Protein AF-A0A4R4UD65-F1 (afdb_monomer_lite)

Radius of gyration: 30.16 Å; chains: 1; bounding box: 73×81×86 Å

pLDDT: mean 71.1, std 21.75, range [24.88, 98.44]

Secondary structure (DSSP, 8-state):
--EETTEE---PPPP--HHHHHHHHHHHHHHHH-TTSHHHHHHHHHHHHH-HHHHHHHHHHHHHHHHHHHHHH-PPP----TTHHHHT-HHHHHHHHHHHHHHTT-----PPPPPPPPPP--------------------------------------------------S--PPPPEEEEE---SSS--HHHHHHHHHHHHHHHHHHTT-HHHHHHHHHTSS-EEEEE--GGGG--TT--STT-----HHHHHHHHHHHHHHHHHHHHH-S--TT-HHHHHHHHHHHHHS-SS---SHHHHHHHHHHHHHHHTTSSTTHHHHHHHHHHHHHHHHHHHHHHHH---B-TT--BHHHHHHHHHHHHH-SS-EEEEEETHHHHHHHHHHTT--S-BS-EEEES-GGG-TTTTTTTSSSSS-B--TTBS-EEEEE-TT-TT-S----TTTSBP-TT---EEEEE----SS---SHHHHHTSHHHHHHHHHHHHHHHT--

Structure (mmCIF, N/CA/C/O backbone):
data_AF-A0A4R4UD65-F1
#
_entry.id   AF-A0A4R4UD65-F1
#
loop_
_atom_site.group_PDB
_atom_site.id
_atom_site.type_symbol
_atom_site.label_atom_id
_atom_site.label_alt_id
_atom_site.label_comp_id
_atom_site.label_asym_id
_atom_site.label_entity_id
_atom_site.label_seq_id
_atom_site.pdbx_PDB_ins_code
_atom_site.Cartn_x
_atom_site.Cartn_y
_atom_site.Cartn_z
_atom_site.occupancy
_atom_site.B_iso_or_equiv
_atom_site.auth_seq_id
_atom_site.auth_comp_id
_atom_site.auth_asym_id
_atom_site.auth_atom_id
_atom_site.pdbx_PDB_model_num
ATOM 1 N N . MET A 1 1 ? -19.590 -32.576 -36.092 1.00 40.41 1 MET A N 1
ATOM 2 C CA . MET A 1 1 ? -20.732 -31.658 -36.282 1.00 40.41 1 MET A CA 1
ATOM 3 C C . MET A 1 1 ? -21.937 -32.563 -36.408 1.00 40.41 1 MET A C 1
ATOM 5 O O . MET A 1 1 ? -21.895 -33.416 -37.277 1.00 40.41 1 MET A O 1
ATOM 9 N N . ASN A 1 2 ? -22.908 -32.470 -35.497 1.00 29.72 2 ASN A N 1
ATOM 10 C CA . ASN A 1 2 ? -24.157 -33.229 -35.594 1.00 29.72 2 ASN A CA 1
ATOM 11 C C . ASN A 1 2 ? -25.199 -32.298 -36.207 1.00 29.72 2 ASN A C 1
ATOM 13 O O . ASN A 1 2 ? -25.780 -31.478 -35.499 1.00 29.72 2 ASN A O 1
ATOM 17 N N . GLU A 1 3 ? -25.371 -32.387 -37.520 1.00 30.92 3 GLU A N 1
ATOM 18 C CA . GLU A 1 3 ? -26.477 -31.753 -38.232 1.00 30.92 3 GLU A CA 1
ATOM 19 C C . GLU A 1 3 ? -27.541 -32.817 -38.505 1.00 30.92 3 GLU A C 1
ATOM 21 O O . GLU A 1 3 ? -27.244 -33.923 -38.951 1.00 30.92 3 GLU A O 1
ATOM 26 N N . SER A 1 4 ? -28.795 -32.499 -38.199 1.00 40.22 4 SER A N 1
ATOM 27 C CA . SER A 1 4 ? -29.950 -33.257 -38.675 1.00 40.22 4 SER A CA 1
ATOM 28 C C . SER A 1 4 ? -31.049 -32.254 -39.000 1.00 40.22 4 SER A C 1
ATOM 30 O O . SER A 1 4 ? -31.366 -31.411 -38.162 1.00 40.22 4 SER A O 1
ATOM 32 N N . ALA A 1 5 ? -31.586 -32.342 -40.219 1.00 37.12 5 ALA A N 1
ATOM 33 C CA . ALA A 1 5 ? -32.710 -31.551 -40.728 1.00 37.12 5 ALA A CA 1
ATOM 34 C C . ALA A 1 5 ? -32.536 -30.014 -40.689 1.00 37.12 5 ALA A C 1
ATOM 36 O O . ALA A 1 5 ? -33.452 -29.292 -40.314 1.00 37.12 5 ALA A O 1
ATOM 37 N N . GLY A 1 6 ? -31.359 -29.494 -41.061 1.00 36.38 6 GLY A N 1
ATOM 38 C CA . GLY A 1 6 ? -31.158 -28.051 -41.293 1.00 36.38 6 GLY A CA 1
ATOM 39 C C . GLY A 1 6 ? -31.169 -27.156 -40.046 1.00 36.38 6 GLY A C 1
ATOM 40 O O . GLY A 1 6 ? -30.878 -25.967 -40.146 1.00 36.38 6 GLY A O 1
ATOM 41 N N . VAL A 1 7 ? -31.428 -27.712 -38.859 1.00 39.88 7 VAL A N 1
ATOM 42 C CA . VAL A 1 7 ? -31.351 -26.988 -37.588 1.00 39.88 7 VAL A CA 1
ATOM 43 C C . VAL A 1 7 ? -30.038 -27.337 -36.900 1.00 39.88 7 VAL A C 1
ATOM 45 O O . VAL A 1 7 ? -29.787 -28.481 -36.509 1.00 39.88 7 VAL A O 1
ATOM 48 N N . SER A 1 8 ? -29.179 -26.332 -36.734 1.00 37.69 8 SER A N 1
ATOM 49 C CA . SER A 1 8 ? -27.950 -26.464 -35.957 1.00 37.69 8 SER A CA 1
ATOM 50 C C . SER A 1 8 ? -28.308 -26.634 -34.477 1.00 37.69 8 SER A C 1
ATOM 52 O O . SER A 1 8 ? -28.551 -25.672 -33.752 1.00 37.69 8 SER A O 1
ATOM 54 N N . LYS A 1 9 ? -28.367 -27.890 -34.014 1.00 39.97 9 LYS A N 1
ATOM 55 C CA . LYS A 1 9 ? -28.569 -28.200 -32.593 1.00 39.97 9 LYS A CA 1
ATOM 56 C C . LYS A 1 9 ? -27.464 -27.530 -31.770 1.00 39.97 9 LYS A C 1
ATOM 58 O O . LYS A 1 9 ? -26.282 -27.629 -32.106 1.00 39.97 9 LYS A O 1
ATOM 63 N N . SER A 1 10 ? -27.862 -26.862 -30.686 1.00 40.12 10 SER A N 1
ATOM 64 C CA . SER A 1 10 ? -26.971 -26.252 -29.693 1.00 40.12 10 SER A CA 1
ATOM 65 C C . SER A 1 10 ? -25.915 -27.262 -29.231 1.00 40.12 10 SER A C 1
ATOM 67 O O . SER A 1 10 ? -26.179 -28.162 -28.434 1.00 40.12 10 SER A O 1
ATOM 69 N N . ALA A 1 11 ? -24.698 -27.132 -29.759 1.00 45.66 11 ALA A N 1
ATOM 70 C CA . ALA A 1 11 ? -23.552 -27.903 -29.307 1.00 45.66 11 ALA A CA 1
ATOM 71 C C . ALA A 1 11 ? -23.043 -27.273 -28.008 1.00 45.66 11 ALA A C 1
ATOM 73 O O . ALA A 1 11 ? -22.149 -26.423 -28.007 1.00 45.66 11 ALA A O 1
ATOM 74 N N . ARG A 1 12 ? -23.650 -27.660 -26.884 1.00 48.25 12 ARG A N 1
ATOM 75 C CA . ARG A 1 12 ? -23.188 -27.255 -25.556 1.00 48.25 12 ARG A CA 1
ATOM 76 C C . ARG A 1 12 ? -21.759 -27.780 -25.372 1.00 48.25 12 ARG A C 1
ATOM 78 O O . ARG A 1 12 ? -21.489 -28.957 -25.610 1.00 48.25 12 ARG A O 1
ATOM 85 N N . THR A 1 13 ? -20.821 -26.912 -24.988 1.00 53.31 13 THR A N 1
ATOM 86 C CA . THR A 1 13 ? -19.449 -27.337 -24.663 1.00 53.31 13 THR A CA 1
ATOM 87 C C . THR A 1 13 ? -19.514 -28.443 -23.611 1.00 53.31 13 THR A C 1
ATOM 89 O O . THR A 1 13 ? -20.149 -28.227 -22.577 1.00 53.31 13 THR A O 1
ATOM 92 N N . ARG A 1 14 ? -18.877 -29.597 -23.864 1.00 52.69 14 ARG A N 1
ATOM 93 C CA . ARG A 1 14 ? -18.779 -30.706 -22.897 1.00 52.69 14 ARG A CA 1
ATOM 94 C C . ARG A 1 14 ? -18.317 -30.165 -21.537 1.00 52.69 14 ARG A C 1
ATOM 96 O O . ARG A 1 14 ? -17.425 -29.315 -21.493 1.00 52.69 14 ARG A O 1
ATOM 103 N N . GLN A 1 15 ? -18.936 -30.645 -20.458 1.00 49.25 15 GLN A N 1
ATOM 104 C CA . GLN A 1 15 ? -18.487 -30.388 -19.087 1.00 49.25 15 GLN A CA 1
ATOM 105 C C . GLN A 1 15 ? -17.020 -30.840 -18.988 1.00 49.25 15 GLN A C 1
ATOM 107 O O . GLN A 1 15 ? -16.703 -31.994 -19.260 1.00 49.25 15 GLN A O 1
ATOM 112 N N . GLY A 1 16 ? -16.119 -29.905 -18.709 1.00 60.06 16 GLY A N 1
ATOM 113 C CA . GLY A 1 16 ? -14.685 -30.140 -18.549 1.00 60.06 16 GLY A CA 1
ATOM 114 C C . GLY A 1 16 ? -14.186 -29.354 -17.342 1.00 60.06 16 GLY A C 1
ATOM 115 O O . GLY A 1 16 ? -14.944 -28.566 -16.779 1.00 60.06 16 GLY A O 1
ATOM 116 N N . ASN A 1 17 ? -12.925 -29.547 -16.947 1.00 73.12 17 ASN A N 1
ATOM 117 C CA . ASN A 1 17 ? -12.360 -28.892 -15.765 1.00 73.12 17 ASN A CA 1
ATOM 118 C C . ASN A 1 17 ? -12.570 -27.361 -15.822 1.00 73.12 17 ASN A C 1
ATOM 120 O O . ASN A 1 17 ? -12.047 -26.673 -16.706 1.00 73.12 17 ASN A O 1
ATOM 124 N N . ALA A 1 18 ? -13.359 -26.842 -14.876 1.00 72.38 18 ALA A N 1
ATOM 125 C CA . ALA A 1 18 ? -13.772 -25.442 -14.836 1.00 72.38 18 ALA A CA 1
ATOM 126 C C . ALA A 1 18 ? -12.584 -24.488 -14.635 1.00 72.38 18 ALA A C 1
ATOM 128 O O . ALA A 1 18 ? -12.562 -23.407 -15.226 1.00 72.38 18 ALA A O 1
ATOM 129 N N . ASN A 1 19 ? -11.566 -24.912 -13.879 1.00 73.25 19 ASN A N 1
ATOM 130 C CA . ASN A 1 19 ? -10.341 -24.144 -13.664 1.00 73.25 19 ASN A CA 1
ATOM 131 C C . ASN A 1 19 ? -9.517 -24.058 -14.952 1.00 73.25 19 ASN A C 1
ATOM 133 O O . ASN A 1 19 ? -9.141 -22.962 -15.365 1.00 73.25 19 ASN A O 1
ATOM 137 N N . LEU A 1 20 ? -9.341 -25.177 -15.661 1.00 74.50 20 LEU A N 1
ATOM 138 C CA . LEU A 1 20 ? -8.644 -25.191 -16.951 1.00 74.50 20 LEU A CA 1
ATOM 139 C C . LEU A 1 20 ? -9.367 -24.328 -17.995 1.00 74.50 20 LEU A C 1
ATOM 141 O O . LEU A 1 20 ? -8.734 -23.565 -18.721 1.00 74.50 20 LEU A O 1
ATOM 145 N N . LYS A 1 21 ? -10.702 -24.399 -18.048 1.00 66.12 21 LYS A N 1
ATOM 146 C CA . LYS A 1 21 ? -11.517 -23.554 -18.934 1.00 66.12 21 LYS A CA 1
ATOM 147 C C . LYS A 1 21 ? -11.332 -22.065 -18.615 1.00 66.12 21 LYS A C 1
ATOM 149 O O . LYS A 1 21 ? -11.236 -21.265 -19.544 1.00 66.12 21 LYS A O 1
ATOM 154 N N . ARG A 1 22 ? -11.243 -21.694 -17.333 1.00 74.69 22 ARG A N 1
ATOM 155 C CA . ARG A 1 22 ? -11.014 -20.309 -16.891 1.00 74.69 22 ARG A CA 1
ATOM 156 C C . ARG A 1 22 ? -9.620 -19.816 -17.287 1.00 74.69 22 ARG A C 1
ATOM 158 O O . ARG A 1 22 ? -9.513 -18.769 -17.919 1.00 74.69 22 ARG A O 1
ATOM 165 N N . ILE A 1 23 ? -8.582 -20.608 -17.012 1.00 80.44 23 ILE A N 1
ATOM 166 C CA . ILE A 1 23 ? -7.182 -20.287 -17.343 1.00 80.44 23 ILE A CA 1
ATOM 167 C C . ILE A 1 23 ? -7.000 -20.151 -18.858 1.00 80.44 23 ILE A C 1
ATOM 169 O O . ILE A 1 23 ? -6.470 -19.148 -19.333 1.00 80.44 23 ILE A O 1
ATOM 173 N N . LEU A 1 24 ? -7.516 -21.107 -19.638 1.00 78.12 24 LEU A N 1
ATOM 174 C CA . LEU A 1 24 ? -7.489 -21.030 -21.100 1.00 78.12 24 LEU A CA 1
ATOM 175 C C . LEU A 1 24 ? -8.265 -19.818 -21.621 1.00 78.12 24 LEU A C 1
ATOM 177 O O . LEU A 1 24 ? -7.863 -19.226 -22.619 1.00 78.12 24 LEU A O 1
ATOM 181 N N . GLY A 1 25 ? -9.364 -19.440 -20.963 1.00 72.19 25 GLY A N 1
ATOM 182 C CA . GLY A 1 25 ? -10.156 -18.262 -21.308 1.00 72.19 25 GLY A CA 1
ATOM 183 C C . GLY A 1 25 ? -9.362 -16.965 -21.167 1.00 72.19 25 GLY A C 1
ATOM 184 O O . GLY A 1 25 ? -9.386 -16.138 -22.081 1.00 72.19 25 GLY A O 1
ATOM 185 N N . VAL A 1 26 ? -8.614 -16.822 -20.069 1.00 80.88 26 VAL A N 1
ATOM 186 C CA . VAL A 1 26 ? -7.711 -15.684 -19.831 1.00 80.88 26 VAL A CA 1
ATOM 187 C C . VAL A 1 26 ? -6.549 -15.699 -20.827 1.00 80.88 26 VAL A C 1
ATOM 189 O O . VAL A 1 26 ? -6.306 -14.688 -21.483 1.00 80.88 26 VAL A O 1
ATOM 192 N N . ALA A 1 27 ? -5.906 -16.853 -21.031 1.00 82.62 27 ALA A N 1
ATOM 193 C CA . ALA A 1 27 ? -4.819 -17.012 -22.000 1.00 82.62 27 ALA A CA 1
ATOM 194 C C . ALA A 1 27 ? -5.262 -16.706 -23.444 1.00 82.62 27 ALA A C 1
ATOM 196 O O . ALA A 1 27 ? -4.524 -16.111 -24.226 1.00 82.62 27 ALA A O 1
ATOM 197 N N . ALA A 1 28 ? -6.494 -17.067 -23.810 1.00 82.12 28 ALA A N 1
ATOM 198 C CA . ALA A 1 28 ? -7.062 -16.710 -25.103 1.00 82.12 28 ALA A CA 1
ATOM 199 C C . ALA A 1 28 ? -7.258 -15.196 -25.223 1.00 82.12 28 ALA A C 1
ATOM 201 O O . ALA A 1 28 ? -6.882 -14.615 -26.237 1.00 82.12 28 ALA A O 1
ATOM 202 N N . MET A 1 29 ? -7.802 -14.540 -24.195 1.00 83.19 29 MET A N 1
ATOM 203 C CA . MET A 1 29 ? -8.027 -13.090 -24.201 1.00 83.19 29 MET A CA 1
ATOM 204 C C . MET A 1 29 ? -6.729 -12.289 -24.316 1.00 83.19 29 MET A C 1
ATOM 206 O O . MET A 1 29 ? -6.696 -11.286 -25.032 1.00 83.19 29 MET A O 1
ATOM 210 N N . THR A 1 30 ? -5.654 -12.735 -23.666 1.00 85.00 30 THR A N 1
ATOM 211 C CA . THR A 1 30 ? -4.334 -12.104 -23.789 1.00 85.00 30 THR A CA 1
ATOM 212 C C . THR A 1 30 ? -3.730 -12.354 -25.171 1.00 85.00 30 THR A C 1
ATOM 214 O O . THR A 1 30 ? -3.319 -11.401 -25.836 1.00 85.00 30 THR A O 1
ATOM 217 N N . ALA A 1 31 ? -3.778 -13.593 -25.671 1.00 81.81 31 ALA A N 1
ATOM 218 C CA . ALA A 1 31 ? -3.281 -13.946 -27.002 1.00 81.81 31 ALA A CA 1
ATOM 219 C C . ALA A 1 31 ? -4.003 -13.194 -28.137 1.00 81.81 31 ALA A C 1
ATOM 221 O O . ALA A 1 31 ? -3.383 -12.805 -29.128 1.00 81.81 31 ALA A O 1
ATOM 222 N N . ILE A 1 32 ? -5.308 -12.939 -27.990 1.00 85.50 32 ILE A N 1
ATOM 223 C CA . ILE A 1 32 ? -6.119 -12.185 -28.957 1.00 85.50 32 ILE A CA 1
ATOM 224 C C . ILE A 1 32 ? -5.661 -10.723 -29.074 1.00 85.50 32 ILE A C 1
ATOM 226 O O . ILE A 1 32 ? -5.733 -10.147 -30.164 1.00 85.50 32 ILE A O 1
ATOM 230 N N . ARG A 1 33 ? -5.185 -10.110 -27.982 1.00 84.44 33 ARG A N 1
ATOM 231 C CA . ARG A 1 33 ? -4.781 -8.691 -27.946 1.00 84.44 33 ARG A CA 1
ATOM 232 C C . ARG A 1 33 ? -3.431 -8.422 -28.620 1.00 84.44 33 ARG A C 1
ATOM 234 O O . ARG A 1 33 ? -3.184 -7.290 -29.029 1.00 84.44 33 ARG A O 1
ATOM 241 N N . GLN A 1 34 ? -2.590 -9.441 -28.792 1.00 79.06 34 GLN A N 1
ATOM 242 C CA . GLN A 1 34 ? -1.307 -9.323 -29.491 1.00 79.06 34 GLN A CA 1
ATOM 243 C C . GLN A 1 34 ? -1.513 -9.257 -31.010 1.00 79.06 34 GLN A C 1
ATOM 245 O O . GLN A 1 34 ? -1.690 -10.283 -31.658 1.00 79.06 34 GLN A O 1
ATOM 250 N N . LYS A 1 35 ? -1.509 -8.052 -31.594 1.00 70.94 35 LYS A N 1
ATOM 251 C CA . LYS A 1 35 ? -1.922 -7.818 -32.994 1.00 70.94 35 LYS A CA 1
ATOM 252 C C . LYS A 1 35 ? -1.100 -8.595 -34.037 1.00 70.94 35 LYS A C 1
ATOM 254 O O . LYS A 1 35 ? -1.684 -8.978 -35.059 1.00 70.94 35 LYS A O 1
ATOM 259 N N . ASP A 1 36 ? 0.156 -8.906 -33.709 1.00 78.00 36 ASP A N 1
ATOM 260 C CA . ASP A 1 36 ? 1.144 -9.556 -34.583 1.00 78.00 36 ASP A CA 1
ATOM 261 C C . ASP A 1 36 ? 1.286 -11.078 -34.366 1.00 78.00 36 ASP A C 1
ATOM 263 O O . ASP A 1 36 ? 2.175 -11.712 -34.935 1.00 78.00 36 ASP A O 1
ATOM 267 N N . SER A 1 37 ? 0.382 -11.699 -33.597 1.00 85.38 37 SER A N 1
ATOM 268 C CA . SER A 1 37 ? 0.372 -13.151 -33.363 1.00 85.38 37 SER A CA 1
ATOM 269 C C . SER A 1 37 ? -0.573 -13.916 -34.303 1.00 85.38 37 SER A C 1
ATOM 271 O O . SER A 1 37 ? -1.612 -13.407 -34.752 1.00 85.38 37 SER A O 1
ATOM 273 N N . TYR A 1 38 ? -0.269 -15.195 -34.541 1.00 84.62 38 TYR A N 1
ATOM 274 C CA . TYR A 1 38 ? -1.146 -16.136 -35.242 1.00 84.62 38 TYR A CA 1
ATOM 275 C C . TYR A 1 38 ? -2.514 -16.250 -34.571 1.00 84.62 38 TYR A C 1
ATOM 277 O O . TYR A 1 38 ? -3.541 -16.277 -35.252 1.00 84.62 38 TYR A O 1
ATOM 285 N N . LEU A 1 39 ? -2.547 -16.302 -33.235 1.00 86.62 39 LEU A N 1
ATOM 286 C CA . LEU A 1 39 ? -3.782 -16.470 -32.466 1.00 86.62 39 LEU A CA 1
ATOM 287 C C . LEU A 1 39 ? -4.705 -15.252 -32.603 1.00 86.62 39 LEU A C 1
ATOM 289 O O . LEU A 1 39 ? -5.918 -15.424 -32.746 1.00 86.62 39 LEU A O 1
ATOM 293 N N . SER A 1 40 ? -4.149 -14.039 -32.659 1.00 85.44 40 SER A N 1
ATOM 294 C CA . SER A 1 40 ? -4.917 -12.819 -32.925 1.00 85.44 40 SER A CA 1
ATOM 295 C C . SER A 1 40 ? -5.438 -12.765 -34.365 1.00 85.44 40 SER A C 1
ATOM 297 O O . SER A 1 40 ? -6.618 -12.475 -34.593 1.00 85.44 40 SER A O 1
ATOM 299 N N . ALA A 1 41 ? -4.614 -13.131 -35.353 1.00 77.94 41 ALA A N 1
ATOM 300 C CA . ALA A 1 41 ? -5.047 -13.238 -36.749 1.00 77.94 41 ALA A CA 1
ATOM 301 C C . ALA A 1 41 ? -6.139 -14.313 -36.941 1.00 77.94 41 ALA A C 1
ATOM 303 O O . ALA A 1 41 ? -7.126 -14.096 -37.655 1.00 77.94 41 ALA A O 1
ATOM 304 N N . PHE A 1 42 ? -6.009 -15.452 -36.256 1.00 78.69 42 PHE A N 1
ATOM 305 C CA . PHE A 1 42 ? -6.997 -16.529 -36.237 1.00 78.69 42 PHE A CA 1
ATOM 306 C C . PHE A 1 42 ? -8.309 -16.072 -35.589 1.00 78.69 42 PHE A C 1
ATOM 308 O O . PHE A 1 42 ? -9.379 -16.279 -36.168 1.00 78.69 42 PHE A O 1
ATOM 315 N N . TYR A 1 43 ? -8.239 -15.382 -34.448 1.00 86.81 43 TYR A N 1
ATOM 316 C CA . TYR A 1 43 ? -9.407 -14.816 -33.776 1.00 86.81 43 TYR A CA 1
ATOM 317 C C . TYR A 1 43 ? -10.176 -13.853 -34.674 1.00 86.81 43 TYR A C 1
ATOM 319 O O . TYR A 1 43 ? -11.374 -14.046 -34.865 1.00 86.81 43 TYR A O 1
ATOM 327 N N . ARG A 1 44 ? -9.501 -12.865 -35.286 1.00 82.75 44 ARG A N 1
ATOM 328 C CA . ARG A 1 44 ? -10.145 -11.887 -36.185 1.00 82.75 44 ARG A CA 1
ATOM 329 C C . ARG A 1 44 ? -10.922 -12.583 -37.308 1.00 82.75 44 ARG A C 1
ATOM 331 O O . ARG A 1 44 ? -12.046 -12.198 -37.623 1.00 82.75 44 ARG A O 1
ATOM 338 N N . ARG A 1 45 ? -10.359 -13.658 -37.872 1.00 79.75 45 ARG A N 1
ATOM 339 C CA . ARG A 1 45 ? -10.977 -14.441 -38.953 1.00 79.75 45 ARG A CA 1
ATOM 340 C C . ARG A 1 45 ? -12.220 -15.218 -38.509 1.00 79.75 45 ARG A C 1
ATOM 342 O O . ARG A 1 45 ? -13.153 -15.339 -39.303 1.00 79.75 45 ARG A O 1
ATOM 349 N N . ILE A 1 46 ? -12.230 -15.766 -37.293 1.00 77.81 46 ILE A N 1
ATOM 350 C CA . ILE A 1 46 ? -13.380 -16.509 -36.754 1.00 77.81 46 ILE A CA 1
ATOM 351 C C . ILE A 1 46 ? -14.449 -15.554 -36.213 1.00 77.81 46 ILE A C 1
ATOM 353 O O . ILE A 1 46 ? -15.631 -15.762 -36.484 1.00 77.81 46 ILE A O 1
ATOM 357 N N . ALA A 1 47 ? -14.047 -14.478 -35.533 1.00 82.56 47 ALA A N 1
ATOM 358 C CA . ALA A 1 47 ? -14.949 -13.471 -34.978 1.00 82.56 47 ALA A CA 1
ATOM 359 C C . ALA A 1 47 ? -15.805 -12.822 -36.072 1.00 82.56 47 ALA A C 1
ATOM 361 O O . ALA A 1 47 ? -17.009 -12.676 -35.886 1.00 82.56 47 ALA A O 1
ATOM 362 N N . ALA A 1 48 ? -15.212 -12.549 -37.240 1.00 70.62 48 ALA A N 1
ATOM 363 C CA . ALA A 1 48 ? -15.915 -12.008 -38.402 1.00 70.62 48 ALA A CA 1
ATOM 364 C C . ALA A 1 48 ? -16.978 -12.950 -39.010 1.00 70.62 48 ALA A C 1
ATOM 366 O O . ALA A 1 48 ? -17.790 -12.494 -39.803 1.00 70.62 48 ALA A O 1
ATOM 367 N N . ARG A 1 49 ? -16.975 -14.254 -38.687 1.00 68.94 49 ARG A N 1
ATOM 368 C CA . ARG A 1 49 ? -17.917 -15.243 -39.258 1.00 68.94 49 ARG A CA 1
ATOM 369 C C . ARG A 1 49 ? -18.891 -15.839 -38.247 1.00 68.94 49 ARG A C 1
ATOM 371 O O . ARG A 1 49 ? -19.951 -16.300 -38.642 1.00 68.94 49 ARG A O 1
ATOM 378 N N . ARG A 1 50 ? -18.489 -15.948 -36.977 1.00 60.47 50 ARG A N 1
ATOM 379 C CA . ARG A 1 50 ? -19.203 -16.725 -35.943 1.00 60.47 50 ARG A CA 1
ATOM 380 C C . ARG A 1 50 ? -19.418 -15.961 -34.632 1.00 60.47 50 ARG A C 1
ATOM 382 O O . ARG A 1 50 ? -19.935 -16.534 -33.678 1.00 60.47 50 ARG A O 1
ATOM 389 N N . GLY A 1 51 ? -19.012 -14.693 -34.568 1.00 64.56 51 GLY A N 1
ATOM 390 C CA . GLY A 1 51 ? -19.136 -13.862 -33.371 1.00 64.56 51 GLY A CA 1
ATOM 391 C C . GLY A 1 51 ? -17.978 -14.019 -32.377 1.00 64.56 51 GLY A C 1
ATOM 392 O O . GLY A 1 51 ? -17.226 -14.997 -32.384 1.00 64.56 51 GLY A O 1
ATOM 393 N N . ARG A 1 52 ? -17.824 -13.007 -31.512 1.00 72.38 52 ARG A N 1
ATOM 394 C CA . ARG A 1 52 ? -16.667 -12.826 -30.610 1.00 72.38 52 ARG A CA 1
ATOM 395 C C . ARG A 1 52 ? -16.522 -13.958 -29.588 1.00 72.38 52 ARG A C 1
ATOM 397 O O . ARG A 1 52 ? -15.434 -14.501 -29.423 1.00 72.38 52 ARG A O 1
ATOM 404 N N . HIS A 1 53 ? -17.629 -14.368 -28.972 1.00 67.12 53 HIS A N 1
ATOM 405 C CA . HIS A 1 53 ? -17.639 -15.419 -27.951 1.00 67.12 53 HIS A CA 1
ATOM 406 C C . HIS A 1 53 ? -17.211 -16.787 -28.516 1.00 67.12 53 HIS A C 1
ATOM 408 O O . HIS A 1 53 ? -16.349 -17.463 -27.957 1.00 67.12 53 HIS A O 1
ATOM 414 N N . GLN A 1 54 ? -17.729 -17.167 -29.690 1.00 67.88 54 GLN A N 1
ATOM 415 C CA . GLN A 1 54 ? -17.338 -18.411 -30.370 1.00 67.88 54 GLN A CA 1
ATOM 416 C C . GLN A 1 54 ? -15.874 -18.379 -30.835 1.00 67.88 54 GLN A C 1
ATOM 418 O O . GLN A 1 54 ? -15.177 -19.395 -30.807 1.00 67.88 54 GLN A O 1
ATOM 423 N N . ALA A 1 55 ? -15.382 -17.205 -31.235 1.00 77.75 55 ALA A N 1
ATOM 424 C CA . ALA A 1 55 ? -13.987 -17.021 -31.613 1.00 77.75 55 ALA A CA 1
ATOM 425 C C . ALA A 1 55 ? -13.030 -17.173 -30.422 1.00 77.75 55 ALA A C 1
ATOM 427 O O . ALA A 1 55 ? -11.982 -17.798 -30.574 1.00 77.75 55 ALA A O 1
ATOM 428 N N . GLN A 1 56 ? -13.402 -16.685 -29.236 1.00 82.50 56 GLN A N 1
ATOM 429 C CA . GLN A 1 56 ? -12.618 -16.883 -28.015 1.00 82.50 56 GLN A CA 1
ATOM 430 C C . GLN A 1 56 ? -12.474 -18.375 -27.685 1.00 82.50 56 GLN A C 1
ATOM 432 O O . GLN A 1 56 ? -11.357 -18.856 -27.504 1.00 82.50 56 GLN A O 1
ATOM 437 N N . PHE A 1 57 ? -13.569 -19.143 -27.718 1.00 77.62 57 PHE A N 1
ATOM 438 C CA . PHE A 1 57 ? -13.517 -20.596 -27.508 1.00 77.62 57 PHE A CA 1
ATOM 439 C C . PHE A 1 57 ? -12.672 -21.331 -28.556 1.00 77.62 57 PHE A C 1
ATOM 441 O O . PHE A 1 57 ? -11.955 -22.282 -28.232 1.00 77.62 57 PHE A O 1
ATOM 448 N N . ALA A 1 58 ? -12.700 -20.878 -29.810 1.00 69.69 58 ALA A N 1
ATOM 449 C CA . ALA A 1 58 ? -11.847 -21.434 -30.855 1.00 69.69 58 ALA A CA 1
ATOM 450 C C . ALA A 1 58 ? -10.351 -21.197 -30.571 1.00 69.69 58 ALA A C 1
ATOM 452 O O . ALA A 1 58 ? -9.537 -22.089 -30.821 1.00 69.69 58 ALA A O 1
ATOM 453 N N . VAL A 1 59 ? -9.989 -20.031 -30.022 1.00 82.50 59 VAL A N 1
ATOM 454 C CA . VAL A 1 59 ? -8.617 -19.719 -29.586 1.00 82.50 59 VAL A CA 1
ATOM 455 C C . VAL A 1 59 ? -8.224 -20.559 -28.370 1.00 82.50 59 VAL A C 1
ATOM 457 O O . VAL A 1 59 ? -7.148 -21.153 -28.381 1.00 82.50 59 VAL A O 1
ATOM 460 N N . MET A 1 60 ? -9.107 -20.711 -27.377 1.00 84.62 60 MET A N 1
ATOM 461 C CA . MET A 1 60 ? -8.872 -21.585 -26.215 1.00 84.62 60 MET A CA 1
ATOM 462 C C . MET A 1 60 ? -8.519 -23.012 -26.646 1.00 84.62 60 MET A C 1
ATOM 464 O O . MET A 1 60 ? -7.556 -23.597 -26.155 1.00 84.62 60 MET A O 1
ATOM 468 N N . ARG A 1 61 ? -9.254 -23.560 -27.624 1.00 80.50 61 ARG A N 1
ATOM 469 C CA . ARG A 1 61 ? -8.964 -24.885 -28.188 1.00 80.50 61 ARG A CA 1
ATOM 470 C C . ARG A 1 61 ? -7.592 -24.940 -28.862 1.00 80.50 61 ARG A C 1
ATOM 472 O O . ARG A 1 61 ? -6.907 -25.950 -28.743 1.00 80.50 61 ARG A O 1
ATOM 479 N N . LYS A 1 62 ? -7.184 -23.886 -29.577 1.00 80.19 62 LYS A N 1
ATOM 480 C CA . LYS A 1 62 ? -5.858 -23.817 -30.214 1.00 80.19 62 LYS A CA 1
ATOM 481 C C . LYS A 1 62 ? -4.729 -23.793 -29.186 1.00 80.19 62 LYS A C 1
ATOM 483 O O . LYS A 1 62 ? -3.760 -24.521 -29.370 1.00 80.19 62 LYS A O 1
ATOM 488 N N . ILE A 1 63 ? -4.894 -23.040 -28.101 1.00 86.56 63 ILE A N 1
ATOM 489 C CA . ILE A 1 63 ? -3.929 -22.996 -26.994 1.00 86.56 63 ILE A CA 1
ATOM 490 C C . ILE A 1 63 ? -3.842 -24.362 -26.304 1.00 86.56 63 ILE A C 1
ATOM 492 O O . ILE A 1 63 ? -2.746 -24.871 -26.106 1.00 86.56 63 ILE A O 1
ATOM 496 N N . ALA A 1 64 ? -4.975 -25.008 -26.015 1.00 81.06 64 ALA A N 1
ATOM 497 C CA . ALA A 1 64 ? -4.983 -26.334 -25.394 1.00 81.06 64 ALA A CA 1
ATOM 498 C C . ALA A 1 64 ? -4.266 -27.397 -26.248 1.00 81.06 64 ALA A C 1
ATOM 500 O O . ALA A 1 64 ? -3.502 -28.204 -25.724 1.00 81.06 64 ALA A O 1
ATOM 501 N N . VAL A 1 65 ? -4.472 -27.376 -27.570 1.00 78.94 65 VAL A N 1
ATOM 502 C CA . VAL A 1 65 ? -3.761 -28.268 -28.502 1.00 78.94 65 VAL A CA 1
ATOM 503 C C . VAL A 1 65 ? -2.261 -27.960 -28.526 1.00 78.94 65 VAL A C 1
ATOM 505 O O . VAL A 1 65 ? -1.459 -28.889 -28.522 1.00 78.94 65 VAL A O 1
ATOM 508 N N . ALA A 1 66 ? -1.871 -26.682 -28.502 1.00 79.06 66 ALA A N 1
ATOM 509 C CA . ALA A 1 66 ? -0.463 -26.291 -28.432 1.00 79.06 66 ALA A CA 1
ATOM 510 C C . ALA A 1 66 ? 0.203 -26.794 -27.140 1.00 79.06 66 ALA A C 1
ATOM 512 O O . ALA A 1 66 ? 1.256 -27.420 -27.212 1.00 79.06 66 ALA A O 1
ATOM 513 N N . ILE A 1 67 ? -0.447 -26.613 -25.984 1.00 84.81 67 ILE A N 1
ATOM 514 C CA . ILE A 1 67 ? 0.018 -27.133 -24.688 1.00 84.81 67 ILE A CA 1
ATOM 515 C C . ILE A 1 67 ? 0.192 -28.652 -24.750 1.00 84.81 67 ILE A C 1
ATOM 517 O O . ILE A 1 67 ? 1.234 -29.167 -24.359 1.00 84.81 67 ILE A O 1
ATOM 521 N N . TRP A 1 68 ? -0.787 -29.376 -25.296 1.00 87.56 68 TRP A N 1
ATOM 522 C CA . TRP A 1 68 ? -0.684 -30.827 -25.442 1.00 87.56 68 TRP A CA 1
ATOM 523 C C . TRP A 1 68 ? 0.517 -31.246 -26.298 1.00 87.56 68 TRP A C 1
ATOM 525 O O . TRP A 1 68 ? 1.232 -32.168 -25.914 1.00 87.56 68 TRP A O 1
ATOM 535 N N . HIS A 1 69 ? 0.784 -30.561 -27.415 1.00 77.19 69 HIS A N 1
ATOM 536 C CA . HIS A 1 69 ? 1.950 -30.868 -28.248 1.00 77.19 69 HIS A CA 1
ATOM 537 C C . HIS A 1 69 ? 3.274 -30.580 -27.531 1.00 77.19 69 HIS A C 1
ATOM 539 O O . HIS A 1 69 ? 4.176 -31.412 -27.592 1.00 77.19 69 HIS A O 1
ATOM 545 N N . ILE A 1 70 ? 3.372 -29.457 -26.813 1.00 86.69 70 ILE A N 1
ATOM 546 C CA . ILE A 1 70 ? 4.554 -29.106 -26.010 1.00 86.69 70 ILE A CA 1
ATOM 547 C C . ILE A 1 70 ? 4.810 -30.183 -24.952 1.00 86.69 70 ILE A C 1
ATOM 549 O O . ILE A 1 70 ? 5.929 -30.670 -24.811 1.00 86.69 70 ILE A O 1
ATOM 553 N N . LEU A 1 71 ? 3.765 -30.605 -24.237 1.00 86.50 71 LEU A N 1
ATOM 554 C CA . LEU A 1 71 ? 3.889 -31.594 -23.168 1.00 86.50 71 LEU A CA 1
ATOM 555 C C . LEU A 1 71 ? 4.199 -32.998 -23.697 1.00 86.50 71 LEU A C 1
ATOM 557 O O . LEU A 1 71 ? 5.052 -33.680 -23.128 1.00 86.50 71 LEU A O 1
ATOM 561 N N . LYS A 1 72 ? 3.529 -33.420 -24.777 1.00 74.88 72 LYS A N 1
ATOM 562 C CA . LYS A 1 72 ? 3.654 -34.769 -25.342 1.00 74.88 72 LYS A CA 1
ATOM 563 C C . LYS A 1 72 ? 4.941 -34.966 -26.139 1.00 74.88 72 LYS A C 1
ATOM 565 O O . LYS A 1 72 ? 5.541 -36.029 -26.047 1.00 74.88 72 LYS A O 1
ATOM 570 N N . HIS A 1 73 ? 5.345 -33.974 -26.929 1.00 79.44 73 HIS A N 1
ATOM 571 C CA . HIS A 1 73 ? 6.487 -34.090 -27.843 1.00 79.44 73 HIS A CA 1
ATOM 572 C C . HIS A 1 73 ? 7.733 -33.346 -27.354 1.00 79.44 73 HIS A C 1
ATOM 574 O O . HIS A 1 73 ? 8.764 -33.417 -28.015 1.00 79.44 73 HIS A O 1
ATOM 580 N N . LYS A 1 74 ? 7.653 -32.643 -26.212 1.00 77.50 74 LYS A N 1
ATOM 581 C CA . LYS A 1 74 ? 8.761 -31.879 -25.609 1.00 77.50 74 LYS A CA 1
ATOM 582 C C . LYS A 1 74 ? 9.384 -30.848 -26.560 1.00 77.50 74 LYS A C 1
ATOM 584 O O . LYS A 1 74 ? 10.546 -30.484 -26.433 1.00 77.50 74 LYS A O 1
ATOM 589 N N . THR A 1 75 ? 8.596 -30.351 -27.510 1.00 78.50 75 THR A N 1
ATOM 590 C CA . THR A 1 75 ? 9.003 -29.319 -28.468 1.00 78.50 75 THR A CA 1
ATOM 591 C C . THR A 1 75 ? 8.608 -27.936 -27.963 1.00 78.50 75 THR A C 1
ATOM 593 O O . THR A 1 75 ? 7.498 -27.760 -27.457 1.00 78.50 75 THR A O 1
ATOM 596 N N . GLY A 1 76 ? 9.474 -26.938 -28.151 1.00 75.44 76 GLY A N 1
ATOM 597 C CA . GLY A 1 76 ? 9.148 -25.544 -27.843 1.00 75.44 76 GLY A CA 1
ATOM 598 C C . GLY A 1 76 ? 7.969 -25.017 -28.672 1.00 75.44 76 GLY A C 1
ATOM 599 O O . GLY A 1 76 ? 7.731 -25.460 -29.797 1.00 75.44 76 GLY A O 1
ATOM 600 N N . TYR A 1 77 ? 7.225 -24.053 -28.123 1.00 81.62 77 TYR A N 1
ATOM 601 C CA . TYR A 1 77 ? 6.176 -23.363 -28.876 1.00 81.62 77 TYR A CA 1
ATOM 602 C C . TYR A 1 77 ? 6.794 -22.495 -29.977 1.00 81.62 77 TYR A C 1
ATOM 604 O O . TYR A 1 77 ? 7.610 -21.618 -29.693 1.00 81.62 77 TYR A O 1
ATOM 612 N N . GLN A 1 78 ? 6.369 -22.705 -31.223 1.00 79.75 78 GLN A N 1
ATOM 613 C CA . GLN A 1 78 ? 6.769 -21.882 -32.359 1.00 79.75 78 GLN A CA 1
ATOM 614 C C . GLN A 1 78 ? 5.606 -20.987 -32.791 1.00 79.75 78 GLN A C 1
ATOM 616 O O . GLN A 1 78 ? 4.551 -21.467 -33.210 1.00 79.75 78 GLN A O 1
ATOM 621 N N . GLU A 1 79 ? 5.806 -19.674 -32.703 1.00 80.25 79 GLU A N 1
ATOM 622 C CA . GLU A 1 79 ? 4.817 -18.691 -33.136 1.00 80.25 79 GLU A CA 1
ATOM 623 C C . GLU A 1 79 ? 4.798 -18.591 -34.670 1.00 80.25 79 GLU A C 1
ATOM 625 O O . GLU A 1 79 ? 5.834 -18.394 -35.306 1.00 80.25 79 GLU A O 1
ATOM 630 N N . LEU A 1 80 ? 3.612 -18.745 -35.270 1.00 77.44 80 LEU A N 1
ATOM 631 C CA . LEU A 1 80 ? 3.435 -18.784 -36.727 1.00 77.44 80 LEU A CA 1
ATOM 632 C C . LEU A 1 80 ? 3.318 -17.383 -37.353 1.00 77.44 80 LEU A C 1
ATOM 634 O O . LEU A 1 80 ? 3.452 -17.258 -38.570 1.00 77.44 80 LEU A O 1
ATOM 638 N N . GLY A 1 81 ? 3.076 -16.352 -36.535 1.00 78.69 81 GLY A N 1
ATOM 639 C CA . GLY A 1 81 ? 3.000 -14.953 -36.954 1.00 78.69 81 GLY A CA 1
ATOM 640 C C . GLY A 1 81 ? 1.640 -14.546 -37.533 1.00 78.69 81 GLY A C 1
ATOM 641 O O . GLY A 1 81 ? 0.843 -15.371 -37.996 1.00 78.69 81 GLY A O 1
ATOM 642 N N . ALA A 1 82 ? 1.346 -13.243 -37.506 1.00 77.38 82 ALA A N 1
ATOM 643 C CA . ALA A 1 82 ? 0.088 -12.696 -38.026 1.00 77.38 82 ALA A CA 1
ATOM 644 C C . ALA A 1 82 ? -0.085 -12.853 -39.549 1.00 77.38 82 ALA A C 1
ATOM 646 O O . ALA A 1 82 ? -1.218 -12.874 -40.041 1.00 77.38 82 ALA A O 1
ATOM 647 N N . ASP A 1 83 ? 1.009 -13.003 -40.295 1.00 72.25 83 ASP A N 1
ATOM 648 C CA . ASP A 1 83 ? 1.026 -13.166 -41.749 1.00 72.25 83 ASP A CA 1
ATOM 649 C C . ASP A 1 83 ? 0.893 -14.629 -42.205 1.00 72.25 83 ASP A C 1
ATOM 651 O O . ASP A 1 83 ? 0.777 -14.889 -43.403 1.00 72.25 83 ASP A O 1
ATOM 655 N N . TYR A 1 84 ? 0.793 -15.588 -41.277 1.00 78.50 84 TYR A N 1
ATOM 656 C CA . TYR A 1 84 ? 0.626 -17.015 -41.575 1.00 78.50 84 TYR A CA 1
ATOM 657 C C . TYR A 1 84 ? -0.482 -17.302 -42.603 1.00 78.50 84 TYR A C 1
ATOM 659 O O . TYR A 1 84 ? -0.302 -18.081 -43.540 1.00 78.50 84 TYR A O 1
ATOM 667 N N . PHE A 1 85 ? -1.648 -16.661 -42.461 1.00 69.00 85 PHE A N 1
ATOM 668 C CA . PHE A 1 85 ? -2.765 -16.862 -43.392 1.00 69.00 85 PHE A CA 1
ATOM 669 C C . PHE A 1 85 ? -2.549 -16.196 -44.754 1.00 69.00 85 PHE A C 1
ATOM 671 O O . PHE A 1 85 ? -3.168 -16.638 -45.717 1.00 69.00 85 PHE A O 1
ATOM 678 N N . ALA A 1 86 ? -1.711 -15.158 -44.826 1.00 68.81 86 ALA A N 1
ATOM 679 C CA . ALA A 1 86 ? -1.334 -14.505 -46.075 1.00 68.81 86 ALA A CA 1
ATOM 680 C C . ALA A 1 86 ? -0.273 -15.327 -46.822 1.00 68.81 86 ALA A C 1
ATOM 682 O O . ALA A 1 86 ? -0.434 -15.567 -48.011 1.00 68.81 86 ALA A O 1
ATOM 683 N N . ARG A 1 87 ? 0.733 -15.867 -46.114 1.00 72.00 87 ARG A N 1
ATOM 684 C CA . ARG A 1 87 ? 1.733 -16.794 -46.683 1.00 72.00 87 ARG A CA 1
ATOM 685 C C . ARG A 1 87 ? 1.106 -18.070 -47.245 1.00 72.00 87 ARG A C 1
ATOM 687 O O . ARG A 1 87 ? 1.607 -18.634 -48.207 1.00 72.00 87 ARG A O 1
ATOM 694 N N . ARG A 1 88 ? 0.012 -18.535 -46.634 1.00 70.88 88 ARG A N 1
ATOM 695 C CA . ARG A 1 88 ? -0.685 -19.767 -47.032 1.00 70.88 88 ARG A CA 1
ATOM 696 C C . ARG A 1 88 ? -1.583 -19.607 -48.267 1.00 70.88 88 ARG A C 1
ATOM 698 O O . ARG A 1 88 ? -1.886 -20.607 -48.906 1.00 70.88 88 ARG A O 1
ATOM 705 N N . ASP A 1 89 ? -2.042 -18.394 -48.568 1.00 69.06 89 ASP A N 1
ATOM 706 C CA . ASP A 1 89 ? -2.887 -18.087 -49.734 1.00 69.06 89 ASP A CA 1
ATOM 707 C C . ASP A 1 89 ? -2.493 -16.704 -50.299 1.00 69.06 89 ASP A C 1
ATOM 709 O O . ASP A 1 89 ? -3.207 -15.709 -50.091 1.00 69.06 89 ASP A O 1
ATOM 713 N N . PRO A 1 90 ? -1.312 -16.620 -50.946 1.00 61.56 90 PRO A N 1
ATOM 714 C CA . PRO A 1 90 ? -0.738 -15.355 -51.397 1.00 61.56 90 PRO A CA 1
ATOM 715 C C . PRO A 1 90 ? -1.608 -14.683 -52.465 1.00 61.56 90 PRO A C 1
ATOM 717 O O . PRO A 1 90 ? -1.799 -13.470 -52.424 1.00 61.56 90 PRO A O 1
ATOM 720 N N . GLU A 1 91 ? -2.246 -15.465 -53.337 1.00 62.75 91 GLU A N 1
ATOM 721 C CA . GLU A 1 91 ? -3.175 -14.987 -54.370 1.00 62.75 91 GLU A CA 1
ATOM 722 C C . GLU A 1 91 ? -4.383 -14.245 -53.785 1.00 62.75 91 GLU A C 1
ATOM 724 O O . GLU A 1 91 ? -4.848 -13.221 -54.297 1.00 62.75 91 GLU A O 1
ATOM 729 N N . ARG A 1 92 ? -4.937 -14.743 -52.676 1.00 64.38 92 ARG A N 1
ATOM 730 C CA . ARG A 1 92 ? -6.056 -14.080 -51.998 1.00 64.38 92 ARG A CA 1
ATOM 731 C C . ARG A 1 92 ? -5.619 -12.849 -51.211 1.00 64.38 92 ARG A C 1
ATOM 733 O O . ARG A 1 92 ? -6.404 -11.902 -51.100 1.00 64.38 92 ARG A O 1
ATOM 740 N N . ALA A 1 93 ? -4.409 -12.856 -50.654 1.00 62.28 93 ALA A N 1
ATOM 741 C CA . ALA A 1 93 ? -3.828 -11.685 -50.004 1.00 62.28 93 ALA A CA 1
ATOM 742 C C . ALA A 1 93 ? -3.566 -10.567 -51.028 1.00 62.28 93 ALA A C 1
ATOM 744 O O . ALA A 1 93 ? -4.018 -9.442 -50.823 1.00 62.28 93 ALA A O 1
ATOM 745 N N . MET A 1 94 ? -2.971 -10.906 -52.174 1.00 62.75 94 MET A N 1
ATOM 746 C CA . MET A 1 94 ? -2.707 -9.986 -53.280 1.00 62.75 94 MET A CA 1
ATOM 747 C C . MET A 1 94 ? -3.998 -9.359 -53.820 1.00 62.75 94 MET A C 1
ATOM 749 O O . MET A 1 94 ? -4.104 -8.136 -53.890 1.00 62.75 94 MET A O 1
ATOM 753 N N . ARG A 1 95 ? -5.044 -10.159 -54.078 1.00 69.19 95 ARG A N 1
ATOM 754 C CA . ARG A 1 95 ? -6.361 -9.640 -54.504 1.00 69.19 95 ARG A CA 1
ATOM 755 C C . ARG A 1 95 ? -6.981 -8.652 -53.513 1.00 69.19 95 ARG A C 1
ATOM 757 O O . ARG A 1 95 ? -7.643 -7.705 -53.931 1.00 69.19 95 ARG A O 1
ATOM 764 N N . ARG A 1 96 ? -6.784 -8.848 -52.203 1.00 68.06 96 ARG A N 1
ATOM 765 C CA . ARG A 1 96 ? -7.231 -7.879 -51.186 1.00 68.06 96 ARG A CA 1
ATOM 766 C C . ARG A 1 96 ? -6.446 -6.575 -51.258 1.00 68.06 96 ARG A C 1
ATOM 768 O O . ARG A 1 96 ? -7.067 -5.526 -51.183 1.00 68.06 96 ARG A O 1
ATOM 775 N N . MET A 1 97 ? -5.126 -6.642 -51.420 1.00 65.25 97 MET A N 1
ATOM 776 C CA . MET A 1 97 ? -4.273 -5.452 -51.515 1.00 65.25 97 MET A CA 1
ATOM 777 C C . MET A 1 97 ? -4.577 -4.641 -52.778 1.00 65.25 97 MET A C 1
ATOM 779 O O . MET A 1 97 ? -4.705 -3.426 -52.692 1.00 65.25 97 MET A O 1
ATOM 783 N N . ILE A 1 98 ? -4.806 -5.312 -53.913 1.00 70.00 98 ILE A N 1
ATOM 784 C CA . ILE A 1 98 ? -5.269 -4.673 -55.157 1.00 70.00 98 ILE A CA 1
ATOM 785 C C . ILE A 1 98 ? -6.606 -3.969 -54.932 1.00 70.00 98 ILE A C 1
ATOM 787 O O . ILE A 1 98 ? -6.764 -2.807 -55.289 1.00 70.00 98 ILE A O 1
ATOM 791 N N . LYS A 1 99 ? -7.574 -4.653 -54.310 1.00 70.12 99 LYS A N 1
ATOM 792 C CA . LYS A 1 99 ? -8.897 -4.076 -54.045 1.00 70.12 99 LYS A CA 1
ATOM 793 C C . LYS A 1 99 ? -8.822 -2.851 -53.130 1.00 70.12 99 LYS A C 1
ATOM 795 O O . LYS A 1 99 ? -9.530 -1.880 -53.374 1.00 70.12 99 LYS A O 1
ATOM 800 N N . GLU A 1 100 ? -7.987 -2.902 -52.096 1.00 68.62 100 GLU A N 1
ATOM 801 C CA . GLU A 1 100 ? -7.822 -1.794 -51.153 1.00 68.62 100 GLU A CA 1
ATOM 802 C C . GLU A 1 100 ? -7.118 -0.601 -51.807 1.00 68.62 100 GLU A C 1
ATOM 804 O O . GLU A 1 100 ? -7.563 0.532 -51.659 1.00 68.62 100 GLU A O 1
ATOM 809 N N . ALA A 1 101 ? -6.078 -0.847 -52.605 1.00 69.31 101 ALA A N 1
ATOM 810 C CA . ALA A 1 101 ? -5.388 0.214 -53.326 1.00 69.31 101 ALA A CA 1
ATOM 811 C C . ALA A 1 101 ? -6.270 0.861 -54.405 1.00 69.31 101 ALA A C 1
ATOM 813 O O . ALA A 1 101 ? -6.328 2.086 -54.488 1.00 69.31 101 ALA A O 1
ATOM 814 N N . ASN A 1 102 ? -7.059 0.063 -55.134 1.00 73.00 102 ASN A N 1
ATOM 815 C CA . ASN A 1 102 ? -8.049 0.578 -56.083 1.00 73.00 102 ASN A CA 1
ATOM 816 C C . ASN A 1 102 ? -9.118 1.431 -55.382 1.00 73.00 102 ASN A C 1
ATOM 818 O O . ASN A 1 102 ? -9.566 2.431 -55.936 1.00 73.00 102 ASN A O 1
ATOM 822 N N . ARG A 1 103 ? -9.512 1.078 -54.149 1.00 73.62 103 ARG A N 1
ATOM 823 C CA . ARG A 1 103 ? -10.448 1.879 -53.340 1.00 73.62 103 ARG A CA 1
ATOM 824 C C . ARG A 1 103 ? -9.874 3.248 -52.967 1.00 73.62 103 ARG A C 1
ATOM 826 O O . ARG A 1 103 ? -10.636 4.191 -52.787 1.00 73.62 103 ARG A O 1
ATOM 833 N N . LEU A 1 104 ? -8.552 3.348 -52.866 1.00 78.81 104 LEU A N 1
ATOM 834 C CA . LEU A 1 104 ? -7.820 4.589 -52.621 1.00 78.81 104 LEU A CA 1
ATOM 835 C C . LEU A 1 104 ? -7.461 5.337 -53.921 1.00 78.81 104 LE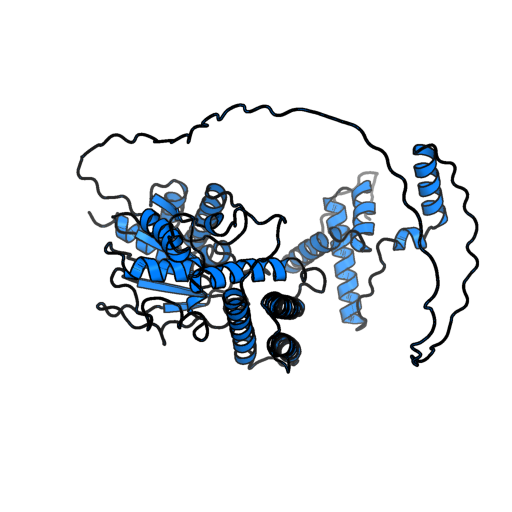U A C 1
ATOM 837 O O . LEU A 1 104 ? -6.739 6.326 -53.863 1.00 78.81 104 LEU A O 1
ATOM 841 N N . GLY A 1 105 ? -7.943 4.880 -55.085 1.00 69.12 105 GLY A N 1
ATOM 842 C CA . GLY A 1 105 ? -7.665 5.496 -56.389 1.00 69.12 105 GLY A CA 1
ATOM 843 C C . GLY A 1 105 ? -6.265 5.210 -56.943 1.00 69.12 105 GLY A C 1
ATOM 844 O O . GLY A 1 105 ? -5.839 5.852 -57.899 1.00 69.12 105 GLY A O 1
ATOM 845 N N . LEU A 1 106 ? -5.538 4.254 -56.359 1.00 70.50 106 LEU A N 1
ATOM 846 C CA . LEU A 1 106 ? -4.169 3.907 -56.735 1.00 70.50 106 LEU A CA 1
ATOM 847 C C . LEU A 1 106 ? -4.158 2.647 -57.606 1.00 70.50 106 LEU A C 1
ATOM 849 O O . LEU A 1 106 ? -4.708 1.616 -57.222 1.00 70.50 106 LEU A O 1
ATOM 853 N N . THR A 1 107 ? -3.478 2.701 -58.753 1.00 68.12 107 THR A N 1
ATOM 854 C CA . THR A 1 107 ? -3.233 1.509 -59.583 1.00 68.12 107 THR A CA 1
ATOM 855 C C . THR A 1 107 ? -1.936 0.842 -59.137 1.00 68.12 107 THR A C 1
ATOM 857 O O . THR A 1 107 ? -0.860 1.419 -59.282 1.00 68.12 107 THR A O 1
ATOM 860 N N . VAL A 1 108 ? -2.021 -0.377 -58.600 1.00 66.38 108 VAL A N 1
ATOM 861 C CA . VAL A 1 108 ? -0.849 -1.118 -58.105 1.00 66.38 108 VAL A CA 1
ATOM 862 C C . VAL A 1 108 ? -0.365 -2.113 -59.151 1.00 66.38 108 VAL A C 1
ATOM 864 O O . VAL A 1 108 ? -1.114 -2.995 -59.570 1.00 66.38 108 VAL A O 1
ATOM 867 N N . ARG A 1 109 ? 0.906 -1.990 -59.542 1.00 60.25 109 ARG A N 1
ATOM 868 C CA . ARG A 1 109 ? 1.639 -2.979 -60.345 1.00 60.25 109 ARG A CA 1
ATOM 869 C C . ARG A 1 109 ? 2.647 -3.688 -59.443 1.00 60.25 109 ARG A C 1
ATOM 871 O O . ARG A 1 109 ? 3.376 -3.023 -58.713 1.00 60.25 109 ARG A O 1
ATOM 878 N N . PHE A 1 110 ? 2.677 -5.019 -59.478 1.00 61.19 110 PHE A N 1
ATOM 879 C CA . PHE A 1 110 ? 3.648 -5.817 -58.725 1.00 61.19 110 PHE A CA 1
ATOM 880 C C . PHE A 1 110 ? 4.713 -6.356 -59.679 1.00 61.19 110 PHE A C 1
ATOM 882 O O . PHE A 1 110 ? 4.380 -7.069 -60.623 1.00 61.19 110 PHE A O 1
ATOM 889 N N . GLU A 1 111 ? 5.980 -6.041 -59.418 1.00 60.38 111 GLU A N 1
ATOM 890 C CA . GLU A 1 111 ? 7.126 -6.653 -60.096 1.00 60.38 111 GLU A CA 1
ATOM 891 C C . GLU A 1 111 ? 7.753 -7.726 -59.187 1.00 60.38 111 GLU A C 1
ATOM 893 O O . GLU A 1 111 ? 7.880 -7.506 -57.977 1.00 60.38 111 GLU A O 1
ATOM 898 N N . PRO A 1 112 ? 8.137 -8.902 -59.716 1.00 56.62 112 PRO A N 1
ATOM 899 C CA . PRO A 1 112 ? 8.769 -9.944 -58.915 1.00 56.62 112 PRO A CA 1
ATOM 900 C C . PRO A 1 112 ? 10.151 -9.494 -58.417 1.00 56.62 112 PRO A C 1
ATOM 902 O O . PRO A 1 112 ? 11.036 -9.152 -59.201 1.00 56.62 112 PRO A O 1
ATOM 905 N N . ALA A 1 113 ? 10.357 -9.528 -57.099 1.00 48.75 113 ALA A N 1
ATOM 906 C CA . ALA A 1 113 ? 11.639 -9.188 -56.489 1.00 48.75 113 ALA A CA 1
ATOM 907 C C . ALA A 1 113 ? 12.708 -10.250 -56.821 1.00 48.75 113 ALA A C 1
ATOM 909 O O . ALA A 1 113 ? 12.508 -11.441 -56.569 1.00 48.75 113 ALA A O 1
ATOM 910 N N . ARG A 1 114 ? 13.864 -9.827 -57.358 1.00 44.31 114 ARG A N 1
ATOM 911 C CA . ARG A 1 114 ? 15.024 -10.709 -57.591 1.00 44.31 114 ARG A CA 1
ATOM 912 C C . ARG A 1 114 ? 15.513 -11.297 -56.259 1.00 44.31 114 ARG A C 1
ATOM 914 O O . ARG A 1 114 ? 15.806 -10.559 -55.322 1.00 44.31 114 ARG A O 1
ATOM 921 N N . ALA A 1 115 ? 15.608 -12.625 -56.183 1.00 41.34 115 ALA A N 1
ATOM 922 C CA . ALA A 1 115 ? 16.045 -13.342 -54.987 1.00 41.34 115 ALA A CA 1
ATOM 923 C C . ALA A 1 115 ? 17.509 -13.009 -54.636 1.00 41.34 115 ALA A C 1
ATOM 925 O O . ALA A 1 115 ? 18.414 -13.263 -55.426 1.00 41.34 115 ALA A O 1
ATOM 926 N N . ALA A 1 116 ? 17.749 -12.451 -53.446 1.00 43.75 116 ALA A N 1
ATOM 927 C CA . ALA A 1 116 ? 19.095 -12.163 -52.955 1.00 43.75 116 ALA A CA 1
ATOM 928 C C . ALA A 1 116 ? 19.793 -13.444 -52.454 1.00 43.75 116 ALA A C 1
ATOM 930 O O . ALA A 1 116 ? 19.228 -14.216 -51.675 1.00 43.75 116 ALA A O 1
ATOM 931 N N . HIS A 1 117 ? 21.033 -13.665 -52.901 1.00 39.47 117 HIS A N 1
ATOM 932 C CA . HIS A 1 117 ? 21.875 -14.799 -52.516 1.00 39.47 117 HIS A CA 1
ATOM 933 C C . HIS A 1 117 ? 22.249 -14.768 -51.020 1.00 39.47 117 HIS A C 1
ATOM 935 O O . HIS A 1 117 ? 22.558 -13.719 -50.455 1.00 39.47 117 HIS A O 1
ATOM 941 N N . ARG A 1 118 ? 22.247 -15.947 -50.377 1.00 37.75 118 ARG A N 1
ATOM 942 C CA . ARG A 1 118 ? 22.688 -16.164 -48.986 1.00 37.75 118 ARG A CA 1
ATOM 943 C C . ARG A 1 118 ? 24.159 -15.763 -48.820 1.00 37.75 118 ARG A C 1
ATOM 945 O O . ARG A 1 118 ? 25.022 -16.407 -49.406 1.00 37.75 118 ARG A O 1
ATOM 952 N N . CYS A 1 119 ? 24.445 -14.761 -47.989 1.00 29.91 119 CYS A N 1
ATOM 953 C CA . CYS A 1 119 ? 25.814 -14.368 -47.651 1.00 29.91 119 CYS A CA 1
ATOM 954 C C . CYS A 1 119 ? 26.252 -15.016 -46.326 1.00 29.91 119 CYS A C 1
ATOM 956 O O . CYS A 1 119 ? 25.610 -14.848 -45.287 1.00 29.91 119 CYS A O 1
ATOM 958 N N . SER A 1 120 ? 27.327 -15.800 -46.383 1.00 33.00 120 SER A N 1
ATOM 959 C CA . SER A 1 120 ? 27.992 -16.459 -45.259 1.00 33.00 120 SER A CA 1
ATOM 960 C C . SER A 1 120 ? 28.817 -15.476 -44.419 1.00 33.00 120 SER A C 1
ATOM 962 O O . SER A 1 120 ? 29.509 -14.628 -44.971 1.00 33.00 120 SER A O 1
ATOM 964 N N . ARG A 1 121 ? 28.766 -15.653 -43.088 1.00 40.22 121 ARG A N 1
ATOM 965 C CA . ARG A 1 121 ? 29.683 -15.152 -42.036 1.00 40.22 121 ARG A CA 1
ATOM 966 C C . ARG A 1 121 ? 30.932 -14.401 -42.539 1.00 40.22 121 ARG A C 1
ATOM 968 O O . ARG A 1 121 ? 31.855 -15.031 -43.048 1.00 40.22 121 ARG A O 1
ATOM 975 N N . VAL A 1 122 ? 31.037 -13.107 -42.223 1.00 33.34 122 VAL A N 1
ATOM 976 C CA . VAL A 1 122 ? 32.310 -12.365 -42.260 1.00 33.34 122 VAL A CA 1
ATOM 977 C C . VAL A 1 122 ? 32.582 -11.721 -40.900 1.00 33.34 122 VAL A C 1
ATOM 979 O O . VAL A 1 122 ? 31.698 -11.137 -40.274 1.00 33.34 122 VAL A O 1
ATOM 982 N N . ARG A 1 123 ? 33.823 -11.917 -40.440 1.00 32.56 123 ARG A N 1
ATOM 983 C CA . ARG A 1 123 ? 34.427 -11.411 -39.201 1.00 32.56 123 ARG A CA 1
ATOM 984 C C . ARG A 1 123 ? 34.435 -9.886 -39.172 1.00 32.56 123 ARG A C 1
ATOM 986 O O . ARG A 1 123 ? 34.733 -9.244 -40.173 1.00 32.56 123 ARG A O 1
ATOM 993 N N . VAL A 1 124 ? 34.218 -9.331 -37.986 1.00 36.62 124 VAL A N 1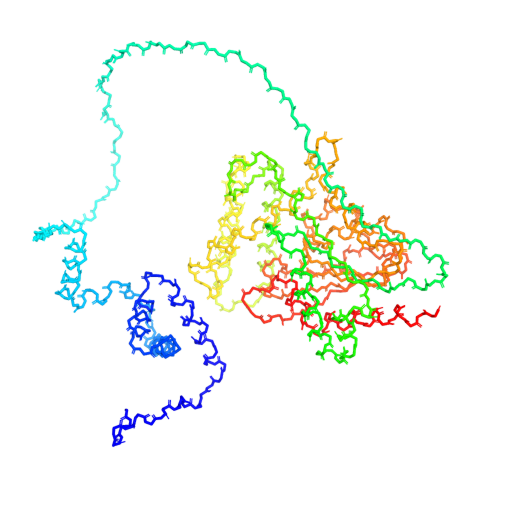
ATOM 994 C CA . VAL A 1 124 ? 34.498 -7.927 -37.687 1.00 36.62 124 VAL A CA 1
ATOM 995 C C . VAL A 1 124 ? 36.017 -7.736 -37.646 1.00 36.62 124 VAL A C 1
ATOM 997 O O . VAL A 1 124 ? 36.686 -8.312 -36.791 1.00 36.62 124 VAL A O 1
ATOM 1000 N N . ALA A 1 125 ? 36.556 -6.924 -38.555 1.00 28.92 125 ALA A N 1
ATOM 1001 C CA . ALA A 1 125 ? 37.895 -6.359 -38.440 1.00 28.92 125 ALA A CA 1
ATOM 1002 C C . ALA A 1 125 ? 37.869 -4.870 -38.814 1.00 28.92 125 ALA A C 1
ATOM 1004 O O . ALA A 1 125 ? 37.261 -4.461 -39.799 1.00 28.92 125 ALA A O 1
ATOM 1005 N N . ARG A 1 126 ? 38.518 -4.091 -37.945 1.00 34.38 126 ARG A N 1
ATOM 1006 C CA . ARG A 1 126 ? 38.766 -2.645 -37.970 1.00 34.38 126 ARG A CA 1
ATOM 1007 C C . ARG A 1 126 ? 39.137 -2.097 -39.355 1.00 34.38 126 ARG A C 1
ATOM 1009 O O . ARG A 1 126 ? 40.023 -2.649 -39.992 1.00 34.38 126 ARG A O 1
ATOM 1016 N N . SER A 1 127 ? 38.652 -0.896 -39.676 1.00 29.02 127 SER A N 1
ATOM 1017 C CA . SER A 1 127 ? 39.557 0.211 -40.026 1.00 29.02 127 SER A CA 1
ATOM 1018 C C . SER A 1 127 ? 38.854 1.568 -39.926 1.00 29.02 127 SER A C 1
ATOM 1020 O O . SER A 1 127 ? 37.904 1.862 -40.644 1.00 29.02 127 SER A O 1
ATOM 1022 N N . LEU A 1 128 ? 39.348 2.379 -38.993 1.00 36.72 128 LEU A N 1
ATOM 1023 C CA . LEU A 1 128 ? 39.173 3.823 -38.912 1.00 36.72 128 LEU A CA 1
ATOM 1024 C C . LEU A 1 128 ? 40.190 4.455 -39.866 1.00 36.72 128 LEU A C 1
ATOM 1026 O O . LEU A 1 128 ? 41.383 4.378 -39.577 1.00 36.72 128 LEU A O 1
ATOM 1030 N N . LYS A 1 129 ? 39.724 5.085 -40.948 1.00 31.98 129 LYS A N 1
ATOM 1031 C CA . LYS A 1 129 ? 40.243 6.327 -41.560 1.00 31.98 129 LYS A CA 1
ATOM 1032 C C . LYS A 1 129 ? 39.635 6.498 -42.953 1.00 31.98 129 LYS A C 1
ATOM 1034 O O . LYS A 1 129 ? 39.316 5.522 -43.609 1.00 31.98 129 LYS A O 1
ATOM 1039 N N . GLU A 1 130 ? 39.538 7.763 -43.355 1.00 31.12 130 GLU A N 1
ATOM 1040 C CA . GLU A 1 130 ? 39.044 8.267 -44.645 1.00 31.12 130 GLU A CA 1
ATOM 1041 C C . GLU A 1 130 ? 37.522 8.414 -44.768 1.00 31.12 130 GLU A C 1
ATOM 1043 O O . GLU A 1 130 ? 36.819 7.565 -45.291 1.00 31.12 130 GLU A O 1
ATOM 1048 N N . LEU A 1 131 ? 37.008 9.568 -44.332 1.00 31.75 131 LEU A N 1
ATOM 1049 C CA . LEU A 1 131 ? 36.564 10.589 -45.289 1.00 31.75 131 LEU A CA 1
ATOM 1050 C C . LEU A 1 131 ? 36.347 11.925 -44.554 1.00 31.75 131 LEU A C 1
ATOM 1052 O O . LEU A 1 131 ? 35.259 12.266 -44.102 1.00 31.75 131 LEU A O 1
ATOM 1056 N N . HIS A 1 132 ? 37.419 12.708 -44.440 1.00 33.28 132 HIS A N 1
ATOM 1057 C CA . HIS A 1 132 ? 37.298 14.162 -44.470 1.00 33.28 132 HIS A CA 1
ATOM 1058 C C . HIS A 1 132 ? 37.415 14.576 -45.935 1.00 33.28 132 HIS A C 1
ATOM 1060 O O . HIS A 1 132 ? 38.473 14.356 -46.523 1.00 33.28 132 HIS A O 1
ATOM 1066 N N . ARG A 1 133 ? 36.380 15.209 -46.502 1.00 30.55 133 ARG A N 1
ATOM 1067 C CA . ARG A 1 133 ? 36.523 16.401 -47.360 1.00 30.55 133 ARG A CA 1
ATOM 1068 C C . ARG A 1 133 ? 35.173 16.905 -47.870 1.00 30.55 133 ARG A C 1
ATOM 1070 O O . ARG A 1 133 ? 34.411 16.166 -48.474 1.00 30.55 133 ARG A O 1
ATOM 1077 N N . ASN A 1 134 ? 35.032 18.228 -47.764 1.00 29.33 134 ASN A N 1
ATOM 1078 C CA . ASN A 1 134 ? 34.355 19.108 -48.717 1.00 29.33 134 ASN A CA 1
ATOM 1079 C C . ASN A 1 134 ? 32.816 19.159 -48.732 1.00 29.33 134 ASN A C 1
ATOM 1081 O O . ASN A 1 134 ? 32.179 18.432 -49.482 1.00 29.33 134 ASN A O 1
ATOM 1085 N N . ARG A 1 135 ? 32.240 20.183 -48.073 1.00 30.34 135 ARG A N 1
ATOM 1086 C CA . ARG A 1 135 ? 31.755 21.441 -48.714 1.00 30.34 135 ARG A CA 1
ATOM 1087 C C . ARG A 1 135 ? 30.712 22.180 -47.843 1.00 30.34 135 ARG A C 1
ATOM 1089 O O . ARG A 1 135 ? 29.591 21.722 -47.675 1.00 30.34 135 ARG A O 1
ATOM 1096 N N . ARG A 1 136 ? 31.068 23.381 -47.368 1.00 28.41 136 ARG A N 1
ATOM 1097 C CA . ARG A 1 136 ? 30.209 24.598 -47.393 1.00 28.41 136 ARG A CA 1
ATOM 1098 C C . ARG A 1 136 ? 30.571 25.380 -48.682 1.00 28.41 136 ARG A C 1
ATOM 1100 O O . ARG A 1 136 ? 31.614 25.018 -49.237 1.00 28.41 136 ARG A O 1
ATOM 1107 N N . PRO A 1 137 ? 29.855 26.425 -49.180 1.00 39.94 137 PRO A N 1
ATOM 1108 C CA . PRO A 1 137 ? 28.905 27.377 -48.544 1.00 39.94 137 PRO A CA 1
ATOM 1109 C C . PRO A 1 137 ? 27.603 27.584 -49.386 1.00 39.94 137 PRO A C 1
ATOM 1111 O O . PRO A 1 137 ? 27.432 26.891 -50.378 1.00 39.94 137 PRO A O 1
ATOM 1114 N N . ARG A 1 138 ? 26.565 28.378 -49.058 1.00 27.25 138 ARG A N 1
ATOM 1115 C CA . ARG A 1 138 ? 26.375 29.847 -48.878 1.00 27.25 138 ARG A CA 1
ATOM 1116 C C . ARG A 1 138 ? 24.912 30.048 -48.397 1.00 27.25 138 ARG A C 1
ATOM 1118 O O . ARG A 1 138 ? 24.047 29.312 -48.848 1.00 27.25 138 ARG A O 1
ATOM 1125 N N . VAL A 1 139 ? 24.607 30.833 -47.358 1.00 30.72 139 VAL A N 1
ATOM 1126 C CA . VAL A 1 139 ? 24.247 32.277 -47.345 1.00 30.72 139 VAL A CA 1
ATOM 1127 C C . VAL A 1 139 ? 23.217 32.702 -48.404 1.00 30.72 139 VAL A C 1
ATOM 1129 O O . VAL A 1 139 ? 23.528 32.736 -49.590 1.00 30.72 139 VAL A O 1
ATOM 1132 N N . GLY A 1 140 ? 22.043 33.128 -47.926 1.00 28.05 140 GLY A N 1
ATOM 1133 C CA . GLY A 1 140 ? 21.026 33.890 -48.651 1.00 28.05 140 GLY A CA 1
ATOM 1134 C C . GLY A 1 140 ? 20.145 34.636 -47.645 1.00 28.05 140 GLY A C 1
ATOM 1135 O O . GLY A 1 140 ? 19.470 34.014 -46.834 1.00 28.05 140 GLY A O 1
ATOM 1136 N N . PHE A 1 141 ? 20.259 35.962 -47.660 1.00 27.98 141 PHE A N 1
ATOM 1137 C CA . PHE A 1 141 ? 19.595 36.952 -46.809 1.00 27.98 141 PHE A CA 1
ATOM 1138 C C . PHE A 1 141 ? 18.162 37.260 -47.283 1.00 27.98 141 PHE A C 1
ATOM 1140 O O . PHE A 1 141 ? 17.869 37.135 -48.469 1.00 27.98 141 PHE A O 1
ATOM 1147 N N . GLY A 1 142 ? 17.338 37.780 -46.367 1.00 28.52 142 GLY A N 1
ATOM 1148 C CA . GLY A 1 142 ? 16.044 38.438 -46.613 1.00 28.52 142 GLY A CA 1
ATOM 1149 C C . GLY A 1 142 ? 15.057 38.089 -45.489 1.00 28.52 142 GLY A C 1
ATOM 1150 O O . GLY A 1 142 ? 14.710 36.929 -45.350 1.00 28.52 142 GLY A O 1
ATOM 1151 N N . GLY A 1 143 ? 14.600 38.953 -44.581 1.00 27.02 143 GLY A N 1
ATOM 1152 C CA . GLY A 1 143 ? 14.548 40.411 -44.543 1.00 27.02 143 GLY A CA 1
ATOM 1153 C C . GLY A 1 143 ? 13.113 40.887 -44.790 1.00 27.02 143 GLY A C 1
ATOM 1154 O O . GLY A 1 143 ? 12.755 41.083 -45.943 1.00 27.02 143 GLY A O 1
ATOM 1155 N N . SER A 1 144 ? 12.300 41.037 -43.731 1.00 27.59 144 SER A N 1
ATOM 1156 C CA . SER A 1 144 ? 11.257 42.079 -43.543 1.00 27.59 144 SER A CA 1
ATOM 1157 C C . SER A 1 144 ? 10.215 41.701 -42.470 1.00 27.59 144 SER A C 1
ATOM 1159 O O . SER A 1 144 ? 9.815 40.546 -42.360 1.00 27.59 144 SER A O 1
ATOM 1161 N N . GLY A 1 145 ? 9.769 42.714 -41.711 1.00 28.05 145 GLY A N 1
ATOM 1162 C CA . GLY A 1 145 ? 8.611 42.696 -40.801 1.00 28.05 145 GLY A CA 1
ATOM 1163 C C . GLY A 1 145 ? 9.001 42.657 -39.315 1.00 28.05 145 GLY A C 1
ATOM 1164 O O . GLY A 1 145 ? 9.425 41.622 -38.828 1.00 28.05 145 GLY A O 1
ATOM 1165 N N . GLY A 1 146 ? 8.934 43.710 -38.498 1.00 26.97 146 GLY A N 1
ATOM 1166 C CA . GLY A 1 146 ? 8.226 44.981 -38.626 1.00 26.97 146 GLY A CA 1
ATOM 1167 C C . GLY A 1 146 ? 7.057 45.051 -37.638 1.00 26.97 146 GLY A C 1
ATOM 1168 O O . GLY A 1 146 ? 5.947 44.712 -38.013 1.00 26.97 146 GLY A O 1
ATOM 1169 N N . GLY A 1 147 ? 7.329 45.540 -36.419 1.00 26.08 147 GLY A N 1
ATOM 1170 C CA . GLY A 1 147 ? 6.375 46.263 -35.563 1.00 26.08 147 GLY A CA 1
ATOM 1171 C C . GLY A 1 147 ? 5.372 45.451 -34.732 1.00 26.08 147 GLY A C 1
ATOM 1172 O O . GLY A 1 147 ? 4.696 44.566 -35.236 1.00 26.08 147 GLY A O 1
ATOM 1173 N N . GLY A 1 148 ? 5.208 45.833 -33.458 1.00 27.03 148 GLY A N 1
ATOM 1174 C CA . GLY A 1 148 ? 3.996 45.487 -32.703 1.00 27.03 148 GLY A CA 1
ATOM 1175 C C . GLY A 1 148 ? 4.161 45.279 -31.202 1.00 27.03 148 GLY A C 1
ATOM 1176 O O . GLY A 1 148 ? 3.817 44.224 -30.686 1.00 27.03 148 GLY A O 1
ATOM 1177 N N . CYS A 1 149 ? 4.661 46.285 -30.486 1.00 26.78 149 CYS A N 1
ATOM 1178 C CA . CYS A 1 149 ? 4.570 46.354 -29.030 1.00 26.78 149 CYS A CA 1
ATOM 1179 C C . CYS A 1 149 ? 3.113 46.663 -28.653 1.00 26.78 149 CYS A C 1
ATOM 1181 O O . CYS A 1 149 ? 2.653 47.751 -28.986 1.00 26.78 149 CYS A O 1
ATOM 1183 N N . HIS A 1 150 ? 2.387 45.753 -27.996 1.00 28.89 150 HIS A N 1
ATOM 1184 C CA . HIS A 1 150 ? 1.120 46.051 -27.312 1.00 28.89 150 HIS A CA 1
ATOM 1185 C C . HIS A 1 150 ? 1.096 45.357 -25.945 1.00 28.89 150 HIS A C 1
ATOM 1187 O O . HIS A 1 150 ? 1.020 44.135 -25.837 1.00 28.89 150 HIS A O 1
ATOM 1193 N N . LYS A 1 151 ? 1.164 46.183 -24.895 1.00 30.94 151 LYS A N 1
ATOM 1194 C CA . LYS A 1 151 ? 0.734 45.861 -23.534 1.00 30.94 151 LYS A CA 1
ATOM 1195 C C . LYS A 1 151 ? -0.792 45.778 -23.519 1.00 30.94 151 LYS A C 1
ATOM 1197 O O . LYS A 1 151 ? -1.430 46.794 -23.762 1.00 30.94 151 LYS A O 1
ATOM 1202 N N . VAL A 1 152 ? -1.344 44.629 -23.148 1.00 29.09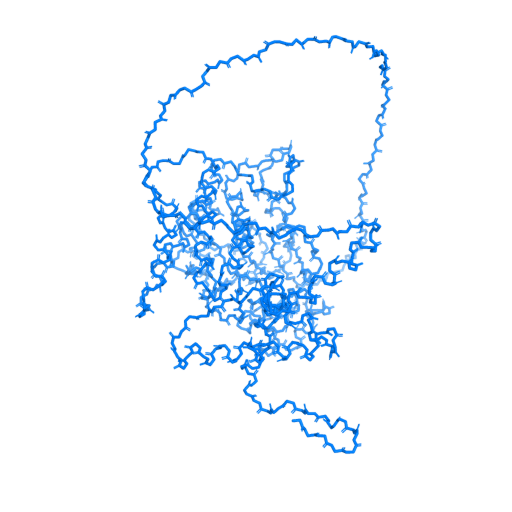 152 VAL A N 1
ATOM 1203 C CA . VAL A 1 152 ? -2.679 44.460 -22.545 1.00 29.09 152 VAL A CA 1
ATOM 1204 C C . VAL A 1 152 ? -2.530 43.195 -21.694 1.00 29.09 152 VAL A C 1
ATOM 1206 O O . VAL A 1 152 ? -2.161 42.152 -22.211 1.00 29.09 152 VAL A O 1
ATOM 1209 N N . GLY A 1 153 ? -2.516 43.269 -20.369 1.00 25.48 153 GLY A N 1
ATOM 1210 C CA . GLY A 1 153 ? -3.706 43.496 -19.563 1.00 25.48 153 GLY A CA 1
ATOM 1211 C C . GLY A 1 153 ? -4.052 42.162 -18.906 1.00 25.48 153 GLY A C 1
ATOM 1212 O O . GLY A 1 153 ? -4.522 41.244 -19.566 1.00 25.48 153 GLY A O 1
ATOM 1213 N N . ASN A 1 154 ? -3.736 42.058 -17.617 1.00 32.62 154 ASN A N 1
ATOM 1214 C CA . ASN A 1 154 ? -4.154 40.971 -16.738 1.00 32.62 154 ASN A CA 1
ATOM 1215 C C . ASN A 1 154 ? -5.681 40.798 -16.818 1.00 32.62 154 ASN A C 1
ATOM 1217 O O . ASN A 1 154 ? -6.396 41.802 -16.758 1.00 32.62 154 ASN A O 1
ATOM 1221 N N . PRO A 1 155 ? -6.182 39.556 -16.788 1.00 28.70 155 PRO A N 1
ATOM 1222 C CA . PRO A 1 155 ? -7.369 39.307 -15.998 1.00 28.70 155 PRO A CA 1
ATOM 1223 C C . PRO A 1 155 ? -7.157 38.132 -15.047 1.00 28.70 155 PRO A C 1
ATOM 1225 O O . PRO A 1 155 ? -6.958 36.982 -15.427 1.00 28.70 155 PRO A O 1
ATOM 1228 N N . CYS A 1 156 ? -7.247 38.502 -13.776 1.00 24.91 156 CYS A N 1
ATOM 1229 C CA . CYS A 1 156 ? -7.811 37.732 -12.683 1.00 24.91 156 CYS A CA 1
ATOM 1230 C C . CYS A 1 156 ? -8.827 36.670 -13.164 1.00 24.91 156 CYS A C 1
ATOM 1232 O O . CYS A 1 156 ? -9.846 37.019 -13.759 1.00 24.91 156 CYS A O 1
ATOM 1234 N N . GLN A 1 157 ? -8.571 35.396 -12.865 1.00 27.44 157 GLN A N 1
ATOM 1235 C CA . GLN A 1 157 ? -9.597 34.353 -12.754 1.00 27.44 157 GLN A CA 1
ATOM 1236 C C . GLN A 1 157 ? -9.292 33.567 -11.475 1.00 27.44 157 GLN A C 1
ATOM 1238 O O . GLN A 1 157 ? -8.319 32.827 -11.399 1.00 27.44 157 GLN A O 1
ATOM 1243 N N . THR A 1 158 ? -9.874 33.990 -10.354 1.00 26.70 158 THR A N 1
ATOM 1244 C CA . THR A 1 158 ? -11.092 33.403 -9.769 1.00 26.70 158 THR A CA 1
ATOM 1245 C C . THR A 1 158 ? -10.881 31.948 -9.356 1.00 26.70 158 THR A C 1
ATOM 1247 O O . THR A 1 158 ? -11.281 31.007 -10.034 1.00 26.70 158 THR A O 1
ATOM 1250 N N . VAL A 1 159 ? -10.269 31.793 -8.181 1.00 24.88 159 VAL A N 1
ATOM 1251 C CA . VAL A 1 159 ? -10.353 30.587 -7.360 1.00 24.88 159 VAL A CA 1
ATOM 1252 C C . VAL A 1 159 ? -11.821 30.416 -6.969 1.00 24.88 159 VAL A C 1
ATOM 1254 O O . VAL A 1 159 ? -12.347 31.164 -6.145 1.00 24.88 159 VAL A O 1
ATOM 1257 N N . LEU A 1 160 ? -12.505 29.457 -7.592 1.00 25.50 160 LEU A N 1
ATOM 1258 C CA . LEU A 1 160 ? -13.803 28.987 -7.121 1.00 25.50 160 LEU A CA 1
ATOM 1259 C C . LEU A 1 160 ? -13.573 28.170 -5.848 1.00 25.50 160 LEU A C 1
ATOM 1261 O O . LEU A 1 160 ? -13.372 26.962 -5.871 1.00 25.50 160 LEU A O 1
ATOM 1265 N N . SER A 1 161 ? -13.581 28.892 -4.731 1.00 24.91 161 SER A N 1
ATOM 1266 C CA . SER A 1 161 ? -13.833 28.368 -3.397 1.00 24.91 161 SER A CA 1
ATOM 1267 C C . SER A 1 161 ? -15.244 27.783 -3.366 1.00 24.91 161 SER A C 1
ATOM 1269 O O . SER A 1 161 ? -16.234 28.505 -3.244 1.00 24.91 161 SER A O 1
ATOM 1271 N N . THR A 1 162 ? -15.360 26.464 -3.477 1.00 25.09 162 THR A N 1
ATOM 1272 C CA . THR A 1 162 ? -16.559 25.747 -3.039 1.00 25.09 162 THR A CA 1
ATOM 1273 C C . THR A 1 162 ? -16.467 25.524 -1.534 1.00 25.09 162 THR A C 1
ATOM 1275 O O . THR A 1 162 ? -16.192 24.426 -1.062 1.00 25.09 162 THR A O 1
ATOM 1278 N N . ARG A 1 163 ? -16.714 26.591 -0.765 1.00 27.16 163 ARG A N 1
ATOM 1279 C CA . ARG A 1 163 ? -17.200 26.477 0.615 1.00 27.16 163 ARG A CA 1
ATOM 1280 C C . ARG A 1 163 ? -18.612 25.890 0.565 1.00 27.16 163 ARG A C 1
ATOM 1282 O O . ARG A 1 163 ? -19.586 26.625 0.416 1.00 27.16 163 ARG A O 1
ATOM 1289 N N . SER A 1 164 ? -18.739 24.571 0.690 1.00 27.70 164 SER A N 1
ATOM 1290 C CA . SER A 1 164 ? -20.018 23.957 1.049 1.00 27.70 164 SER A CA 1
ATOM 1291 C C . SER A 1 164 ? -20.225 24.104 2.555 1.00 27.70 164 SER A C 1
ATOM 1293 O O . SER A 1 164 ? -19.684 23.362 3.370 1.00 27.70 164 SER A O 1
ATOM 1295 N N . ARG A 1 165 ? -20.987 25.147 2.866 1.00 28.55 165 ARG A N 1
ATOM 1296 C CA . ARG A 1 165 ? -21.752 25.420 4.080 1.00 28.55 165 ARG A CA 1
ATOM 1297 C C . ARG A 1 165 ? -22.293 24.140 4.738 1.00 28.55 165 ARG A C 1
ATOM 1299 O O . ARG A 1 165 ? -23.180 23.506 4.178 1.00 28.55 165 ARG A O 1
ATOM 1306 N N . TRP A 1 166 ? -21.816 23.835 5.941 1.00 31.30 166 TRP A N 1
ATOM 1307 C CA . TRP A 1 166 ? -22.544 23.018 6.909 1.00 31.30 166 TRP A CA 1
ATOM 1308 C C . TRP A 1 166 ? -22.751 23.871 8.149 1.00 31.30 166 TRP A C 1
ATOM 1310 O O . TRP A 1 166 ? -21.801 24.358 8.760 1.00 31.30 166 TRP A O 1
ATOM 1320 N N . GLU A 1 167 ? -24.021 24.159 8.402 1.00 28.19 167 GLU A N 1
ATOM 1321 C CA . GLU A 1 167 ? -24.481 24.904 9.559 1.00 28.19 167 GLU A CA 1
ATOM 1322 C C . GLU A 1 167 ? -24.237 24.082 10.825 1.00 28.19 167 GLU A C 1
ATOM 1324 O O . GLU A 1 167 ? -24.512 22.884 10.889 1.00 28.19 167 GLU A O 1
ATOM 1329 N N . ASP A 1 168 ? -23.688 24.785 11.808 1.00 32.22 168 ASP A N 1
ATOM 1330 C CA . ASP A 1 168 ? -23.542 24.408 13.201 1.00 32.22 168 ASP A CA 1
ATOM 1331 C C . ASP A 1 168 ? -24.879 23.902 13.765 1.00 32.22 168 ASP A C 1
ATOM 1333 O O . ASP A 1 168 ? -25.849 24.651 13.898 1.00 32.22 168 ASP A O 1
ATOM 1337 N N . VAL A 1 169 ? -24.921 22.612 14.102 1.00 30.88 169 VAL A N 1
ATOM 1338 C CA . VAL A 1 169 ? -25.879 22.073 15.066 1.00 30.88 169 VAL A CA 1
ATOM 1339 C C . VAL A 1 169 ? -25.076 21.497 16.218 1.00 30.88 169 VAL A C 1
ATOM 1341 O O . VAL A 1 169 ? -24.823 20.300 16.324 1.00 30.88 169 VAL A O 1
ATOM 1344 N N . SER A 1 170 ? -24.700 22.401 17.110 1.00 35.38 170 SER A N 1
ATOM 1345 C CA . SER A 1 170 ? -24.370 22.126 18.498 1.00 35.38 170 SER A CA 1
ATOM 1346 C C . SER A 1 170 ? -25.516 21.365 19.190 1.00 35.38 170 SER A C 1
ATOM 1348 O O . SER A 1 170 ? -26.442 21.948 19.755 1.00 35.38 170 SER A O 1
ATOM 1350 N N . ARG A 1 171 ? -25.448 20.033 19.151 1.00 32.84 171 ARG A N 1
ATOM 1351 C CA . ARG A 1 171 ? -26.056 19.097 20.109 1.00 32.84 171 ARG A CA 1
ATOM 1352 C C . ARG A 1 171 ? -25.019 18.008 20.347 1.00 32.84 171 ARG A C 1
ATOM 1354 O O . ARG A 1 171 ? -24.472 17.506 19.375 1.00 32.84 171 ARG A O 1
ATOM 1361 N N . GLY A 1 172 ? -24.717 17.690 21.607 1.00 41.12 172 GLY A N 1
ATOM 1362 C CA . GLY A 1 172 ? -23.688 16.716 21.993 1.00 41.12 172 GLY A CA 1
ATOM 1363 C C . GLY A 1 172 ? -23.948 15.332 21.399 1.00 41.12 172 GLY A C 1
ATOM 1364 O O . GLY A 1 172 ? -24.618 14.511 22.015 1.00 41.12 172 GLY A O 1
ATOM 1365 N N . GLY A 1 173 ? -23.462 15.116 20.179 1.00 34.88 173 GLY A N 1
ATOM 1366 C CA . GLY A 1 173 ? -23.618 13.896 19.406 1.00 34.88 173 GLY A CA 1
ATOM 1367 C C . GLY A 1 173 ? -22.295 13.153 19.368 1.00 34.88 173 GLY A C 1
ATOM 1368 O O . GLY A 1 173 ? -21.254 13.752 19.098 1.00 34.88 173 GLY A O 1
ATOM 1369 N N . SER A 1 174 ? -22.343 11.854 19.648 1.00 52.16 174 SER A N 1
ATOM 1370 C CA . SER A 1 174 ? -21.232 10.937 19.415 1.00 52.16 174 SER A CA 1
ATOM 1371 C C . SER A 1 174 ? -20.684 11.164 18.004 1.00 52.16 174 SER A C 1
ATOM 1373 O O . SER A 1 174 ? -21.427 11.043 17.025 1.00 52.16 174 SER A O 1
ATOM 1375 N N . VAL A 1 175 ? -19.405 11.523 17.891 1.00 64.69 175 VAL A N 1
ATOM 1376 C CA . VAL A 1 175 ? -18.732 11.625 16.592 1.00 64.69 175 VAL A CA 1
ATOM 1377 C C . VAL A 1 175 ? -18.824 10.248 15.937 1.00 64.69 175 VAL A C 1
ATOM 1379 O O . VAL A 1 175 ? -18.385 9.263 16.527 1.00 64.69 175 VAL A O 1
ATOM 1382 N N . ALA A 1 176 ? -19.453 10.169 14.761 1.00 72.38 176 ALA A N 1
ATOM 1383 C CA . ALA A 1 176 ? -19.588 8.909 14.040 1.00 72.38 176 ALA A CA 1
ATOM 1384 C C . ALA A 1 176 ? -18.198 8.279 13.828 1.00 72.38 176 ALA A C 1
ATOM 1386 O O . ALA A 1 176 ? -17.248 9.015 13.538 1.00 72.38 176 ALA A O 1
ATOM 1387 N N . PRO A 1 177 ? -18.050 6.948 13.956 1.00 87.62 177 PRO A N 1
ATOM 1388 C CA . PRO A 1 177 ? -16.770 6.294 13.723 1.00 87.62 177 PRO A CA 1
ATOM 1389 C C . PRO A 1 177 ? -16.234 6.619 12.338 1.00 87.62 177 PRO A C 1
ATOM 1391 O O . PRO A 1 177 ? -16.993 6.704 11.370 1.00 87.62 177 PRO A O 1
ATOM 1394 N N . ARG A 1 178 ? -14.917 6.774 12.233 1.00 93.50 178 ARG A N 1
ATOM 1395 C CA . ARG A 1 178 ? -14.266 7.134 10.978 1.00 93.50 178 ARG A CA 1
ATOM 1396 C C . ARG A 1 178 ? -13.325 6.033 10.509 1.00 93.50 178 ARG A C 1
ATOM 1398 O O . ARG A 1 178 ? -12.563 5.470 11.294 1.00 93.50 178 ARG A O 1
ATOM 1405 N N . LEU A 1 179 ? -13.365 5.755 9.209 1.00 96.62 179 LEU A N 1
ATOM 1406 C CA . LEU A 1 179 ? -12.423 4.889 8.507 1.00 96.62 179 LEU A CA 1
ATOM 1407 C C . LEU A 1 179 ? -11.645 5.725 7.490 1.00 96.62 179 LEU A C 1
ATOM 1409 O O . LEU A 1 179 ? -12.229 6.251 6.544 1.00 96.62 179 LEU A O 1
ATOM 1413 N N . VAL A 1 180 ? -10.326 5.809 7.646 1.00 97.00 180 VAL A N 1
ATOM 1414 C CA . VAL A 1 180 ? -9.457 6.535 6.714 1.00 97.00 180 VAL A CA 1
ATOM 1415 C C . VAL A 1 180 ? -8.659 5.551 5.872 1.00 97.00 180 VAL A C 1
ATOM 1417 O O . VAL A 1 180 ? -7.813 4.811 6.378 1.00 97.00 180 VAL A O 1
ATOM 1420 N N . PHE A 1 181 ? -8.888 5.582 4.563 1.00 96.62 181 PHE A N 1
ATOM 1421 C CA . PHE A 1 181 ? -8.018 4.945 3.584 1.00 96.62 181 PHE A CA 1
ATOM 1422 C C . PHE A 1 181 ? -6.891 5.894 3.193 1.00 96.62 181 PHE A C 1
ATOM 1424 O O . PHE A 1 181 ? -7.151 7.003 2.732 1.00 96.62 181 PHE A O 1
ATOM 1431 N N . VAL A 1 182 ? -5.640 5.457 3.334 1.00 94.75 182 VAL A N 1
ATOM 1432 C CA . VAL A 1 182 ? -4.466 6.262 2.974 1.00 94.75 182 VAL A CA 1
ATOM 1433 C C . VAL A 1 182 ? -3.764 5.650 1.770 1.00 94.75 182 VAL A C 1
ATOM 1435 O O . VAL A 1 182 ? -3.133 4.588 1.852 1.00 94.75 182 VAL A O 1
ATOM 1438 N N . HIS A 1 183 ? -3.867 6.336 0.630 1.00 83.38 183 HIS A N 1
ATOM 1439 C CA . HIS A 1 183 ? -3.209 5.929 -0.605 1.00 83.38 183 HIS A CA 1
ATOM 1440 C C . HIS A 1 183 ? -3.025 7.106 -1.565 1.00 83.38 183 HIS A C 1
ATOM 1442 O O . HIS A 1 183 ? -3.982 7.773 -1.942 1.00 83.38 183 HIS A O 1
ATOM 1448 N N . GLY A 1 184 ? -1.797 7.321 -2.034 1.00 65.38 184 GLY A N 1
ATOM 1449 C CA . GLY A 1 184 ? -1.476 8.450 -2.914 1.00 65.38 184 GLY A CA 1
ATOM 1450 C C . GLY A 1 184 ? -0.504 8.115 -4.038 1.00 65.38 184 GLY A C 1
ATOM 1451 O O . GLY A 1 184 ? 0.228 8.994 -4.473 1.00 65.38 184 GLY A O 1
ATOM 1452 N N . ILE A 1 185 ? -0.448 6.857 -4.492 1.00 65.75 185 ILE A N 1
ATOM 1453 C CA . ILE A 1 185 ? 0.484 6.443 -5.549 1.00 65.75 185 ILE A CA 1
ATOM 1454 C C . ILE A 1 185 ? -0.241 6.233 -6.886 1.00 65.75 185 ILE A C 1
ATOM 1456 O O . ILE A 1 185 ? -1.282 5.568 -6.982 1.00 65.75 185 ILE A O 1
ATOM 1460 N N . GLY A 1 186 ? 0.361 6.765 -7.949 1.00 52.34 186 GLY A N 1
ATOM 1461 C CA . GLY A 1 186 ? -0.086 6.620 -9.332 1.00 52.34 186 GLY A CA 1
ATOM 1462 C C . GLY A 1 186 ? -0.617 7.915 -9.952 1.00 52.34 186 GLY A C 1
ATOM 1463 O O . GLY A 1 186 ? -0.856 8.887 -9.253 1.00 52.34 186 GLY A O 1
ATOM 1464 N N . GLY A 1 187 ? -0.716 7.940 -11.289 1.00 53.16 187 GLY A N 1
ATOM 1465 C CA . GLY A 1 187 ? -1.171 9.105 -12.072 1.00 53.16 187 GLY A CA 1
ATOM 1466 C C . GLY A 1 187 ? -2.616 9.533 -11.761 1.00 53.16 187 GLY A C 1
ATOM 1467 O O . GLY A 1 187 ? -3.202 8.969 -10.851 1.00 53.16 187 GLY A O 1
ATOM 1468 N N . PRO A 1 188 ? -3.217 10.471 -12.518 1.00 51.84 188 PRO A N 1
ATOM 1469 C CA . PRO A 1 188 ? -4.501 11.083 -12.160 1.00 51.84 188 PRO A CA 1
ATOM 1470 C C . PRO A 1 188 ? -5.570 10.023 -11.860 1.00 51.84 188 PRO A C 1
ATOM 1472 O O . PRO A 1 188 ? -5.955 9.248 -12.743 1.00 51.84 188 PRO A O 1
ATOM 1475 N N . ARG A 1 189 ? -5.998 9.961 -10.595 1.00 63.25 189 ARG A N 1
ATOM 1476 C CA . ARG A 1 189 ? -7.021 9.036 -10.098 1.00 63.25 189 ARG A CA 1
ATOM 1477 C C . ARG A 1 189 ? -8.358 9.750 -9.972 1.00 63.25 189 ARG A C 1
ATOM 1479 O O . ARG A 1 189 ? -8.424 10.963 -9.811 1.00 63.25 189 ARG A O 1
ATOM 1486 N N . ARG A 1 190 ? -9.426 8.962 -10.044 1.00 68.81 190 ARG A N 1
ATOM 1487 C CA . ARG A 1 190 ? -10.766 9.380 -9.634 1.00 68.81 190 ARG A CA 1
ATOM 1488 C C . ARG A 1 190 ? -10.923 8.918 -8.194 1.00 68.81 190 ARG A C 1
ATOM 1490 O O . ARG A 1 190 ? -11.151 7.732 -7.966 1.00 68.81 190 ARG A O 1
ATOM 1497 N N . VAL A 1 191 ? -10.671 9.828 -7.256 1.00 74.06 191 VAL A N 1
ATOM 1498 C CA . VAL A 1 191 ? -10.578 9.535 -5.816 1.00 74.06 191 VAL A CA 1
ATOM 1499 C C . VAL A 1 191 ? -11.842 8.831 -5.328 1.00 74.06 191 VAL A C 1
ATOM 1501 O O . VAL A 1 191 ? -11.761 7.842 -4.605 1.00 74.06 191 VAL A O 1
ATOM 1504 N N . GLU A 1 192 ? -12.999 9.269 -5.813 1.00 79.25 192 GLU A N 1
ATOM 1505 C CA . GLU A 1 192 ? -14.305 8.706 -5.489 1.00 79.25 192 GLU A CA 1
ATOM 1506 C C . GLU A 1 192 ? -14.446 7.265 -6.001 1.00 79.25 192 GLU A C 1
ATOM 1508 O O . GLU A 1 192 ? -14.843 6.388 -5.240 1.00 79.25 192 GLU A O 1
ATOM 1513 N N . GLU A 1 193 ? -14.041 6.982 -7.246 1.00 82.75 193 GLU A N 1
ATOM 1514 C CA . GLU A 1 193 ? -14.094 5.619 -7.801 1.00 82.75 193 GLU A CA 1
ATOM 1515 C C . GLU A 1 193 ? -13.140 4.664 -7.072 1.00 82.75 193 GLU A C 1
ATOM 1517 O O . GLU A 1 193 ? -13.452 3.487 -6.879 1.00 82.75 193 GLU A O 1
ATOM 1522 N N . ASP A 1 194 ? -11.950 5.135 -6.692 1.00 82.06 194 ASP A N 1
ATOM 1523 C CA . ASP A 1 194 ? -10.993 4.310 -5.954 1.00 82.06 194 ASP A CA 1
ATOM 1524 C C . ASP A 1 194 ? -11.459 4.074 -4.509 1.00 82.06 194 ASP A C 1
ATOM 1526 O O . ASP A 1 194 ? -11.350 2.946 -4.021 1.00 82.06 194 ASP A O 1
ATOM 1530 N N . ARG A 1 195 ? -12.068 5.077 -3.864 1.00 88.44 195 ARG A N 1
ATOM 1531 C CA . ARG A 1 195 ? -12.734 4.932 -2.563 1.00 88.44 195 ARG A CA 1
ATOM 1532 C C . ARG A 1 195 ? -13.841 3.881 -2.619 1.00 88.44 195 ARG A C 1
ATOM 1534 O O . ARG A 1 195 ? -13.831 2.963 -1.803 1.00 88.44 195 ARG A O 1
ATOM 1541 N N . GLU A 1 196 ? -14.740 3.957 -3.599 1.00 89.50 196 GLU A N 1
ATOM 1542 C CA . GLU A 1 196 ? -15.811 2.966 -3.794 1.00 89.50 196 GLU A CA 1
ATOM 1543 C C . GLU A 1 196 ? -15.248 1.552 -3.984 1.00 89.50 196 GLU A C 1
ATOM 1545 O O . GLU A 1 196 ? -15.677 0.611 -3.320 1.00 89.50 196 GLU A O 1
ATOM 1550 N N . ARG A 1 197 ? -14.209 1.391 -4.813 1.00 89.50 197 ARG A N 1
ATOM 1551 C CA . ARG A 1 197 ? -13.566 0.082 -5.029 1.00 89.50 197 ARG A CA 1
ATOM 1552 C C . ARG A 1 197 ? -12.951 -0.506 -3.764 1.00 89.50 197 ARG A C 1
ATOM 1554 O O . ARG A 1 197 ? -12.934 -1.729 -3.611 1.00 89.50 197 ARG A O 1
ATOM 1561 N N . TRP A 1 198 ? -12.384 0.329 -2.897 1.00 93.38 198 TRP A N 1
ATOM 1562 C CA . TRP A 1 198 ? -11.811 -0.120 -1.629 1.00 93.38 198 TRP A CA 1
ATOM 1563 C C . TRP A 1 198 ? -12.899 -0.496 -0.628 1.00 93.38 198 TRP A C 1
ATOM 1565 O O . TRP A 1 198 ? -12.769 -1.538 0.013 1.00 93.38 198 TRP A O 1
ATOM 1575 N N . ILE A 1 199 ? -13.988 0.277 -0.560 1.00 95.25 199 ILE A N 1
ATOM 1576 C CA . ILE A 1 199 ? -15.183 -0.069 0.224 1.00 95.25 199 ILE A CA 1
ATOM 1577 C C . ILE A 1 199 ? -15.742 -1.416 -0.240 1.00 95.25 199 ILE A C 1
ATOM 1579 O O . ILE A 1 199 ? -15.927 -2.312 0.579 1.00 95.25 199 ILE A O 1
ATOM 1583 N N . ASP A 1 200 ? -15.929 -1.609 -1.546 1.00 94.81 200 ASP A N 1
ATOM 1584 C CA . ASP A 1 200 ? -16.445 -2.859 -2.113 1.00 94.81 200 ASP A CA 1
ATOM 1585 C C . ASP A 1 200 ? -15.549 -4.060 -1.791 1.00 94.81 200 ASP A C 1
ATOM 1587 O O . ASP A 1 200 ? -16.035 -5.144 -1.442 1.00 94.81 200 ASP A O 1
ATOM 1591 N N . ALA A 1 201 ? -14.231 -3.879 -1.906 1.00 93.50 201 ALA A N 1
ATOM 1592 C CA . ALA A 1 201 ? -13.257 -4.909 -1.575 1.00 93.50 201 ALA A CA 1
ATOM 1593 C C . ALA A 1 201 ? -13.303 -5.260 -0.084 1.00 93.50 201 ALA A C 1
ATOM 1595 O O . ALA A 1 201 ? -13.432 -6.439 0.252 1.00 93.50 201 ALA A O 1
ATOM 1596 N N . LEU A 1 202 ? -13.266 -4.249 0.788 1.00 96.62 202 LEU A N 1
ATOM 1597 C CA . LEU A 1 202 ? -13.325 -4.414 2.236 1.00 96.62 202 LEU A CA 1
ATOM 1598 C C . LEU A 1 202 ? -14.645 -5.073 2.662 1.00 96.62 202 LEU A C 1
ATOM 1600 O O . LEU A 1 202 ? -14.629 -6.048 3.407 1.00 96.62 202 LEU A O 1
ATOM 1604 N N . ALA A 1 203 ? -15.781 -4.643 2.111 1.00 96.25 203 ALA A N 1
ATOM 1605 C CA . ALA A 1 203 ? -17.087 -5.246 2.362 1.00 96.25 203 ALA A CA 1
ATOM 1606 C C . ALA A 1 203 ? -17.159 -6.707 1.880 1.00 96.25 203 ALA A C 1
ATOM 1608 O O . ALA A 1 203 ? -17.790 -7.557 2.512 1.00 96.25 203 ALA A O 1
ATOM 1609 N N . ALA A 1 204 ? -16.508 -7.041 0.761 1.00 95.00 204 ALA A N 1
ATOM 1610 C CA . ALA A 1 204 ? -16.418 -8.422 0.296 1.00 95.00 204 ALA A CA 1
ATOM 1611 C C . ALA A 1 204 ? -15.557 -9.299 1.220 1.00 95.00 204 ALA A C 1
ATOM 1613 O O . ALA A 1 204 ? -15.907 -10.463 1.429 1.00 95.00 204 ALA A O 1
ATOM 1614 N N . GLY A 1 205 ? -14.460 -8.762 1.763 1.00 95.25 205 GLY A N 1
ATOM 1615 C CA . GLY A 1 205 ? -13.666 -9.417 2.804 1.00 95.25 205 GLY A CA 1
ATOM 1616 C C . GLY A 1 205 ? -14.461 -9.600 4.096 1.00 95.25 205 GLY A C 1
ATOM 1617 O O . GLY A 1 205 ? -14.534 -10.710 4.614 1.00 95.25 205 GLY A O 1
ATOM 1618 N N . ALA A 1 206 ? -15.157 -8.556 4.545 1.00 97.00 206 ALA A N 1
ATOM 1619 C CA . ALA A 1 206 ? -15.981 -8.551 5.751 1.00 97.00 206 ALA A CA 1
ATOM 1620 C C . ALA A 1 206 ? -17.085 -9.615 5.697 1.00 97.00 206 ALA A C 1
ATOM 1622 O O . ALA A 1 206 ? -17.265 -10.377 6.644 1.00 97.00 206 ALA A O 1
ATOM 1623 N N . ARG A 1 207 ? -17.766 -9.759 4.549 1.00 96.69 207 ARG A N 1
ATOM 1624 C CA . ARG A 1 207 ? -18.739 -10.844 4.333 1.00 96.69 207 ARG A CA 1
ATOM 1625 C C . ARG A 1 207 ? -18.116 -12.234 4.460 1.00 96.69 207 ARG A C 1
ATOM 1627 O O . ARG A 1 207 ? -18.759 -13.131 4.991 1.00 96.69 207 ARG A O 1
ATOM 1634 N N . ARG A 1 208 ? -16.881 -12.426 3.982 1.00 95.62 208 ARG A N 1
ATOM 1635 C CA . ARG A 1 208 ? -16.154 -13.700 4.136 1.00 95.62 208 ARG A CA 1
ATOM 1636 C C . ARG A 1 208 ? -15.731 -13.961 5.582 1.00 95.62 208 ARG A C 1
ATOM 1638 O O . ARG A 1 208 ? -15.691 -15.120 5.971 1.00 95.62 208 ARG A O 1
ATOM 1645 N N . ALA A 1 209 ? -15.465 -12.908 6.349 1.00 96.12 209 ALA A N 1
ATOM 1646 C CA . ALA A 1 209 ? -15.169 -12.973 7.779 1.00 96.12 209 ALA A CA 1
ATOM 1647 C C . ALA A 1 209 ? -16.423 -13.120 8.668 1.00 96.12 209 ALA A C 1
ATOM 1649 O O . ALA A 1 209 ? -16.297 -13.231 9.877 1.00 96.12 209 ALA A O 1
ATOM 1650 N N . GLY A 1 210 ? -17.636 -13.129 8.098 1.00 97.12 210 GLY A N 1
ATOM 1651 C CA . GLY A 1 210 ? -18.888 -13.264 8.858 1.00 97.12 210 GLY A CA 1
ATOM 1652 C C . GLY A 1 210 ? -19.544 -11.943 9.285 1.00 97.12 210 GLY A C 1
ATOM 1653 O O . GLY A 1 210 ? -20.629 -11.961 9.858 1.00 97.12 210 GLY A O 1
ATOM 1654 N N . HIS A 1 211 ? -18.975 -10.788 8.930 1.00 96.50 211 HIS A N 1
ATOM 1655 C CA . HIS A 1 211 ? -19.491 -9.456 9.282 1.00 96.50 211 HIS A CA 1
ATOM 1656 C C . HIS A 1 211 ? -20.460 -8.907 8.219 1.00 96.50 211 HIS A C 1
ATOM 1658 O O . HIS A 1 211 ? -20.254 -7.834 7.652 1.00 96.50 211 HIS A O 1
ATOM 1664 N N . GLY A 1 212 ? -21.519 -9.659 7.901 1.00 94.88 212 GLY A N 1
ATOM 1665 C CA . GLY A 1 212 ? -22.457 -9.315 6.821 1.00 94.88 212 GLY A CA 1
ATOM 1666 C C . GLY A 1 212 ? -23.199 -7.984 7.015 1.00 94.88 212 GLY A C 1
ATOM 1667 O O . GLY A 1 212 ? -23.276 -7.192 6.076 1.00 94.88 212 GLY A O 1
ATOM 1668 N N . GLU A 1 213 ? -23.702 -7.724 8.225 1.00 93.44 213 GLU A N 1
ATOM 1669 C CA . GLU A 1 213 ? -24.410 -6.476 8.561 1.00 93.44 213 GLU A CA 1
ATOM 1670 C C . GLU A 1 213 ? -23.469 -5.265 8.558 1.00 93.44 213 GLU A C 1
ATOM 1672 O O . GLU A 1 213 ? -23.769 -4.263 7.914 1.00 93.44 213 GLU A O 1
ATOM 1677 N N . ALA A 1 214 ? -22.288 -5.377 9.177 1.00 93.38 214 ALA A N 1
ATOM 1678 C CA . ALA A 1 214 ? -21.282 -4.313 9.151 1.00 93.38 214 ALA A CA 1
ATOM 1679 C C . ALA A 1 214 ? -20.821 -4.005 7.715 1.00 93.38 214 ALA A C 1
ATOM 1681 O O . ALA A 1 214 ? -20.694 -2.845 7.335 1.00 93.38 214 ALA A O 1
ATOM 1682 N N . ALA A 1 215 ? -20.666 -5.028 6.866 1.00 95.25 215 ALA A N 1
ATOM 1683 C CA . ALA A 1 215 ? -20.349 -4.833 5.453 1.00 95.25 215 ALA A CA 1
ATOM 1684 C C . ALA A 1 215 ? -21.436 -4.051 4.697 1.00 95.25 215 ALA A C 1
ATOM 1686 O O . ALA A 1 215 ? -21.109 -3.299 3.781 1.00 95.25 215 ALA A O 1
ATOM 1687 N N . ARG A 1 216 ? -22.719 -4.229 5.048 1.00 94.25 216 ARG A N 1
ATOM 1688 C CA . ARG A 1 216 ? -23.818 -3.425 4.492 1.00 94.25 216 ARG A CA 1
ATOM 1689 C C . ARG A 1 216 ? -23.741 -1.984 4.997 1.00 94.25 216 ARG A C 1
ATOM 1691 O O . ARG A 1 216 ? -23.747 -1.078 4.170 1.00 94.25 216 ARG A O 1
ATOM 1698 N N . GLY A 1 217 ? -23.551 -1.810 6.306 1.00 92.56 217 GLY A N 1
ATOM 1699 C CA . GLY A 1 217 ? -23.404 -0.499 6.936 1.00 92.56 217 GLY A CA 1
ATOM 1700 C C . GLY A 1 217 ? -22.205 0.309 6.426 1.00 92.56 217 GLY A C 1
ATOM 1701 O O . GLY A 1 217 ? -22.247 1.532 6.354 1.00 92.56 217 GLY A O 1
ATOM 1702 N N . LEU A 1 218 ? -21.123 -0.362 6.022 1.00 93.69 218 LEU A N 1
ATOM 1703 C CA . LEU A 1 218 ? -19.980 0.289 5.381 1.00 93.69 218 LEU A CA 1
ATOM 1704 C C . LEU A 1 218 ? -20.333 0.826 3.983 1.00 93.69 218 LEU A C 1
ATOM 1706 O O . LEU A 1 218 ? -19.878 1.902 3.607 1.00 93.69 218 LEU A O 1
ATOM 1710 N N . ILE A 1 219 ? -21.117 0.072 3.203 1.00 93.00 219 ILE A N 1
ATOM 1711 C CA . ILE A 1 219 ? -21.497 0.445 1.831 1.00 93.00 219 ILE A CA 1
ATOM 1712 C C . ILE A 1 219 ? -22.498 1.605 1.835 1.00 93.00 219 ILE A C 1
ATOM 1714 O O . ILE A 1 219 ? -22.389 2.502 1.003 1.00 93.00 219 ILE A O 1
ATOM 1718 N N . ASP A 1 220 ? -23.472 1.588 2.747 1.00 91.94 220 ASP A N 1
ATOM 1719 C CA . ASP A 1 220 ? -24.489 2.644 2.854 1.00 91.94 220 ASP A CA 1
ATOM 1720 C C . ASP A 1 220 ? -24.054 3.844 3.719 1.00 91.94 220 ASP A C 1
ATOM 1722 O O . ASP A 1 220 ? -24.744 4.863 3.742 1.00 91.94 220 ASP A O 1
ATOM 1726 N N . GLY A 1 221 ? -22.894 3.749 4.378 1.00 89.88 221 GLY A N 1
ATOM 1727 C CA . GLY A 1 221 ? -22.306 4.809 5.199 1.00 89.88 221 GLY A CA 1
ATOM 1728 C C . GLY A 1 221 ? -22.860 4.904 6.622 1.00 89.88 221 GLY A C 1
ATOM 1729 O O . GLY A 1 221 ? -22.477 5.816 7.348 1.00 89.88 221 GLY A O 1
ATOM 1730 N N . SER A 1 222 ? -23.735 3.987 7.045 1.00 90.88 222 SER A N 1
ATOM 1731 C CA . SER A 1 222 ? -24.283 3.975 8.408 1.00 90.88 222 SER A CA 1
ATOM 1732 C C . SER A 1 222 ? -23.314 3.449 9.471 1.00 90.88 222 SER A C 1
ATOM 1734 O O . SER A 1 222 ? -23.475 3.780 10.644 1.00 90.88 222 SER A O 1
ATOM 1736 N N . LEU A 1 223 ? -22.311 2.648 9.091 1.00 91.12 223 LEU A N 1
ATOM 1737 C CA . LEU A 1 223 ? -21.324 2.107 10.035 1.00 91.12 223 LEU A CA 1
ATOM 1738 C C . LEU A 1 223 ? -20.243 3.129 10.403 1.00 91.12 223 LEU A C 1
ATOM 1740 O O . LEU A 1 223 ? -19.820 3.194 11.554 1.00 91.12 223 LEU A O 1
ATOM 1744 N N . ALA A 1 224 ? -19.745 3.862 9.408 1.00 92.50 224 ALA A N 1
ATOM 1745 C CA . ALA A 1 224 ? -18.630 4.780 9.571 1.00 92.50 224 ALA A CA 1
ATOM 1746 C C . ALA A 1 224 ? -18.570 5.798 8.431 1.00 92.50 224 ALA A C 1
ATOM 1748 O O . ALA A 1 224 ? -18.863 5.483 7.274 1.00 92.50 224 ALA A O 1
ATOM 1749 N N . GLU A 1 225 ? -18.080 6.994 8.742 1.00 92.69 225 GLU A N 1
ATOM 1750 C CA . GLU A 1 225 ? -17.639 7.939 7.726 1.00 92.69 225 GLU A CA 1
ATOM 1751 C C . GLU A 1 225 ? -16.344 7.421 7.086 1.00 92.69 225 GLU A C 1
ATOM 1753 O O . GLU A 1 225 ? -15.314 7.283 7.749 1.00 92.69 225 GLU A O 1
ATOM 1758 N N . VAL A 1 226 ? -16.382 7.130 5.783 1.00 94.00 226 VAL A N 1
ATOM 1759 C CA . VAL A 1 226 ? -15.202 6.662 5.043 1.00 94.00 226 VAL A CA 1
ATOM 1760 C C . VAL A 1 226 ? -14.544 7.821 4.305 1.00 94.00 226 VAL A C 1
ATOM 1762 O O . VAL A 1 226 ? -15.113 8.333 3.334 1.00 94.00 226 VAL A O 1
ATOM 1765 N N . VAL A 1 227 ? -13.321 8.166 4.704 1.00 93.44 227 VAL A N 1
ATOM 1766 C CA . VAL A 1 227 ? -12.487 9.218 4.105 1.00 93.44 227 VAL A CA 1
ATOM 1767 C C . VAL A 1 227 ? -11.340 8.580 3.321 1.00 93.44 227 VAL A C 1
ATOM 1769 O O . VAL A 1 227 ? -10.758 7.583 3.745 1.00 93.44 227 VAL A O 1
ATOM 1772 N N . PHE A 1 228 ? -11.000 9.141 2.160 1.00 92.44 228 PHE A N 1
ATOM 1773 C CA . PHE A 1 228 ? -9.886 8.670 1.335 1.00 92.44 228 PHE A CA 1
ATOM 1774 C C . PHE A 1 228 ? -8.817 9.763 1.228 1.00 92.44 228 PHE A C 1
ATOM 1776 O O . PHE A 1 228 ? -8.974 10.729 0.484 1.00 92.44 228 PHE A O 1
ATOM 1783 N N . ALA A 1 229 ? -7.725 9.612 1.977 1.00 93.50 229 ALA A N 1
ATOM 1784 C CA . ALA A 1 229 ? -6.600 10.538 1.987 1.00 93.50 229 ALA A CA 1
ATOM 1785 C C . ALA A 1 229 ? -5.716 10.314 0.748 1.00 93.50 229 ALA A C 1
ATOM 1787 O O . ALA A 1 229 ? -4.813 9.469 0.743 1.00 93.50 229 ALA A O 1
ATOM 1788 N N . TYR A 1 230 ? -5.994 11.076 -0.313 1.00 89.50 230 TYR A N 1
ATOM 1789 C CA . TYR A 1 230 ? -5.242 11.050 -1.565 1.00 89.50 230 TYR A CA 1
ATOM 1790 C C . TYR A 1 230 ? -4.312 12.259 -1.687 1.00 89.50 230 TYR A C 1
ATOM 1792 O O . TYR A 1 230 ? -4.744 13.405 -1.664 1.00 89.50 230 TYR A O 1
ATOM 1800 N N . TYR A 1 231 ? -3.023 11.986 -1.877 1.00 89.38 231 TYR A N 1
ATOM 1801 C CA . TYR A 1 231 ? -1.971 13.001 -2.013 1.00 89.38 231 TYR A CA 1
ATOM 1802 C C . TYR A 1 231 ? -1.143 12.839 -3.302 1.00 89.38 231 TYR A C 1
ATOM 1804 O O . TYR A 1 231 ? -0.084 13.447 -3.450 1.00 89.38 231 TYR A O 1
ATOM 1812 N N . GLY A 1 232 ? -1.606 12.013 -4.250 1.00 84.62 232 GLY A N 1
ATOM 1813 C CA . GLY A 1 232 ? -0.848 11.676 -5.463 1.00 84.62 232 GLY A CA 1
ATOM 1814 C C . GLY A 1 232 ? -0.572 12.861 -6.386 1.00 84.62 232 GLY A C 1
ATOM 1815 O O . GLY A 1 232 ? 0.459 12.893 -7.062 1.00 84.62 232 GLY A O 1
ATOM 1816 N N . ASP A 1 233 ? -1.436 13.874 -6.357 1.00 82.81 233 ASP A N 1
ATOM 1817 C CA . ASP A 1 233 ? -1.284 15.081 -7.173 1.00 82.81 233 ASP A CA 1
ATOM 1818 C C . ASP A 1 233 ? -0.085 15.931 -6.746 1.00 82.81 233 ASP A C 1
ATOM 1820 O O . ASP A 1 233 ? 0.531 16.586 -7.587 1.00 82.81 233 ASP A O 1
ATOM 1824 N N . LEU A 1 234 ? 0.335 15.833 -5.479 1.00 85.94 234 LEU A N 1
ATOM 1825 C CA . LEU A 1 234 ? 1.505 16.545 -4.962 1.00 85.94 234 LEU A CA 1
ATOM 1826 C C . LEU A 1 234 ? 2.820 16.071 -5.595 1.00 85.94 234 LEU A C 1
ATOM 1828 O O . LEU A 1 234 ? 3.817 16.783 -5.516 1.00 85.94 234 LEU A O 1
ATOM 1832 N N . PHE A 1 235 ? 2.834 14.906 -6.253 1.00 81.62 235 PHE A N 1
ATOM 1833 C CA . PHE A 1 235 ? 4.004 14.412 -6.980 1.00 81.62 235 PHE A CA 1
ATOM 1834 C C . PHE A 1 235 ? 4.127 14.972 -8.407 1.00 81.62 235 PHE A C 1
ATOM 1836 O O . PHE A 1 235 ? 5.138 14.703 -9.069 1.00 81.62 235 PHE A O 1
ATOM 1843 N N . GLN A 1 236 ? 3.147 15.719 -8.922 1.00 76.00 236 GLN A N 1
ATOM 1844 C CA . GLN A 1 236 ? 3.225 16.304 -10.264 1.00 76.00 236 GLN A CA 1
ATOM 1845 C C . GLN A 1 236 ? 4.104 17.567 -10.249 1.00 76.00 236 GLN A C 1
ATOM 1847 O O . GLN A 1 236 ? 3.830 18.511 -9.517 1.00 76.00 236 GLN A O 1
ATOM 1852 N N . ARG A 1 237 ? 5.169 17.608 -11.068 1.00 67.44 237 ARG A N 1
ATOM 1853 C CA . ARG A 1 237 ? 6.022 18.806 -11.205 1.00 67.44 237 ARG A CA 1
ATOM 1854 C C . ARG A 1 237 ? 5.423 19.772 -12.249 1.00 67.44 237 ARG A C 1
ATOM 1856 O O . ARG A 1 237 ? 5.212 19.332 -13.382 1.00 67.44 237 ARG A O 1
ATOM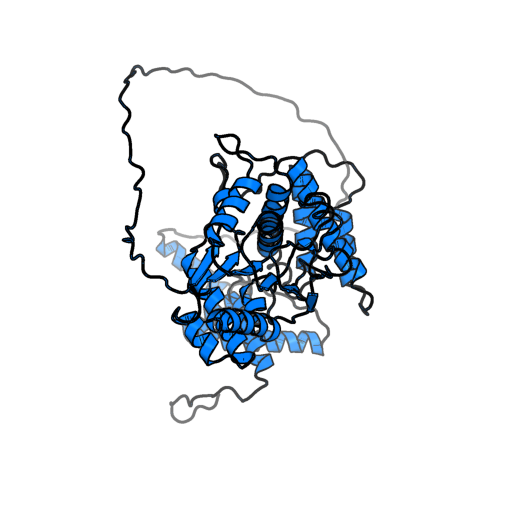 1863 N N . PRO A 1 238 ? 5.237 21.077 -11.949 1.00 52.19 238 PRO A N 1
ATOM 1864 C CA . PRO A 1 238 ? 4.624 22.054 -12.867 1.00 52.19 238 PRO A CA 1
ATOM 1865 C C . PRO A 1 238 ? 5.346 22.248 -14.215 1.00 52.19 238 PRO A C 1
ATOM 1867 O O . PRO A 1 238 ? 4.753 22.738 -15.170 1.00 52.19 238 PRO A O 1
ATOM 1870 N N . GLN A 1 239 ? 6.628 21.879 -14.308 1.00 46.34 239 GLN A N 1
ATOM 1871 C CA . GLN A 1 239 ? 7.499 22.155 -15.463 1.00 46.34 239 GLN A CA 1
ATOM 1872 C C . GLN A 1 239 ? 7.925 20.895 -16.235 1.00 46.34 239 GLN A C 1
ATOM 1874 O O . GLN A 1 239 ? 8.840 20.948 -17.057 1.00 46.34 239 GLN A O 1
ATOM 1879 N N . ALA A 1 240 ? 7.278 19.747 -16.009 1.00 47.81 240 ALA A N 1
ATOM 1880 C CA . ALA A 1 240 ? 7.566 18.535 -16.771 1.00 47.81 240 ALA A CA 1
ATOM 1881 C C . ALA A 1 240 ? 6.990 18.636 -18.200 1.00 47.81 240 ALA A C 1
ATOM 1883 O O . ALA A 1 240 ? 5.937 18.078 -18.511 1.00 47.81 240 ALA A O 1
ATOM 1884 N N . GLN A 1 241 ? 7.685 19.343 -19.098 1.00 30.31 241 GLN A N 1
ATOM 1885 C CA . GLN A 1 241 ? 7.456 19.232 -20.541 1.00 30.31 241 GLN A CA 1
ATOM 1886 C C . GLN A 1 241 ? 7.853 17.820 -20.997 1.00 30.31 241 GLN A C 1
ATOM 1888 O O . GLN A 1 241 ? 8.997 17.541 -21.340 1.00 30.31 241 GLN A O 1
ATOM 1893 N N . GLY A 1 242 ? 6.889 16.903 -20.945 1.00 40.03 242 GLY A N 1
ATOM 1894 C CA . GLY A 1 242 ? 7.050 15.509 -21.339 1.00 40.03 242 GLY A CA 1
ATOM 1895 C C . GLY A 1 242 ? 6.097 14.621 -20.555 1.00 40.03 242 GLY A C 1
ATOM 1896 O O . GLY A 1 242 ? 6.355 14.277 -19.405 1.00 40.03 242 GLY A O 1
ATOM 1897 N N . ALA A 1 243 ? 4.986 14.231 -21.177 1.00 32.97 243 ALA A N 1
ATOM 1898 C CA . ALA A 1 243 ? 4.044 13.293 -20.585 1.00 32.97 243 ALA A CA 1
ATOM 1899 C C . ALA A 1 243 ? 4.737 11.939 -20.304 1.00 32.97 243 ALA A C 1
ATOM 1901 O O . ALA A 1 243 ? 4.941 11.138 -21.214 1.00 32.97 243 ALA A O 1
ATOM 1902 N N . GLY A 1 244 ? 5.096 11.679 -19.039 1.00 45.06 244 GLY A N 1
ATOM 1903 C CA . GLY A 1 244 ? 5.406 10.333 -18.537 1.00 45.06 244 GLY A CA 1
ATOM 1904 C C . GLY A 1 244 ? 6.875 9.961 -18.281 1.00 45.06 244 GLY A C 1
ATOM 1905 O O . GLY A 1 244 ? 7.158 8.768 -18.165 1.00 45.06 244 GLY A O 1
ATOM 1906 N N . GLY A 1 245 ? 7.809 10.915 -18.183 1.00 54.75 245 GLY A N 1
ATOM 1907 C CA . GLY A 1 245 ? 9.199 10.640 -17.775 1.00 54.75 245 GLY A CA 1
ATOM 1908 C C . GLY A 1 245 ? 9.397 10.616 -16.250 1.00 54.75 245 GLY A C 1
ATOM 1909 O O . GLY A 1 245 ? 8.841 11.456 -15.548 1.00 54.75 245 GLY A O 1
ATOM 1910 N N . ILE A 1 246 ? 10.203 9.678 -15.732 1.00 62.97 246 ILE A N 1
ATOM 1911 C CA . ILE A 1 246 ? 10.679 9.692 -14.335 1.00 62.97 246 ILE A CA 1
ATOM 1912 C C . ILE A 1 246 ? 11.797 10.734 -14.246 1.00 62.97 246 ILE A C 1
ATOM 1914 O O . ILE A 1 246 ? 12.875 10.519 -14.794 1.00 62.97 246 ILE A O 1
ATOM 1918 N N . ASN A 1 247 ? 11.517 11.873 -13.613 1.00 71.00 247 ASN A N 1
ATOM 1919 C CA . ASN A 1 247 ? 12.475 12.958 -13.415 1.00 71.00 247 ASN A CA 1
ATOM 1920 C C . ASN A 1 247 ? 12.897 12.976 -11.941 1.00 71.00 247 ASN A C 1
ATOM 1922 O O . ASN A 1 247 ? 12.142 13.470 -11.105 1.00 71.00 247 ASN A O 1
ATOM 1926 N N . LEU A 1 248 ? 14.052 12.378 -11.647 1.00 75.25 248 LEU A N 1
ATOM 1927 C CA . LEU A 1 248 ? 14.635 12.302 -10.308 1.00 75.25 248 LEU A CA 1
ATOM 1928 C C . LEU A 1 248 ? 15.961 13.055 -10.281 1.00 75.25 248 LEU A C 1
ATOM 1930 O O . LEU A 1 248 ? 16.711 13.005 -11.260 1.00 75.25 248 LEU A O 1
ATOM 1934 N N . ASP A 1 249 ? 16.241 13.723 -9.167 1.00 81.94 249 ASP A N 1
ATOM 1935 C CA . ASP A 1 249 ? 17.589 14.205 -8.880 1.00 81.94 249 ASP A CA 1
ATOM 1936 C C . ASP A 1 249 ? 18.540 13.044 -8.515 1.00 81.94 249 ASP A C 1
ATOM 1938 O O . ASP A 1 249 ? 18.166 11.866 -8.528 1.00 81.94 249 ASP A O 1
ATOM 1942 N N . GLU A 1 250 ? 19.811 13.359 -8.271 1.00 79.62 250 GLU A N 1
ATOM 1943 C CA . GLU A 1 250 ? 20.832 12.347 -7.991 1.00 79.62 250 GLU A CA 1
ATOM 1944 C C . GLU A 1 250 ? 20.581 11.598 -6.675 1.00 79.62 250 GLU A C 1
ATOM 1946 O O . GLU A 1 250 ? 20.667 10.370 -6.657 1.00 79.62 250 GLU A O 1
ATOM 1951 N N . ASP A 1 251 ? 20.174 12.296 -5.613 1.00 79.94 251 ASP A N 1
ATOM 1952 C CA . ASP A 1 251 ? 19.881 11.691 -4.310 1.00 79.94 251 ASP A CA 1
ATOM 1953 C C . ASP A 1 251 ? 18.638 10.791 -4.381 1.00 79.94 251 ASP A C 1
ATOM 1955 O O . ASP A 1 251 ? 18.633 9.665 -3.871 1.00 79.94 251 ASP A O 1
ATOM 1959 N N . GLU A 1 252 ? 17.589 11.261 -5.059 1.00 84.62 252 GLU A N 1
ATOM 1960 C CA . GLU A 1 252 ? 16.359 10.521 -5.336 1.00 84.62 252 GLU A CA 1
ATOM 1961 C C . GLU A 1 252 ? 16.644 9.254 -6.160 1.00 84.62 252 GLU A C 1
ATOM 1963 O O . GLU A 1 252 ? 16.112 8.179 -5.866 1.00 84.62 252 GLU A O 1
ATOM 1968 N N . ALA A 1 253 ? 17.514 9.345 -7.171 1.00 81.19 253 ALA A N 1
ATOM 1969 C CA . ALA A 1 253 ? 17.906 8.207 -7.998 1.00 81.19 253 ALA A CA 1
ATOM 1970 C C . ALA A 1 253 ? 18.780 7.196 -7.235 1.00 81.19 253 ALA A C 1
ATOM 1972 O O . ALA A 1 253 ? 18.601 5.985 -7.401 1.00 81.19 253 ALA A O 1
ATOM 1973 N N . VAL A 1 254 ? 19.686 7.665 -6.368 1.00 83.31 254 VAL A N 1
ATOM 1974 C CA . VAL A 1 254 ? 20.460 6.805 -5.455 1.00 83.31 254 VAL A CA 1
ATOM 1975 C C . VAL A 1 254 ? 19.518 6.056 -4.521 1.00 83.31 254 VAL A C 1
ATOM 1977 O O . VAL A 1 254 ? 19.661 4.844 -4.342 1.00 83.31 254 VAL A O 1
ATOM 1980 N N . LEU A 1 255 ? 18.532 6.749 -3.952 1.00 84.12 255 LEU A N 1
ATOM 1981 C CA . LEU A 1 255 ? 17.566 6.144 -3.048 1.00 84.12 255 LEU A CA 1
ATOM 1982 C C . LEU A 1 255 ? 16.682 5.114 -3.760 1.00 84.12 255 LEU A C 1
ATOM 1984 O O . LEU A 1 255 ? 16.511 4.008 -3.252 1.00 84.12 255 LEU A O 1
ATOM 1988 N N . LEU A 1 256 ? 16.198 5.429 -4.964 1.00 83.25 256 LEU A N 1
ATOM 1989 C CA . LEU A 1 256 ? 15.463 4.489 -5.810 1.00 83.25 256 LEU A CA 1
ATOM 1990 C C . LEU A 1 256 ? 16.285 3.225 -6.107 1.00 83.25 256 LEU A C 1
ATOM 1992 O O . LEU A 1 256 ? 15.763 2.116 -6.004 1.00 83.25 256 LEU A O 1
ATOM 1996 N N . ASN A 1 257 ? 17.570 3.380 -6.446 1.00 81.25 257 ASN A N 1
ATOM 1997 C CA . ASN A 1 257 ? 18.459 2.246 -6.692 1.00 81.25 257 ASN A CA 1
ATOM 1998 C C . ASN A 1 257 ? 18.613 1.374 -5.443 1.00 81.25 257 ASN A C 1
ATOM 2000 O O . ASN A 1 257 ? 18.495 0.158 -5.537 1.00 81.25 257 ASN A O 1
ATOM 2004 N N . ARG A 1 258 ? 18.808 1.988 -4.270 1.00 83.00 258 ARG A N 1
ATOM 2005 C CA . ARG A 1 258 ? 18.899 1.260 -2.998 1.00 83.00 258 ARG A CA 1
ATOM 2006 C C . ARG A 1 258 ? 17.611 0.498 -2.676 1.00 83.00 258 ARG A C 1
ATOM 2008 O O . ARG A 1 258 ? 17.704 -0.676 -2.333 1.00 83.00 258 ARG A O 1
ATOM 2015 N N . LEU A 1 259 ? 16.441 1.129 -2.838 1.00 81.25 259 LEU A N 1
ATOM 2016 C CA . LEU A 1 259 ? 15.137 0.482 -2.630 1.00 81.25 259 LEU A CA 1
ATOM 2017 C C . LEU A 1 259 ? 15.021 -0.783 -3.495 1.00 81.25 259 LEU A C 1
ATOM 2019 O O . LEU A 1 259 ? 14.728 -1.862 -2.990 1.00 81.25 259 LEU A O 1
ATOM 2023 N N . PHE A 1 260 ? 15.322 -0.679 -4.791 1.00 77.06 260 PHE A N 1
ATOM 2024 C CA . PHE A 1 260 ? 15.278 -1.840 -5.681 1.00 77.06 260 PHE A CA 1
ATOM 2025 C C . PHE A 1 260 ? 16.310 -2.911 -5.323 1.00 77.06 260 PHE A C 1
ATOM 2027 O O . PHE A 1 260 ? 15.981 -4.093 -5.378 1.00 77.06 260 PHE A O 1
ATOM 2034 N N . THR A 1 261 ? 17.528 -2.527 -4.935 1.00 76.75 261 THR A N 1
ATOM 2035 C CA . THR A 1 261 ? 18.557 -3.483 -4.502 1.00 76.75 261 THR A CA 1
ATOM 2036 C C . THR A 1 261 ? 18.094 -4.304 -3.305 1.00 76.75 261 THR A C 1
ATOM 2038 O O . THR A 1 261 ? 18.242 -5.523 -3.335 1.00 76.75 261 THR A O 1
ATOM 2041 N N . GLU A 1 262 ? 17.492 -3.675 -2.294 1.00 77.56 262 GLU A N 1
ATOM 2042 C CA . GLU A 1 262 ? 16.988 -4.377 -1.108 1.00 77.56 262 GLU A CA 1
ATOM 2043 C C . GLU A 1 262 ? 15.890 -5.389 -1.469 1.00 77.56 262 GLU A C 1
ATOM 2045 O O . GLU A 1 262 ? 15.934 -6.529 -1.010 1.00 77.56 262 GLU A O 1
ATOM 2050 N N . ILE A 1 263 ? 14.966 -5.030 -2.368 1.00 74.81 263 ILE A N 1
ATOM 2051 C CA . ILE A 1 263 ? 13.932 -5.956 -2.864 1.00 74.81 263 ILE A CA 1
ATOM 2052 C C . ILE A 1 263 ? 14.573 -7.178 -3.511 1.00 74.81 263 ILE A C 1
ATOM 2054 O O . ILE A 1 263 ? 14.196 -8.311 -3.214 1.00 74.81 263 ILE A O 1
ATOM 2058 N N . VAL A 1 264 ? 15.539 -6.961 -4.405 1.00 69.88 264 VAL A N 1
ATOM 2059 C CA . VAL A 1 264 ? 16.181 -8.056 -5.138 1.00 69.88 264 VAL A CA 1
ATOM 2060 C C . VAL A 1 264 ? 16.972 -8.949 -4.176 1.00 69.88 264 VAL A C 1
ATOM 2062 O O . VAL A 1 264 ? 16.885 -10.170 -4.270 1.00 69.88 264 VAL A O 1
ATOM 2065 N N . GLN A 1 265 ? 17.697 -8.364 -3.219 1.00 70.31 265 GLN A N 1
ATOM 2066 C CA . GLN A 1 265 ? 18.441 -9.107 -2.197 1.00 70.31 265 GLN A CA 1
ATOM 2067 C C . GLN A 1 265 ? 17.520 -9.938 -1.301 1.00 70.31 265 GLN A C 1
ATOM 2069 O O . GLN A 1 265 ? 17.812 -11.101 -1.035 1.00 70.31 265 GLN A O 1
ATOM 2074 N N . ALA A 1 266 ? 16.392 -9.375 -0.873 1.00 68.38 266 ALA A N 1
ATOM 2075 C CA . ALA A 1 266 ? 15.425 -10.094 -0.058 1.00 68.38 266 ALA A CA 1
ATOM 2076 C C . ALA A 1 266 ? 14.740 -11.236 -0.832 1.00 68.38 266 ALA A C 1
ATOM 2078 O O . ALA A 1 266 ? 14.423 -12.257 -0.230 1.00 68.38 266 ALA A O 1
ATOM 2079 N N . HIS A 1 267 ? 14.594 -11.126 -2.160 1.00 65.00 267 HIS A N 1
ATOM 2080 C CA . HIS A 1 267 ? 14.194 -12.268 -2.990 1.00 65.00 267 HIS A CA 1
ATOM 2081 C C . HIS A 1 267 ? 15.261 -13.366 -2.999 1.00 65.00 267 HIS A C 1
ATOM 2083 O O . HIS A 1 267 ? 14.902 -14.517 -2.787 1.00 65.00 267 HIS A O 1
ATOM 2089 N N . VAL A 1 268 ? 16.556 -13.042 -3.159 1.00 62.66 268 VAL A N 1
ATOM 2090 C CA . VAL A 1 268 ? 17.637 -14.055 -3.066 1.00 62.66 268 VAL A CA 1
ATOM 2091 C C . VAL A 1 268 ? 17.552 -14.823 -1.748 1.00 62.66 268 VAL A C 1
ATOM 2093 O O . VAL A 1 268 ? 17.622 -16.042 -1.735 1.00 62.66 268 VAL A O 1
ATOM 2096 N N . GLN A 1 269 ? 17.369 -14.111 -0.636 1.00 61.06 269 GLN A N 1
ATOM 2097 C CA . GLN A 1 269 ? 17.358 -14.707 0.703 1.00 61.06 269 GLN A CA 1
ATOM 2098 C C . GLN A 1 269 ? 16.087 -15.505 1.028 1.00 61.06 269 GLN A C 1
ATOM 2100 O O . GLN A 1 269 ? 16.072 -16.260 1.999 1.00 61.06 269 GLN A O 1
ATOM 2105 N N . ALA A 1 270 ? 14.998 -15.305 0.282 1.00 57.44 270 ALA A N 1
ATOM 2106 C CA . ALA A 1 270 ? 13.742 -16.020 0.490 1.00 57.44 270 ALA A CA 1
ATOM 2107 C C . ALA A 1 270 ? 13.701 -17.383 -0.228 1.00 57.44 270 ALA A C 1
ATOM 2109 O O . ALA A 1 270 ? 12.825 -18.195 0.074 1.00 57.44 270 ALA A O 1
ATOM 2110 N N . HIS A 1 271 ? 14.628 -17.651 -1.154 1.00 53.62 271 HIS A N 1
ATOM 2111 C CA . HIS A 1 271 ? 14.673 -18.881 -1.944 1.00 53.62 271 HIS A CA 1
ATOM 2112 C C . HIS A 1 271 ? 15.660 -19.907 -1.363 1.00 53.62 271 HIS A C 1
ATOM 2114 O O . HIS A 1 271 ? 16.753 -20.082 -1.881 1.00 53.62 271 HIS A O 1
ATOM 2120 N N . ASP A 1 272 ? 15.239 -20.635 -0.324 1.00 43.84 272 ASP A N 1
ATOM 2121 C CA . ASP A 1 272 ? 15.900 -21.883 0.121 1.00 43.84 272 ASP A CA 1
ATOM 2122 C C . ASP A 1 272 ? 15.276 -23.150 -0.521 1.00 43.84 272 ASP A C 1
ATOM 2124 O O . ASP A 1 272 ? 15.689 -24.273 -0.245 1.00 43.84 272 ASP A O 1
ATOM 2128 N N . GLU A 1 273 ? 14.294 -22.999 -1.422 1.00 47.91 273 GLU A N 1
ATOM 2129 C CA . GLU A 1 273 ? 13.584 -24.121 -2.063 1.00 47.91 273 GLU A CA 1
ATOM 2130 C C . GLU A 1 273 ? 13.296 -23.882 -3.571 1.00 47.91 273 GLU A C 1
ATOM 2132 O O . GLU A 1 273 ? 12.150 -23.981 -4.012 1.00 47.91 273 GLU A O 1
ATOM 2137 N N . ASP A 1 274 ? 14.305 -23.564 -4.402 1.00 48.94 274 ASP A N 1
ATOM 2138 C CA . ASP A 1 274 ? 14.189 -23.670 -5.880 1.00 48.94 274 ASP A CA 1
ATOM 2139 C C . ASP A 1 274 ? 14.889 -24.943 -6.407 1.00 48.94 274 ASP A C 1
ATOM 2141 O O . ASP A 1 274 ? 16.082 -24.921 -6.712 1.00 48.94 274 ASP A O 1
ATOM 2145 N N . PRO A 1 275 ? 14.172 -26.069 -6.594 1.00 42.03 275 PRO A N 1
ATOM 2146 C CA . PRO A 1 275 ? 14.761 -27.304 -7.117 1.00 42.03 275 PRO A CA 1
ATOM 2147 C C . PRO A 1 275 ? 15.255 -27.221 -8.580 1.00 42.03 275 PRO A C 1
ATOM 2149 O O . PRO A 1 275 ? 15.825 -28.198 -9.064 1.00 42.03 275 PRO A O 1
ATOM 2152 N N . ASN A 1 276 ? 15.048 -26.106 -9.304 1.00 49.22 276 ASN A N 1
ATOM 2153 C CA . ASN A 1 276 ? 15.473 -25.932 -10.704 1.00 49.22 276 ASN A CA 1
ATOM 2154 C C . ASN A 1 276 ? 16.482 -24.783 -10.950 1.00 49.22 276 ASN A C 1
ATOM 2156 O O . ASN A 1 276 ? 16.933 -24.642 -12.091 1.00 49.22 276 ASN A O 1
ATOM 2160 N N . GLY A 1 277 ? 16.824 -23.962 -9.948 1.00 52.72 277 GLY A N 1
ATOM 2161 C CA . GLY A 1 277 ? 17.833 -22.884 -10.031 1.00 52.72 277 GLY A CA 1
ATOM 2162 C C . GLY A 1 277 ? 17.576 -21.785 -11.082 1.00 52.72 277 GLY A C 1
ATOM 2163 O O . GLY A 1 277 ? 18.501 -21.088 -11.508 1.00 52.72 277 GLY A O 1
ATOM 2164 N N . LEU A 1 278 ? 16.340 -21.641 -11.575 1.00 49.19 278 LEU A N 1
ATOM 2165 C CA . LEU A 1 278 ? 15.990 -20.683 -12.639 1.00 49.19 278 LEU A CA 1
ATOM 2166 C C . LEU A 1 278 ? 15.661 -19.295 -12.066 1.00 49.19 278 LEU A C 1
ATOM 2168 O O . LEU A 1 278 ? 15.849 -18.273 -12.744 1.00 49.19 278 LEU A O 1
ATOM 2172 N N . ILE A 1 279 ? 15.156 -19.262 -10.831 1.00 53.47 279 ILE A N 1
ATOM 2173 C CA . ILE A 1 279 ? 14.843 -18.028 -10.115 1.00 53.47 279 ILE A CA 1
ATOM 2174 C C . ILE A 1 279 ? 16.149 -17.369 -9.664 1.00 53.47 279 ILE A C 1
ATOM 2176 O O . ILE A 1 279 ? 16.355 -16.194 -9.978 1.00 53.47 279 ILE A O 1
ATOM 2180 N N . ASP A 1 280 ? 17.085 -18.148 -9.118 1.00 57.81 280 ASP A N 1
ATOM 2181 C CA . ASP A 1 280 ? 18.409 -17.682 -8.683 1.00 57.81 280 ASP A CA 1
ATOM 2182 C C . ASP A 1 280 ? 19.162 -16.957 -9.803 1.00 57.81 280 ASP A C 1
ATOM 2184 O O . ASP A 1 280 ? 19.527 -15.792 -9.660 1.00 57.81 280 ASP A O 1
ATOM 2188 N N . ALA A 1 281 ? 19.259 -17.558 -10.994 1.00 62.97 281 ALA A N 1
ATOM 2189 C CA . ALA A 1 281 ? 19.943 -16.941 -12.135 1.00 62.97 281 ALA A CA 1
ATOM 2190 C C . ALA A 1 281 ? 19.273 -15.642 -12.643 1.00 62.97 281 ALA A C 1
ATOM 2192 O O . ALA A 1 281 ? 19.912 -14.810 -13.300 1.00 62.97 281 ALA A O 1
ATOM 2193 N N . THR A 1 282 ? 17.969 -15.460 -12.401 1.00 65.38 282 THR A N 1
ATOM 2194 C CA . THR A 1 282 ? 17.253 -14.230 -12.775 1.00 65.38 282 THR A CA 1
ATOM 2195 C C . THR A 1 282 ? 17.473 -13.131 -11.744 1.00 65.38 282 THR A C 1
ATOM 2197 O O . THR A 1 282 ? 17.719 -11.982 -12.121 1.00 65.38 282 THR A O 1
ATOM 2200 N N . VAL A 1 283 ? 17.415 -13.484 -10.462 1.00 63.50 283 VAL A N 1
ATOM 2201 C CA . VAL A 1 283 ? 17.632 -12.555 -9.354 1.00 63.50 283 VAL A CA 1
ATOM 2202 C C . VAL A 1 283 ? 19.103 -12.117 -9.306 1.00 63.50 283 VAL A C 1
ATOM 2204 O O . VAL A 1 283 ? 19.371 -10.919 -9.242 1.00 63.50 283 VAL A O 1
ATOM 2207 N N . GLU A 1 284 ? 20.059 -13.029 -9.504 1.00 66.81 284 GLU A N 1
ATOM 2208 C CA . GLU A 1 284 ? 21.488 -12.712 -9.664 1.00 66.81 284 GLU A CA 1
ATOM 2209 C C . GLU A 1 284 ? 21.740 -11.750 -10.832 1.00 66.81 284 GLU A C 1
ATOM 2211 O O . GLU A 1 284 ? 22.496 -10.784 -10.712 1.00 66.81 284 GLU A O 1
ATOM 2216 N N . ARG A 1 285 ? 21.062 -11.960 -11.970 1.00 71.06 285 ARG A N 1
ATOM 2217 C CA . ARG A 1 285 ? 21.154 -11.048 -13.118 1.00 71.06 285 ARG A CA 1
ATOM 2218 C C . ARG A 1 285 ? 20.596 -9.663 -12.792 1.00 71.06 285 ARG A C 1
ATOM 2220 O O . ARG A 1 285 ? 21.170 -8.673 -13.243 1.00 71.06 285 ARG A O 1
ATOM 2227 N N . ALA A 1 286 ? 19.495 -9.579 -12.047 1.00 69.94 286 ALA A N 1
ATOM 2228 C CA . ALA A 1 286 ? 18.936 -8.303 -11.609 1.00 69.94 286 ALA A CA 1
ATOM 2229 C C . ALA A 1 286 ? 19.878 -7.585 -10.622 1.00 69.94 286 ALA A C 1
ATOM 2231 O O . ALA A 1 286 ? 20.110 -6.387 -10.780 1.00 69.94 286 ALA A O 1
ATOM 2232 N N . LEU A 1 287 ? 20.505 -8.310 -9.685 1.00 67.12 287 LEU A N 1
ATOM 2233 C CA . LEU A 1 287 ? 21.524 -7.758 -8.781 1.00 67.12 287 LEU A CA 1
ATOM 2234 C C . LEU A 1 287 ? 22.739 -7.227 -9.541 1.00 67.12 287 LEU A C 1
ATOM 2236 O O . LEU A 1 287 ? 23.166 -6.099 -9.303 1.00 67.12 287 LEU A O 1
ATOM 2240 N N . ALA A 1 288 ? 23.260 -7.991 -10.502 1.00 73.12 288 ALA A N 1
ATOM 2241 C CA . ALA A 1 288 ? 24.398 -7.569 -11.318 1.00 73.12 288 ALA A CA 1
ATOM 2242 C C . ALA A 1 288 ? 24.104 -6.295 -12.138 1.00 73.12 288 ALA A C 1
ATOM 2244 O O . ALA A 1 288 ? 25.012 -5.519 -12.432 1.00 73.12 288 ALA A O 1
ATOM 2245 N N . GLN A 1 289 ? 22.839 -6.057 -12.505 1.00 78.00 289 GLN A N 1
ATOM 2246 C CA . GLN A 1 289 ? 22.416 -4.836 -13.201 1.00 78.00 289 GLN A CA 1
ATOM 2247 C C . GLN A 1 289 ? 22.334 -3.614 -12.275 1.00 78.00 289 GLN A C 1
ATOM 2249 O O . GLN A 1 289 ? 22.566 -2.497 -12.741 1.00 78.00 289 GLN A O 1
ATOM 2254 N N . LEU A 1 290 ? 22.011 -3.812 -10.993 1.00 71.44 290 LEU A N 1
ATOM 2255 C CA . LEU A 1 290 ? 21.947 -2.749 -9.979 1.00 71.44 290 LEU A CA 1
ATOM 2256 C C . LEU A 1 290 ? 23.328 -2.397 -9.413 1.00 71.44 290 LEU A C 1
ATOM 2258 O O . LEU A 1 290 ? 23.595 -1.226 -9.132 1.00 71.44 290 LEU A O 1
ATOM 2262 N N . CYS A 1 291 ? 24.216 -3.389 -9.317 1.00 68.88 291 CYS A N 1
ATOM 2263 C CA . CYS A 1 291 ? 25.571 -3.272 -8.776 1.00 68.88 291 CYS A CA 1
ATOM 2264 C C . CYS A 1 291 ? 26.654 -3.621 -9.825 1.00 68.88 291 CYS A C 1
ATOM 2266 O O . CYS A 1 291 ? 27.409 -4.575 -9.625 1.00 68.88 291 CYS A O 1
ATOM 2268 N N . PRO A 1 292 ? 26.753 -2.905 -10.962 1.00 64.81 292 PRO A N 1
ATOM 2269 C CA . PRO A 1 292 ? 27.817 -3.150 -11.931 1.00 64.81 292 PRO A CA 1
ATOM 2270 C C . PRO A 1 292 ? 29.187 -2.740 -11.370 1.00 64.81 292 PRO A C 1
ATOM 2272 O O . PRO A 1 292 ? 29.289 -1.865 -10.511 1.00 64.81 292 PRO A O 1
ATOM 2275 N N . GLN A 1 293 ? 30.259 -3.340 -11.896 1.00 52.50 293 GLN A N 1
ATOM 2276 C CA . GLN A 1 293 ? 31.625 -2.913 -11.587 1.00 52.50 293 GLN A CA 1
ATOM 2277 C C . GLN A 1 293 ? 31.898 -1.536 -12.221 1.00 52.50 293 GLN A C 1
ATOM 2279 O O . GLN A 1 293 ? 32.165 -1.441 -13.417 1.00 52.50 293 GLN A O 1
ATOM 2284 N N . GLY A 1 294 ? 31.774 -0.473 -11.420 1.00 57.59 294 GLY A N 1
ATOM 2285 C CA . GLY A 1 294 ? 32.027 0.921 -11.803 1.00 57.59 294 GLY A CA 1
ATOM 2286 C C . GLY A 1 294 ? 31.043 1.911 -11.163 1.00 57.59 294 GLY A C 1
ATOM 2287 O O . GLY A 1 294 ? 29.859 1.607 -10.983 1.00 57.59 294 GLY A O 1
ATOM 2288 N N . GLU A 1 295 ? 31.525 3.109 -10.824 1.00 56.03 295 GLU A N 1
ATOM 2289 C CA . GLU A 1 295 ? 30.684 4.193 -10.299 1.00 56.03 295 GLU A CA 1
ATOM 2290 C C . GLU A 1 295 ? 29.657 4.644 -11.348 1.00 56.03 295 GLU A C 1
ATOM 2292 O O . GLU A 1 295 ? 29.955 4.716 -12.541 1.00 56.03 295 GLU A O 1
ATOM 2297 N N . ALA A 1 296 ? 28.419 4.898 -10.916 1.00 60.16 296 ALA A N 1
ATOM 2298 C CA . ALA A 1 296 ? 27.393 5.460 -11.790 1.00 60.16 296 ALA A CA 1
ATOM 2299 C C . ALA A 1 296 ? 27.691 6.939 -12.053 1.00 60.16 296 ALA A C 1
ATOM 2301 O O . ALA A 1 296 ? 27.889 7.694 -11.105 1.00 60.16 296 ALA A O 1
ATOM 2302 N N . GLN A 1 297 ? 27.663 7.371 -13.313 1.00 59.72 297 GLN A N 1
ATOM 2303 C CA . GLN A 1 297 ? 27.755 8.787 -13.666 1.00 59.72 297 GLN A CA 1
ATOM 2304 C C . GLN A 1 297 ? 26.345 9.376 -13.826 1.00 59.72 297 GLN A C 1
ATOM 2306 O O . GLN A 1 297 ? 25.767 9.396 -14.915 1.00 59.72 297 GLN A O 1
ATOM 2311 N N . GLY A 1 298 ? 25.798 9.872 -12.714 1.00 70.81 298 GLY A N 1
ATOM 2312 C CA . GLY A 1 298 ? 24.580 10.683 -12.664 1.00 70.81 298 GLY A CA 1
ATOM 2313 C C . GLY A 1 298 ? 23.247 9.922 -12.574 1.00 70.81 298 GLY A C 1
ATOM 2314 O O . GLY A 1 298 ? 23.132 8.722 -12.844 1.00 70.81 298 GLY A O 1
ATOM 2315 N N . ALA A 1 299 ? 22.193 10.668 -12.218 1.00 74.25 299 ALA A N 1
ATOM 2316 C CA . ALA A 1 299 ? 20.848 10.163 -11.911 1.00 74.25 299 ALA A CA 1
ATOM 2317 C C . ALA A 1 299 ? 20.228 9.290 -13.022 1.00 74.25 299 ALA A C 1
ATOM 2319 O O . ALA A 1 299 ? 19.609 8.258 -12.753 1.00 74.25 299 ALA A O 1
ATOM 2320 N N . GLY A 1 300 ? 20.422 9.667 -14.290 1.00 75.94 300 GLY A N 1
ATOM 2321 C CA . GLY A 1 300 ? 19.860 8.940 -15.432 1.00 75.94 300 GLY A CA 1
ATOM 2322 C C . GLY A 1 300 ? 20.410 7.518 -15.584 1.00 75.94 300 GLY A C 1
ATOM 2323 O O . GLY A 1 300 ? 19.684 6.616 -16.013 1.00 75.94 300 GLY A O 1
ATOM 2324 N N . GLU A 1 301 ? 21.671 7.284 -15.206 1.00 77.94 301 GLU A N 1
ATOM 2325 C CA . GLU A 1 301 ? 22.255 5.945 -15.242 1.00 77.94 301 GLU A CA 1
ATOM 2326 C C . GLU A 1 301 ? 21.657 5.047 -14.153 1.00 77.94 301 GLU A C 1
ATOM 2328 O O . GLU A 1 301 ? 21.272 3.915 -14.448 1.00 77.94 301 GLU A O 1
ATOM 2333 N N . LEU A 1 302 ? 21.507 5.567 -12.932 1.00 74.75 302 LEU A N 1
ATOM 2334 C CA . LEU A 1 302 ? 20.890 4.859 -11.805 1.00 74.75 302 LEU A CA 1
ATOM 2335 C C . LEU A 1 302 ? 19.440 4.462 -12.109 1.00 74.75 302 LEU A C 1
ATOM 2337 O O . LEU A 1 302 ? 19.063 3.301 -11.949 1.00 74.75 302 LEU A O 1
ATOM 2341 N N . VAL A 1 303 ? 18.646 5.384 -12.662 1.00 71.25 303 VAL A N 1
ATOM 2342 C CA . VAL A 1 303 ? 17.270 5.087 -13.096 1.00 71.25 303 VAL A CA 1
ATOM 2343 C C . VAL A 1 303 ? 17.253 3.988 -14.165 1.00 71.25 303 VAL A C 1
ATOM 2345 O O . VAL A 1 303 ? 16.423 3.081 -14.117 1.00 71.25 303 VAL A O 1
ATOM 2348 N N . ARG A 1 304 ? 18.191 4.009 -15.121 1.00 75.19 304 ARG A N 1
ATOM 2349 C CA . ARG A 1 304 ? 18.296 2.972 -16.159 1.00 75.19 304 ARG A CA 1
ATOM 2350 C C . ARG A 1 304 ? 18.677 1.602 -15.585 1.00 75.19 304 ARG A C 1
ATOM 2352 O O . ARG A 1 304 ? 18.147 0.598 -16.062 1.00 75.19 304 ARG A O 1
ATOM 2359 N N . ARG A 1 305 ? 19.559 1.544 -14.578 1.00 79.00 305 ARG A N 1
ATOM 2360 C CA . ARG A 1 305 ? 19.916 0.301 -13.861 1.00 79.00 305 ARG A CA 1
ATOM 2361 C C . ARG A 1 305 ? 18.678 -0.320 -13.216 1.00 79.00 305 ARG A C 1
ATOM 2363 O O . ARG A 1 305 ? 18.376 -1.483 -13.475 1.00 79.00 305 ARG A O 1
ATOM 2370 N N . VAL A 1 306 ? 17.902 0.495 -12.505 1.00 72.00 306 VAL A N 1
ATOM 2371 C CA . VAL A 1 306 ? 16.626 0.100 -11.895 1.00 72.00 306 VAL A CA 1
ATOM 2372 C C . VAL A 1 306 ? 15.615 -0.386 -12.937 1.00 72.00 306 VAL A C 1
ATOM 2374 O O . VAL A 1 306 ? 15.004 -1.439 -12.755 1.00 72.00 306 VAL A O 1
ATOM 2377 N N . ILE A 1 307 ? 15.479 0.317 -14.070 1.00 71.00 307 ILE A N 1
ATOM 2378 C CA . ILE A 1 307 ? 14.611 -0.113 -15.179 1.00 71.00 307 ILE A CA 1
ATOM 2379 C C . ILE A 1 307 ? 14.993 -1.503 -15.680 1.00 71.00 307 ILE A C 1
ATOM 2381 O O . ILE A 1 307 ? 14.119 -2.358 -15.848 1.00 71.00 307 ILE A O 1
ATOM 2385 N N . ASN A 1 308 ? 16.280 -1.745 -15.910 1.00 72.38 308 ASN A N 1
ATOM 2386 C CA . ASN A 1 308 ? 16.753 -3.031 -16.409 1.00 72.38 308 ASN A CA 1
ATOM 2387 C C . ASN A 1 308 ? 16.514 -4.150 -15.386 1.00 72.38 308 ASN A C 1
ATOM 2389 O O . ASN A 1 308 ? 15.993 -5.206 -15.756 1.00 72.38 308 ASN A O 1
ATOM 2393 N N . ALA A 1 309 ? 16.810 -3.895 -14.110 1.00 71.06 309 ALA A N 1
ATOM 2394 C CA . ALA A 1 309 ? 16.644 -4.863 -13.031 1.00 71.06 309 ALA A CA 1
ATOM 2395 C C . ALA A 1 309 ? 15.172 -5.229 -12.805 1.00 71.06 309 ALA A C 1
ATOM 2397 O O . ALA A 1 309 ? 14.824 -6.409 -12.817 1.00 71.06 309 ALA A O 1
ATOM 2398 N N . GLY A 1 310 ? 14.283 -4.234 -12.718 1.00 65.50 310 GLY A N 1
ATOM 2399 C CA . GLY A 1 310 ? 12.840 -4.464 -12.607 1.00 65.50 310 GLY A CA 1
ATOM 2400 C C . GLY A 1 310 ? 12.270 -5.210 -13.819 1.00 65.50 310 GLY A C 1
ATOM 2401 O O . GLY A 1 310 ? 11.442 -6.106 -13.671 1.00 65.50 310 GLY A O 1
ATOM 2402 N N . THR A 1 311 ? 12.761 -4.911 -15.027 1.00 66.31 311 THR A N 1
ATOM 2403 C CA . THR A 1 311 ? 12.377 -5.647 -16.246 1.00 66.31 311 THR A CA 1
ATOM 2404 C C . THR A 1 311 ? 12.842 -7.107 -16.201 1.00 66.31 311 THR A C 1
ATOM 2406 O O . THR A 1 311 ? 12.124 -7.994 -16.667 1.00 66.31 311 THR A O 1
ATOM 2409 N N . THR A 1 312 ? 14.024 -7.366 -15.634 1.00 68.00 312 THR A N 1
ATOM 2410 C CA . THR A 1 312 ? 14.582 -8.714 -15.457 1.00 68.00 312 THR A CA 1
ATOM 2411 C C . THR A 1 312 ? 13.767 -9.522 -14.444 1.00 68.00 312 THR A C 1
ATOM 2413 O O . THR A 1 312 ? 13.369 -10.639 -14.771 1.00 68.00 312 THR A O 1
ATOM 2416 N N . LEU A 1 313 ? 13.430 -8.944 -13.284 1.00 62.28 313 LEU A N 1
ATOM 2417 C CA . LEU A 1 313 ? 12.592 -9.587 -12.259 1.00 62.28 313 LEU A CA 1
ATOM 2418 C C . LEU A 1 313 ? 11.186 -9.929 -12.765 1.00 62.28 313 LEU A C 1
ATOM 2420 O O . LEU A 1 313 ? 10.678 -11.019 -12.534 1.00 62.28 313 LEU A O 1
ATOM 2424 N N . LEU A 1 314 ? 10.564 -9.037 -13.537 1.00 59.66 314 LEU A N 1
ATOM 2425 C CA . LEU A 1 314 ? 9.254 -9.305 -14.145 1.00 59.66 314 LEU A CA 1
ATOM 2426 C C . LEU A 1 314 ? 9.319 -10.307 -15.311 1.00 59.66 314 LEU A C 1
ATOM 2428 O O . LEU A 1 314 ? 8.285 -10.765 -15.803 1.00 59.66 314 LEU A O 1
ATOM 2432 N N . GLY A 1 315 ? 10.523 -10.627 -15.788 1.00 55.03 315 GLY A N 1
ATOM 2433 C CA . GLY A 1 315 ? 10.767 -11.533 -16.903 1.00 55.03 315 GLY A CA 1
ATOM 2434 C C . GLY A 1 315 ? 10.754 -13.023 -16.548 1.00 55.03 315 GLY A C 1
ATOM 2435 O O . GLY A 1 315 ? 10.618 -13.823 -17.475 1.00 55.03 315 GLY A O 1
ATOM 2436 N N . SER A 1 316 ? 10.867 -13.393 -15.267 1.00 50.47 316 SER A N 1
ATOM 2437 C CA . SER A 1 316 ? 10.818 -14.786 -14.776 1.00 50.47 316 SER A CA 1
ATOM 2438 C C . SER A 1 316 ? 9.420 -15.259 -14.362 1.00 50.47 316 SER A C 1
ATOM 2440 O O . SER A 1 316 ? 9.204 -16.460 -14.224 1.00 50.47 316 SER A O 1
ATOM 2442 N N . GLY A 1 317 ? 8.451 -14.350 -14.212 1.00 47.25 317 GLY A N 1
ATOM 2443 C CA . GLY A 1 317 ? 7.055 -14.698 -13.932 1.00 47.25 317 GLY A CA 1
ATOM 2444 C C . GLY A 1 317 ? 6.314 -15.300 -15.143 1.00 47.25 317 GLY A C 1
ATOM 2445 O O . GLY A 1 317 ? 6.807 -15.253 -16.275 1.00 47.25 317 GLY A O 1
ATOM 2446 N N . PRO A 1 318 ? 5.072 -15.801 -14.973 1.00 40.22 318 PRO A N 1
ATOM 2447 C CA . PRO A 1 318 ? 4.270 -16.465 -16.021 1.00 40.22 318 PRO A CA 1
ATOM 2448 C C . PRO A 1 318 ? 3.853 -15.558 -17.208 1.00 40.22 318 PRO A C 1
ATOM 2450 O O . PRO A 1 318 ? 2.960 -15.899 -17.984 1.00 40.22 318 PRO A O 1
ATOM 2453 N N . TRP A 1 319 ? 4.453 -14.372 -17.339 1.00 42.94 319 TRP A N 1
ATOM 2454 C CA . TRP A 1 319 ? 4.031 -13.261 -18.195 1.00 42.94 319 TRP A CA 1
ATOM 2455 C C . TRP A 1 319 ? 4.815 -13.131 -19.501 1.00 42.94 319 TRP A C 1
ATOM 2457 O O . TRP A 1 319 ? 4.358 -12.442 -20.419 1.00 42.94 319 TRP A O 1
ATOM 2467 N N . GLY A 1 320 ? 5.954 -13.815 -19.634 1.00 43.81 320 GLY A N 1
ATOM 2468 C CA . GLY A 1 320 ? 6.780 -13.765 -20.840 1.00 43.81 320 GLY A CA 1
ATOM 2469 C C . GLY A 1 320 ? 7.158 -12.339 -21.279 1.00 43.81 320 GLY A C 1
ATOM 2470 O O . GLY A 1 320 ? 6.928 -11.344 -20.593 1.00 43.81 320 GLY A O 1
ATOM 2471 N N . ARG A 1 321 ? 7.741 -12.214 -22.477 1.00 36.41 321 ARG A N 1
ATOM 2472 C CA . ARG A 1 321 ? 8.392 -10.969 -22.931 1.00 36.41 321 ARG A CA 1
ATOM 2473 C C . ARG A 1 321 ? 7.483 -9.741 -23.139 1.00 36.41 321 ARG A C 1
ATOM 2475 O O . ARG A 1 321 ? 7.988 -8.642 -23.325 1.00 36.41 321 ARG A O 1
ATOM 2482 N N . ALA A 1 322 ? 6.157 -9.886 -23.098 1.00 34.25 322 ALA A N 1
ATOM 2483 C CA . ALA A 1 322 ? 5.214 -8.803 -23.413 1.00 34.25 322 ALA A CA 1
ATOM 2484 C C . ALA A 1 322 ? 4.652 -8.060 -22.180 1.00 34.25 322 ALA A C 1
ATOM 2486 O O . ALA A 1 322 ? 4.237 -6.911 -22.312 1.00 34.25 322 ALA A O 1
ATOM 2487 N N . GLY A 1 323 ? 4.663 -8.670 -20.986 1.00 37.78 323 GLY A N 1
ATOM 2488 C CA . GLY A 1 323 ? 4.321 -7.992 -19.720 1.00 37.78 323 GLY A CA 1
ATOM 2489 C C . GLY A 1 323 ? 5.444 -7.094 -19.174 1.00 37.78 323 GLY A C 1
ATOM 2490 O O . GLY A 1 323 ? 5.205 -6.233 -18.327 1.00 37.78 323 GLY A O 1
ATOM 2491 N N . GLN A 1 324 ? 6.649 -7.262 -19.729 1.00 44.59 324 GLN A N 1
ATOM 2492 C CA . GLN A 1 324 ? 7.922 -6.678 -19.296 1.00 44.59 324 GLN A CA 1
ATOM 2493 C C . GLN A 1 324 ? 7.973 -5.143 -19.328 1.00 44.59 324 GLN A C 1
ATOM 2495 O O . GLN A 1 324 ? 8.638 -4.539 -18.495 1.00 44.59 324 GLN A O 1
ATOM 2500 N N . TRP A 1 325 ? 7.272 -4.486 -20.259 1.00 31.09 325 TRP A N 1
ATOM 2501 C CA . TRP A 1 325 ? 7.443 -3.041 -20.477 1.00 31.09 325 TRP A CA 1
ATOM 2502 C C . TRP A 1 325 ? 6.463 -2.158 -19.689 1.00 31.09 325 TRP A C 1
ATOM 2504 O O . TRP A 1 325 ? 6.785 -1.012 -19.382 1.00 31.09 325 TRP A O 1
ATOM 2514 N N . ALA A 1 326 ? 5.275 -2.672 -19.352 1.00 36.00 326 ALA A N 1
ATOM 2515 C CA . ALA A 1 326 ? 4.241 -1.907 -18.648 1.00 36.00 326 ALA A CA 1
ATOM 2516 C C . ALA A 1 326 ? 4.310 -2.087 -17.122 1.00 36.00 326 ALA A C 1
ATOM 2518 O O . ALA A 1 326 ? 4.213 -1.099 -16.401 1.00 36.00 326 ALA A O 1
ATOM 2519 N N . GLY A 1 327 ? 4.529 -3.317 -16.637 1.00 47.09 327 GLY A N 1
ATOM 2520 C CA . GLY A 1 327 ? 4.621 -3.602 -15.199 1.00 47.09 327 GLY A CA 1
ATOM 2521 C C . GLY A 1 327 ? 5.853 -2.971 -14.551 1.00 47.09 327 GLY A C 1
ATOM 2522 O O . GLY A 1 327 ? 5.735 -2.346 -13.504 1.00 47.09 327 GLY A O 1
ATOM 2523 N N . GLY A 1 328 ? 7.012 -3.040 -15.220 1.00 53.12 328 GLY A N 1
ATOM 2524 C CA . GLY A 1 328 ? 8.266 -2.489 -14.695 1.00 53.12 328 GLY A CA 1
ATOM 2525 C C . GLY A 1 328 ? 8.215 -0.972 -14.578 1.00 53.12 328 GLY A C 1
ATOM 2526 O O . GLY A 1 328 ? 8.554 -0.416 -13.545 1.00 53.12 328 GLY A O 1
ATOM 2527 N N . LYS A 1 329 ? 7.697 -0.284 -15.600 1.00 55.94 329 LYS A N 1
ATOM 2528 C CA . LYS A 1 329 ? 7.547 1.178 -15.566 1.00 55.94 329 LYS A CA 1
ATOM 2529 C C . LYS A 1 329 ? 6.554 1.658 -14.510 1.00 55.94 329 LYS A C 1
ATOM 2531 O O . LYS A 1 329 ? 6.793 2.700 -13.907 1.00 55.94 329 LYS A O 1
ATOM 2536 N N . LEU A 1 330 ? 5.460 0.923 -14.303 1.00 56.62 330 LEU A N 1
ATOM 2537 C CA . LEU A 1 330 ? 4.482 1.240 -13.262 1.00 56.62 330 LEU A CA 1
ATOM 2538 C C . LEU A 1 330 ? 5.128 1.130 -11.877 1.00 56.62 330 LEU A C 1
ATOM 2540 O O . LEU A 1 330 ? 5.060 2.068 -11.094 1.00 56.62 330 LEU A O 1
ATOM 2544 N N . LEU A 1 331 ? 5.864 0.043 -11.651 1.00 62.38 331 LEU A N 1
ATOM 2545 C CA . LEU A 1 331 ? 6.616 -0.195 -10.427 1.00 62.38 331 LEU A CA 1
ATOM 2546 C C . LEU A 1 331 ? 7.618 0.897 -10.089 1.00 62.38 331 LEU A C 1
ATOM 2548 O O . LEU A 1 331 ? 7.665 1.404 -8.974 1.00 62.38 331 LEU A O 1
ATOM 2552 N N . ILE A 1 332 ? 8.435 1.262 -11.069 1.00 67.50 332 ILE A N 1
ATOM 2553 C CA . ILE A 1 332 ? 9.509 2.230 -10.862 1.00 67.50 332 ILE A CA 1
ATOM 2554 C C . ILE A 1 332 ? 8.919 3.608 -10.591 1.00 67.50 332 ILE A C 1
ATOM 2556 O O . ILE A 1 332 ? 9.465 4.344 -9.779 1.00 67.50 332 ILE A O 1
ATOM 2560 N N . ARG A 1 333 ? 7.789 3.955 -11.221 1.00 71.31 333 ARG A N 1
ATOM 2561 C CA . ARG A 1 333 ? 7.073 5.196 -10.908 1.00 71.31 333 ARG A CA 1
ATOM 2562 C C . ARG A 1 333 ? 6.606 5.213 -9.453 1.00 71.31 333 ARG A C 1
ATOM 2564 O O . ARG A 1 333 ? 6.767 6.231 -8.788 1.00 71.31 333 ARG A O 1
ATOM 2571 N N . ASP A 1 334 ? 6.060 4.104 -8.973 1.00 70.75 334 ASP A N 1
ATOM 2572 C CA . ASP A 1 334 ? 5.523 4.007 -7.620 1.00 70.75 334 ASP A CA 1
ATOM 2573 C C . ASP A 1 334 ? 6.654 4.089 -6.569 1.00 70.75 334 ASP A C 1
ATOM 2575 O O . ASP A 1 334 ? 6.564 4.850 -5.605 1.00 70.75 334 ASP A O 1
ATOM 2579 N N . PHE A 1 335 ? 7.798 3.443 -6.817 1.00 77.69 335 PHE A N 1
ATOM 2580 C CA . PHE A 1 335 ? 8.996 3.580 -5.977 1.00 77.69 335 PHE A CA 1
ATOM 2581 C C . PHE A 1 335 ? 9.709 4.925 -6.100 1.00 77.69 335 PHE A C 1
ATOM 2583 O O . PHE A 1 335 ? 10.298 5.397 -5.131 1.00 77.69 335 PHE A O 1
ATOM 2590 N N . ALA A 1 336 ? 9.656 5.569 -7.264 1.00 81.50 336 ALA A N 1
ATOM 2591 C CA . ALA A 1 336 ? 10.170 6.922 -7.424 1.00 81.50 336 ALA A CA 1
ATOM 2592 C C . ALA A 1 336 ? 9.425 7.896 -6.497 1.00 81.50 336 ALA A C 1
ATOM 2594 O O . ALA A 1 336 ? 10.041 8.802 -5.947 1.00 81.50 336 ALA A O 1
ATOM 2595 N N . GLN A 1 337 ? 8.125 7.687 -6.259 1.00 85.19 337 GLN A N 1
ATOM 2596 C CA . GLN A 1 337 ? 7.364 8.469 -5.279 1.00 85.19 337 GLN A CA 1
ATOM 2597 C C . GLN A 1 337 ? 7.811 8.182 -3.836 1.00 85.19 337 GLN A C 1
ATOM 2599 O O . GLN A 1 337 ? 7.951 9.123 -3.056 1.00 85.19 337 GLN A O 1
ATOM 2604 N N . VAL A 1 338 ? 8.120 6.922 -3.495 1.00 86.62 338 VAL A N 1
ATOM 2605 C CA . VAL A 1 338 ? 8.708 6.560 -2.188 1.00 86.62 338 VAL A CA 1
ATOM 2606 C C . VAL A 1 338 ? 10.055 7.258 -1.984 1.00 86.62 338 VAL A C 1
ATOM 2608 O O . VAL A 1 338 ? 10.273 7.889 -0.951 1.00 86.62 338 VAL A O 1
ATOM 2611 N N . ALA A 1 339 ? 10.938 7.198 -2.984 1.00 86.75 339 ALA A N 1
ATOM 2612 C CA . ALA A 1 339 ? 12.240 7.851 -2.935 1.00 86.75 339 ALA A CA 1
ATOM 2613 C C . ALA A 1 339 ? 12.103 9.375 -2.770 1.00 86.75 339 ALA A C 1
ATOM 2615 O O . ALA A 1 339 ? 12.735 9.955 -1.893 1.00 86.75 339 ALA A O 1
ATOM 2616 N N . ARG A 1 340 ? 11.222 10.020 -3.542 1.00 87.88 340 ARG A N 1
ATOM 2617 C CA . ARG A 1 340 ? 10.967 11.468 -3.438 1.00 87.88 340 ARG A CA 1
ATOM 2618 C C . ARG A 1 340 ? 10.456 11.879 -2.059 1.00 87.88 340 ARG A C 1
ATOM 2620 O O . ARG A 1 340 ? 10.955 12.847 -1.492 1.00 87.88 340 ARG A O 1
ATOM 2627 N N . TYR A 1 341 ? 9.506 11.126 -1.502 1.00 90.94 341 TYR A N 1
ATOM 2628 C CA . TYR A 1 341 ? 8.987 11.374 -0.155 1.00 90.94 341 TYR A CA 1
ATOM 2629 C C . TYR A 1 341 ? 10.101 11.300 0.902 1.00 90.94 341 TYR A C 1
ATOM 2631 O O . TYR A 1 341 ? 10.283 12.220 1.693 1.00 90.94 341 TYR A O 1
ATOM 2639 N N . LEU A 1 342 ? 10.900 10.230 0.878 1.00 89.62 342 LEU A N 1
ATOM 2640 C CA . LEU A 1 342 ? 11.967 9.993 1.856 1.00 89.62 342 LEU A CA 1
ATOM 2641 C C . LEU A 1 342 ? 13.190 10.908 1.678 1.00 89.62 342 LEU A C 1
ATOM 2643 O O . LEU A 1 342 ? 13.944 11.115 2.632 1.00 89.62 342 LEU A O 1
ATOM 2647 N N . ALA A 1 343 ? 13.406 11.446 0.475 1.00 88.31 343 ALA A N 1
ATOM 2648 C CA . ALA A 1 343 ? 14.487 12.384 0.195 1.00 88.31 343 ALA A CA 1
ATOM 2649 C C . ALA A 1 343 ? 14.262 13.745 0.875 1.00 88.31 343 ALA A C 1
ATOM 2651 O O . ALA A 1 343 ? 15.234 14.351 1.326 1.00 88.31 343 ALA A O 1
ATOM 2652 N N . ARG A 1 344 ? 13.000 14.201 0.991 1.00 87.50 344 ARG A N 1
ATOM 2653 C CA . ARG A 1 344 ? 12.607 15.496 1.600 1.00 87.50 344 ARG A CA 1
ATOM 2654 C C . ARG A 1 344 ? 13.311 16.713 0.980 1.00 87.50 344 ARG A C 1
ATOM 2656 O O . ARG A 1 344 ? 13.599 17.696 1.657 1.00 87.50 344 ARG A O 1
ATOM 2663 N N . ARG A 1 345 ? 13.656 16.612 -0.305 1.00 82.19 345 ARG A N 1
ATOM 2664 C CA . ARG A 1 345 ? 14.408 17.634 -1.054 1.00 82.19 345 ARG A CA 1
ATOM 2665 C C . ARG A 1 345 ? 13.493 18.636 -1.742 1.00 82.19 345 ARG A C 1
ATOM 2667 O O . ARG A 1 345 ? 13.819 19.814 -1.827 1.00 82.19 345 ARG A O 1
ATOM 2674 N N . GLU A 1 346 ? 12.371 18.148 -2.255 1.00 81.81 346 GLU A N 1
ATOM 2675 C CA . GLU A 1 346 ? 11.420 18.952 -3.009 1.00 81.81 346 GLU A CA 1
ATOM 2676 C C . GLU A 1 346 ? 10.627 19.870 -2.079 1.00 81.81 346 GLU A C 1
ATOM 2678 O O . GLU A 1 346 ? 10.073 19.412 -1.080 1.00 81.81 346 GLU A O 1
ATOM 2683 N N . GLN A 1 347 ? 10.560 21.146 -2.448 1.00 83.38 347 GLN A N 1
ATOM 2684 C CA . GLN A 1 347 ? 9.796 22.193 -1.775 1.00 83.38 347 GLN A CA 1
ATOM 2685 C C . GLN A 1 347 ? 8.824 22.824 -2.779 1.00 83.38 347 GLN A C 1
ATOM 2687 O O . GLN A 1 347 ? 9.082 22.803 -3.987 1.00 83.38 347 GLN A O 1
ATOM 2692 N N . ASP A 1 348 ? 7.694 23.350 -2.308 1.00 82.56 348 ASP A N 1
ATOM 2693 C CA . ASP A 1 348 ? 6.851 24.216 -3.141 1.00 82.56 348 ASP A CA 1
ATOM 2694 C C . ASP A 1 348 ? 7.393 25.654 -3.222 1.00 82.56 348 ASP A C 1
ATOM 2696 O O . ASP A 1 348 ? 8.509 25.951 -2.797 1.00 82.56 348 ASP A O 1
ATOM 2700 N N . GLY A 1 349 ? 6.602 26.554 -3.814 1.00 76.81 349 GLY A N 1
ATOM 2701 C CA . GLY A 1 349 ? 6.948 27.970 -3.923 1.00 76.81 349 GLY A CA 1
ATOM 2702 C C . GLY A 1 349 ? 6.990 28.718 -2.586 1.00 76.81 349 GLY A C 1
ATOM 2703 O O . GLY A 1 349 ? 7.514 29.829 -2.559 1.00 76.81 349 GLY A O 1
ATOM 2704 N N . GLU A 1 350 ? 6.471 28.129 -1.506 1.00 81.00 350 GLU A N 1
ATOM 2705 C CA . GLU A 1 350 ? 6.459 28.699 -0.153 1.00 81.00 350 GLU A CA 1
ATOM 2706 C C . GLU A 1 350 ? 7.579 28.114 0.730 1.00 81.00 350 GLU A C 1
ATOM 2708 O O . GLU A 1 350 ? 7.865 28.642 1.803 1.00 81.00 350 GLU A O 1
ATOM 2713 N N . GLY A 1 351 ? 8.288 27.089 0.241 1.00 84.31 351 GLY A N 1
ATOM 2714 C CA . GLY A 1 351 ? 9.389 26.424 0.940 1.00 84.31 351 GLY A CA 1
ATOM 2715 C C . GLY A 1 351 ? 8.964 25.180 1.722 1.00 84.31 351 GLY A C 1
ATOM 2716 O O . GLY A 1 351 ? 9.815 24.546 2.353 1.00 84.31 351 GLY A O 1
ATOM 2717 N N . ASP A 1 352 ? 7.687 24.790 1.657 1.00 86.88 352 ASP A N 1
ATOM 2718 C CA . ASP A 1 352 ? 7.175 23.637 2.388 1.00 86.88 352 ASP A CA 1
ATOM 2719 C C . ASP A 1 352 ? 7.620 22.331 1.720 1.00 86.88 352 ASP A C 1
ATOM 2721 O O . ASP A 1 352 ? 7.367 22.109 0.524 1.00 86.88 352 ASP A O 1
ATOM 2725 N N . PRO A 1 353 ? 8.280 21.426 2.468 1.00 91.75 353 PRO A N 1
ATOM 2726 C CA . PRO A 1 353 ? 8.796 20.204 1.888 1.00 91.75 353 PRO A CA 1
ATOM 2727 C C . PRO A 1 353 ? 7.657 19.236 1.548 1.00 91.75 353 PRO A C 1
ATOM 2729 O O . PRO A 1 353 ? 6.639 19.144 2.244 1.00 91.75 353 PRO A O 1
ATOM 2732 N N . LEU A 1 354 ? 7.844 18.479 0.465 1.00 90.25 354 LEU A N 1
ATOM 2733 C CA . LEU A 1 354 ? 6.843 17.564 -0.090 1.00 90.25 354 LEU A CA 1
ATOM 2734 C C . LEU A 1 354 ? 6.282 16.585 0.955 1.00 90.25 354 LEU A C 1
ATOM 2736 O O . LEU A 1 354 ? 5.079 16.323 0.968 1.00 90.25 354 LEU A O 1
ATOM 2740 N N . ASP A 1 355 ? 7.129 16.056 1.839 1.00 92.69 355 ASP A N 1
ATOM 2741 C CA . ASP A 1 355 ? 6.704 15.128 2.886 1.00 92.69 355 ASP A CA 1
ATOM 2742 C C . ASP A 1 355 ? 5.787 15.792 3.920 1.00 92.69 355 ASP A C 1
ATOM 2744 O O . ASP A 1 355 ? 4.810 15.178 4.340 1.00 92.69 355 ASP A O 1
ATOM 2748 N N . ALA A 1 356 ? 6.053 17.045 4.307 1.00 93.12 356 ALA A N 1
ATOM 2749 C CA . ALA A 1 356 ? 5.209 17.775 5.250 1.00 93.12 356 ALA A CA 1
ATOM 2750 C C . ALA A 1 356 ? 3.824 18.044 4.656 1.00 93.12 356 ALA A C 1
ATOM 2752 O O . ALA A 1 356 ? 2.820 17.772 5.312 1.00 93.12 356 ALA A O 1
ATOM 2753 N N . ARG A 1 357 ? 3.763 18.469 3.389 1.00 93.50 357 ARG A N 1
ATOM 2754 C CA . ARG A 1 357 ? 2.497 18.667 2.666 1.00 93.50 357 ARG A CA 1
ATOM 2755 C C . ARG A 1 357 ? 1.688 17.375 2.549 1.00 93.50 357 ARG A C 1
ATOM 2757 O O . ARG A 1 357 ? 0.485 17.376 2.784 1.00 93.50 357 ARG A O 1
ATOM 2764 N N . ILE A 1 358 ? 2.343 16.257 2.225 1.00 94.62 358 ILE A N 1
ATOM 2765 C CA . ILE A 1 358 ? 1.696 14.938 2.164 1.00 94.62 358 ILE A CA 1
ATOM 2766 C C . ILE A 1 358 ? 1.166 14.520 3.545 1.00 94.62 358 ILE A C 1
ATOM 2768 O O . ILE A 1 358 ? 0.024 14.072 3.654 1.00 94.62 358 ILE A O 1
ATOM 2772 N N . ARG A 1 359 ? 1.961 14.695 4.610 1.00 94.94 359 ARG A N 1
ATOM 2773 C CA . ARG A 1 359 ? 1.532 14.381 5.981 1.00 94.94 359 ARG A CA 1
ATOM 2774 C C . ARG A 1 359 ? 0.382 15.270 6.447 1.00 94.94 359 ARG A C 1
ATOM 2776 O O . ARG A 1 359 ? -0.480 14.764 7.156 1.00 94.94 359 ARG A O 1
ATOM 2783 N N . ALA A 1 360 ? 0.330 16.533 6.018 1.00 94.56 360 ALA A N 1
ATOM 2784 C CA . ALA A 1 360 ? -0.776 17.444 6.307 1.00 94.56 360 ALA A CA 1
ATOM 2785 C C . ALA A 1 360 ? -2.099 16.958 5.694 1.00 94.56 360 ALA A C 1
ATOM 2787 O O . ALA A 1 360 ? -3.110 16.947 6.387 1.00 94.56 360 ALA A O 1
ATOM 2788 N N . VAL A 1 361 ? -2.085 16.458 4.448 1.00 94.44 361 VAL A N 1
ATOM 2789 C CA . VAL A 1 361 ? -3.273 15.843 3.817 1.00 94.44 361 VAL A CA 1
ATOM 2790 C C . VAL A 1 361 ? -3.777 14.645 4.625 1.00 94.44 361 VAL A C 1
ATOM 2792 O O . VAL A 1 361 ? -4.978 14.485 4.825 1.00 94.44 361 VAL A O 1
ATOM 2795 N N . VAL A 1 362 ? -2.868 13.793 5.108 1.00 95.62 362 VAL A N 1
ATOM 2796 C CA . VAL A 1 362 ? -3.254 12.640 5.934 1.00 95.62 362 VAL A CA 1
ATOM 2797 C C . VAL A 1 362 ? -3.747 13.082 7.312 1.00 95.62 362 VAL A C 1
ATOM 2799 O O . VAL A 1 362 ? -4.732 12.533 7.790 1.00 95.62 362 VAL A O 1
ATOM 2802 N N . ALA A 1 363 ? -3.114 14.078 7.934 1.00 94.81 363 ALA A N 1
ATOM 2803 C CA . ALA A 1 363 ? -3.527 14.605 9.233 1.00 94.81 363 ALA A CA 1
ATOM 2804 C C . ALA A 1 363 ? -4.941 15.207 9.190 1.00 94.81 363 ALA A C 1
ATOM 2806 O O . ALA A 1 363 ? -5.743 14.926 10.078 1.00 94.81 363 ALA A O 1
ATOM 2807 N N . ASP A 1 364 ? -5.263 15.963 8.137 1.00 93.69 364 ASP A N 1
ATOM 2808 C CA . ASP A 1 364 ? -6.601 16.524 7.911 1.00 93.69 364 ASP A CA 1
ATOM 2809 C C . ASP A 1 364 ? -7.662 15.418 7.774 1.00 93.69 364 ASP A C 1
ATOM 2811 O O . ASP A 1 364 ? -8.720 15.471 8.401 1.00 93.69 364 ASP A O 1
ATOM 2815 N N . ALA A 1 365 ? -7.336 14.343 7.047 1.00 93.44 365 ALA A N 1
ATOM 2816 C CA . ALA A 1 365 ? -8.236 13.207 6.863 1.00 93.44 365 ALA A CA 1
ATOM 2817 C C . ALA A 1 365 ? -8.527 12.418 8.156 1.00 93.44 365 ALA A C 1
ATOM 2819 O O . ALA A 1 365 ? -9.610 11.844 8.280 1.00 93.44 365 ALA A O 1
ATOM 2820 N N . LEU A 1 366 ? -7.590 12.374 9.113 1.00 92.81 366 LEU A N 1
ATOM 2821 C CA . LEU A 1 366 ? -7.802 11.725 10.416 1.00 92.81 366 LEU A CA 1
ATOM 2822 C C . LEU A 1 366 ? -8.856 12.481 11.244 1.00 92.81 366 LEU A C 1
ATOM 2824 O O . LEU A 1 366 ? -9.745 11.872 11.836 1.00 92.81 366 LEU A O 1
ATOM 2828 N N . GLY A 1 367 ? -8.832 13.815 11.214 1.00 86.06 367 GLY A N 1
ATOM 2829 C CA . GLY A 1 367 ? -9.690 14.666 12.040 1.00 86.06 367 GLY A CA 1
ATOM 2830 C C . GLY A 1 367 ? -9.482 14.467 13.544 1.00 86.06 367 GLY A C 1
ATOM 2831 O O . GLY A 1 367 ? -8.396 14.103 13.982 1.00 86.06 367 GLY A O 1
ATOM 2832 N N . SER A 1 368 ? -10.510 14.766 14.347 1.00 83.12 368 SER A N 1
ATOM 2833 C CA . SER A 1 368 ? -10.394 14.876 15.812 1.00 83.12 368 SER A CA 1
ATOM 2834 C C . SER A 1 368 ? -11.025 13.732 16.614 1.00 83.12 368 SER A C 1
ATOM 2836 O O . SER A 1 368 ? -10.836 13.692 17.830 1.00 83.12 368 SER A O 1
ATOM 2838 N N . GLY A 1 369 ? -11.750 12.806 15.974 1.00 85.12 369 GLY A N 1
ATOM 2839 C CA . GLY A 1 369 ? -12.409 11.662 16.623 1.00 85.12 369 GLY A CA 1
ATOM 2840 C C . GLY A 1 369 ? -11.664 10.326 16.445 1.00 85.12 369 GLY A C 1
ATOM 2841 O O . GLY A 1 369 ? -10.790 10.227 15.579 1.00 85.12 369 GLY A O 1
ATOM 2842 N N . PRO A 1 370 ? -11.998 9.285 17.239 1.00 87.62 370 PRO A N 1
ATOM 2843 C CA . PRO A 1 370 ? -11.386 7.966 17.110 1.00 87.62 370 PRO A CA 1
ATOM 2844 C C . PRO A 1 370 ? -11.508 7.411 15.689 1.00 87.62 370 PRO A C 1
ATOM 2846 O O . PRO A 1 370 ? -12.604 7.352 15.128 1.00 87.62 370 PRO A O 1
ATOM 2849 N N . THR A 1 371 ? -10.379 6.999 15.111 1.00 94.88 371 THR A N 1
ATOM 2850 C CA . THR A 1 371 ? -10.303 6.686 13.677 1.00 94.88 371 THR A CA 1
ATOM 2851 C C . THR A 1 371 ? -9.582 5.370 13.418 1.00 94.88 371 THR A C 1
ATOM 2853 O O . THR A 1 371 ? -8.485 5.143 13.918 1.00 94.88 371 THR A O 1
ATOM 2856 N N . VAL A 1 372 ? -10.168 4.504 12.589 1.00 97.69 372 VAL A N 1
ATOM 2857 C CA . VAL A 1 372 ? -9.486 3.322 12.042 1.00 97.69 372 VAL A CA 1
ATOM 2858 C C . VAL A 1 372 ? -8.743 3.726 10.771 1.00 97.69 372 VAL A C 1
ATOM 2860 O O . VAL A 1 372 ? -9.321 4.350 9.881 1.00 97.69 372 VAL A O 1
ATOM 2863 N N . VAL A 1 373 ? -7.466 3.363 10.662 1.00 98.31 373 VAL A N 1
ATOM 2864 C CA . VAL A 1 373 ? -6.607 3.743 9.532 1.00 98.31 373 VAL A CA 1
ATOM 2865 C C . VAL A 1 373 ? -6.208 2.506 8.745 1.00 98.31 373 VAL A C 1
ATOM 2867 O O . VAL A 1 373 ? -5.655 1.565 9.306 1.00 98.31 373 VAL A O 1
ATOM 2870 N N . VAL A 1 374 ? -6.425 2.518 7.431 1.00 98.19 374 VAL A N 1
ATOM 2871 C CA . VAL A 1 374 ? -5.937 1.479 6.519 1.00 98.19 374 VAL A CA 1
ATOM 2872 C C . VAL A 1 374 ? -5.054 2.118 5.453 1.00 98.19 374 VAL A C 1
ATOM 2874 O O . VAL A 1 374 ? -5.517 2.864 4.589 1.00 98.19 374 VAL A O 1
ATOM 2877 N N . ALA A 1 375 ? -3.767 1.804 5.501 1.00 96.50 375 ALA A N 1
ATOM 2878 C CA . ALA A 1 375 ? -2.728 2.407 4.688 1.00 96.50 375 ALA A CA 1
ATOM 2879 C C . ALA A 1 375 ? -2.092 1.376 3.746 1.00 96.50 375 ALA A C 1
ATOM 2881 O O . ALA A 1 375 ? -1.858 0.230 4.127 1.00 96.50 375 ALA A O 1
ATOM 2882 N N . HIS A 1 376 ? -1.811 1.767 2.501 1.00 92.38 376 HIS A N 1
ATOM 2883 C CA . HIS A 1 376 ? -1.248 0.861 1.493 1.00 92.38 376 HIS A CA 1
ATOM 2884 C C . HIS A 1 376 ? 0.003 1.431 0.828 1.00 92.38 376 HIS A C 1
ATOM 2886 O O . HIS A 1 376 ? 0.007 2.590 0.389 1.00 92.38 376 HIS A O 1
ATOM 2892 N N . SER A 1 377 ? 1.016 0.581 0.632 1.00 87.38 377 SER A N 1
ATOM 2893 C CA . SER A 1 377 ? 2.280 0.940 -0.023 1.00 87.38 377 SER A CA 1
ATOM 2894 C C . SER A 1 377 ? 2.925 2.155 0.671 1.00 87.38 377 SER A C 1
ATOM 2896 O O . SER A 1 377 ? 3.012 2.162 1.898 1.00 87.38 377 SER A O 1
ATOM 2898 N N . LEU A 1 378 ? 3.342 3.208 -0.047 1.00 90.50 378 LEU A N 1
ATOM 2899 C CA . LEU A 1 378 ? 3.850 4.458 0.557 1.00 90.50 378 LEU A CA 1
ATOM 2900 C C . LEU A 1 378 ? 2.909 5.054 1.612 1.00 90.50 378 LEU A C 1
ATOM 2902 O O . LEU A 1 378 ? 3.390 5.666 2.561 1.00 90.50 378 LEU A O 1
ATOM 2906 N N . GLY A 1 379 ? 1.593 4.852 1.477 1.00 93.38 379 GLY A N 1
ATOM 2907 C CA . GLY A 1 379 ? 0.618 5.295 2.472 1.00 93.38 379 GLY A CA 1
ATOM 2908 C C . GLY A 1 379 ? 0.955 4.789 3.869 1.00 93.38 379 GLY A C 1
ATOM 2909 O O . GLY A 1 379 ? 0.800 5.534 4.823 1.00 93.38 379 GLY A O 1
ATOM 2910 N N . SER A 1 380 ? 1.512 3.582 3.996 1.00 93.50 380 SER A N 1
ATOM 2911 C CA . SER A 1 380 ? 1.924 3.011 5.282 1.00 93.50 380 SER A CA 1
ATOM 2912 C C . SER A 1 380 ? 3.035 3.819 5.958 1.00 93.50 380 SER A C 1
ATOM 2914 O O . SER A 1 380 ? 2.982 4.037 7.164 1.00 93.50 380 SER A O 1
ATOM 2916 N N . VAL A 1 381 ? 4.017 4.305 5.188 1.00 93.25 381 VAL A N 1
ATOM 2917 C CA . VAL A 1 381 ? 5.097 5.165 5.708 1.00 93.25 381 VAL A CA 1
ATOM 2918 C C . VAL A 1 381 ? 4.538 6.525 6.106 1.00 93.25 381 VAL A C 1
ATOM 2920 O O . VAL A 1 381 ? 4.820 7.004 7.198 1.00 93.25 381 VAL A O 1
ATOM 2923 N N . VAL A 1 382 ? 3.715 7.126 5.242 1.00 95.38 382 VAL A N 1
ATOM 2924 C CA . VAL A 1 382 ? 3.104 8.435 5.504 1.00 95.38 382 VAL A CA 1
ATOM 2925 C C . VAL A 1 382 ? 2.227 8.379 6.753 1.00 95.38 382 VAL A C 1
ATOM 2927 O O . VAL A 1 382 ? 2.383 9.211 7.639 1.00 95.38 382 VAL A O 1
ATOM 2930 N N . SER A 1 383 ? 1.346 7.380 6.856 1.00 96.56 383 SER A N 1
ATOM 2931 C CA . SER A 1 383 ? 0.496 7.167 8.027 1.00 96.56 383 SER A CA 1
ATOM 2932 C C . SER A 1 383 ? 1.322 6.983 9.291 1.00 96.56 383 SER A C 1
ATOM 2934 O O . SER A 1 383 ? 1.020 7.629 10.285 1.00 96.56 383 SER A O 1
ATOM 2936 N N . PHE A 1 384 ? 2.381 6.168 9.258 1.00 95.75 384 PHE A N 1
ATOM 2937 C CA . PHE A 1 384 ? 3.270 6.006 10.408 1.00 95.75 384 PHE A CA 1
ATOM 2938 C C . PHE A 1 384 ? 3.844 7.353 10.878 1.00 95.75 384 PHE A C 1
ATOM 2940 O O . PHE A 1 384 ? 3.675 7.713 12.041 1.00 95.75 384 PHE A O 1
ATOM 2947 N N . GLU A 1 385 ? 4.449 8.133 9.975 1.00 95.56 385 GLU A N 1
ATOM 2948 C CA . GLU A 1 385 ? 5.069 9.414 10.342 1.00 95.56 385 GLU A CA 1
ATOM 2949 C C . GLU A 1 385 ? 4.048 10.468 10.794 1.00 95.56 385 GLU A C 1
ATOM 2951 O O . GLU A 1 385 ? 4.339 11.262 11.690 1.00 95.56 385 GLU A O 1
ATOM 2956 N N . THR A 1 386 ? 2.858 10.498 10.185 1.00 96.50 386 THR A N 1
ATOM 2957 C CA . THR A 1 386 ? 1.770 11.394 10.600 1.00 96.50 386 THR A CA 1
ATOM 2958 C C . THR A 1 386 ? 1.266 11.032 11.996 1.00 96.50 386 THR A C 1
ATOM 2960 O O . THR A 1 386 ? 1.094 11.917 12.832 1.00 96.50 386 THR A O 1
ATOM 2963 N N . LEU A 1 387 ? 1.072 9.741 12.276 1.00 96.81 387 LEU A N 1
ATOM 2964 C CA . LEU A 1 387 ? 0.523 9.275 13.548 1.00 96.81 387 LEU A CA 1
ATOM 2965 C C . LEU A 1 387 ? 1.473 9.497 14.728 1.00 96.81 387 LEU A C 1
ATOM 2967 O O . LEU A 1 387 ? 1.008 9.691 15.847 1.00 96.81 387 LEU A O 1
ATOM 2971 N N . CYS A 1 388 ? 2.790 9.544 14.506 1.00 93.50 388 CYS A N 1
ATOM 2972 C CA . CYS A 1 388 ? 3.753 9.841 15.570 1.00 93.50 388 CYS A CA 1
ATOM 2973 C C . CYS A 1 388 ? 3.570 11.224 16.222 1.00 93.50 388 CYS A C 1
ATOM 2975 O O . CYS A 1 388 ? 4.037 11.412 17.342 1.00 93.50 388 CYS A O 1
ATOM 2977 N N . GLY A 1 389 ? 2.915 12.172 15.542 1.00 89.69 389 GLY A N 1
ATOM 2978 C CA . GLY A 1 389 ? 2.539 13.479 16.094 1.00 89.69 389 GLY A CA 1
ATOM 2979 C C . GLY A 1 389 ? 1.031 13.661 16.284 1.00 89.69 389 GLY A C 1
ATOM 2980 O O . GLY A 1 389 ? 0.589 14.785 16.493 1.00 89.69 389 GLY A O 1
ATOM 2981 N N . HIS A 1 390 ? 0.239 12.594 16.151 1.00 92.75 390 HIS A N 1
ATOM 2982 C CA . HIS A 1 390 ? -1.216 12.657 16.237 1.00 92.75 390 HIS A CA 1
ATOM 2983 C C . HIS A 1 390 ? -1.698 12.331 17.653 1.00 92.75 390 HIS A C 1
ATOM 2985 O O . HIS A 1 390 ? -1.268 11.342 18.247 1.00 92.75 390 HIS A O 1
ATOM 2991 N N . GLU A 1 391 ? -2.599 13.158 18.181 1.00 89.50 391 GLU A N 1
ATOM 2992 C CA . GLU A 1 391 ? -3.052 13.080 19.576 1.00 89.50 391 GLU A CA 1
ATOM 2993 C C . GLU A 1 391 ? -4.303 12.210 19.756 1.00 89.50 391 GLU A C 1
ATOM 2995 O O . GLU A 1 391 ? -4.479 11.586 20.802 1.00 89.50 391 GLU A O 1
ATOM 3000 N N . THR A 1 392 ? -5.167 12.139 18.741 1.00 90.44 392 THR A N 1
ATOM 3001 C CA . THR A 1 392 ? -6.428 11.397 18.831 1.00 90.44 392 THR A CA 1
ATOM 3002 C C . THR A 1 392 ? -6.206 9.894 18.695 1.00 90.44 392 THR A C 1
ATOM 3004 O O . THR A 1 392 ? -5.345 9.435 17.949 1.00 90.44 392 THR A O 1
ATOM 3007 N N . SER A 1 393 ? -7.011 9.111 19.416 1.00 92.94 393 SER A N 1
ATOM 3008 C CA . SER A 1 393 ? -6.952 7.650 19.397 1.00 92.94 393 SER A CA 1
ATOM 3009 C C . SER A 1 393 ? -7.140 7.062 17.993 1.00 92.94 393 SER A C 1
ATOM 3011 O O . SER A 1 393 ? -8.094 7.379 17.280 1.00 92.94 393 SER A O 1
ATOM 3013 N N . VAL A 1 394 ? -6.257 6.129 17.645 1.00 96.62 394 VAL A N 1
ATOM 3014 C CA . VAL A 1 394 ? -6.357 5.252 16.478 1.00 96.62 394 VAL A CA 1
ATOM 3015 C C . VAL A 1 394 ? -6.462 3.817 16.989 1.00 96.62 394 VAL A C 1
ATOM 3017 O O . VAL A 1 394 ? -5.440 3.178 17.247 1.00 96.62 394 VAL A O 1
ATOM 3020 N N . PRO A 1 395 ? -7.683 3.281 17.181 1.00 96.69 395 PRO A N 1
ATOM 3021 C CA . PRO A 1 395 ? -7.864 1.943 17.742 1.00 96.69 395 PRO A CA 1
ATOM 3022 C C . PRO A 1 395 ? -7.180 0.860 16.912 1.00 96.69 395 PRO A C 1
ATOM 3024 O O . PRO A 1 395 ? -6.659 -0.101 17.467 1.00 96.69 395 PRO A O 1
ATOM 3027 N N . LEU A 1 396 ? -7.148 1.043 15.589 1.00 98.31 396 LEU A N 1
ATOM 3028 C CA . LEU A 1 396 ? -6.539 0.104 14.662 1.00 98.31 396 LEU A CA 1
ATOM 3029 C C . LEU A 1 396 ? -5.831 0.833 13.514 1.00 98.31 396 LEU A C 1
ATOM 3031 O O . LEU A 1 396 ? -6.450 1.594 12.767 1.00 98.31 396 LEU A O 1
ATOM 3035 N N . LEU A 1 397 ? -4.545 0.528 13.348 1.00 98.44 397 LEU A N 1
ATOM 3036 C CA . LEU A 1 397 ? -3.746 0.823 12.163 1.00 98.44 397 LEU A CA 1
ATOM 3037 C C . LEU A 1 397 ? -3.531 -0.469 11.365 1.00 98.44 397 LEU A C 1
ATOM 3039 O O . LEU A 1 397 ? -2.943 -1.426 11.866 1.00 98.44 397 LEU A O 1
ATOM 3043 N N . VAL A 1 398 ? -3.955 -0.484 10.105 1.00 98.06 398 VAL A N 1
ATOM 3044 C CA . VAL A 1 398 ? -3.686 -1.567 9.156 1.00 98.06 398 VAL A CA 1
ATOM 3045 C C . VAL A 1 398 ? -2.722 -1.081 8.082 1.00 98.06 398 VAL A C 1
ATOM 3047 O O . VAL A 1 398 ? -3.012 -0.104 7.395 1.00 98.06 398 VAL A O 1
ATOM 3050 N N . THR A 1 399 ? -1.603 -1.773 7.884 1.00 95.06 399 THR A N 1
ATOM 3051 C CA . THR A 1 399 ? -0.655 -1.495 6.795 1.00 95.06 399 THR A CA 1
ATOM 3052 C C . THR A 1 399 ? -0.630 -2.642 5.792 1.00 95.06 399 THR A C 1
ATOM 3054 O O . THR A 1 399 ? -0.517 -3.802 6.171 1.00 95.06 399 THR A O 1
ATOM 3057 N N . LEU A 1 400 ? -0.736 -2.330 4.500 1.00 91.19 400 LEU A N 1
ATOM 3058 C CA . LEU A 1 400 ? -0.855 -3.305 3.411 1.00 91.19 400 LEU A CA 1
ATOM 3059 C C . LEU A 1 400 ? 0.301 -3.131 2.424 1.00 91.19 400 LEU A C 1
ATOM 3061 O O . LEU A 1 400 ? 0.491 -2.028 1.902 1.00 91.19 400 LEU A O 1
ATOM 3065 N N . GLY A 1 401 ? 1.066 -4.194 2.156 1.00 83.56 401 GLY A N 1
ATOM 3066 C CA . GLY A 1 401 ? 2.189 -4.132 1.209 1.00 83.56 401 GLY A CA 1
ATOM 3067 C C . GLY A 1 401 ? 3.169 -3.003 1.557 1.00 83.56 401 GLY A C 1
ATOM 3068 O O . GLY A 1 401 ? 3.531 -2.193 0.705 1.00 83.56 401 GLY A O 1
ATOM 3069 N N . SER A 1 402 ? 3.518 -2.885 2.840 1.00 87.88 402 SER A N 1
ATOM 3070 C CA . SER A 1 402 ? 4.228 -1.729 3.390 1.00 87.88 402 SER A CA 1
ATOM 3071 C C . SER A 1 402 ? 5.732 -1.744 3.074 1.00 87.88 402 SER A C 1
ATOM 3073 O O . SER A 1 402 ? 6.415 -2.695 3.458 1.00 87.88 402 SER A O 1
ATOM 3075 N N . PRO A 1 403 ? 6.306 -0.666 2.497 1.00 84.69 403 PRO A N 1
ATOM 3076 C CA . PRO A 1 403 ? 7.751 -0.529 2.355 1.00 84.69 403 PRO A CA 1
ATOM 3077 C C . PRO A 1 403 ? 8.438 -0.183 3.686 1.00 84.69 403 PRO A C 1
ATOM 3079 O O . PRO A 1 403 ? 9.661 -0.134 3.725 1.00 84.69 403 PRO A O 1
ATOM 3082 N N . LEU A 1 404 ? 7.705 0.017 4.796 1.00 86.31 404 LEU A N 1
ATOM 3083 C CA . LEU A 1 404 ? 8.321 0.159 6.127 1.00 86.31 404 LEU A CA 1
ATOM 3084 C C . LEU A 1 404 ? 9.182 -1.048 6.502 1.00 86.31 404 LEU A C 1
ATOM 3086 O O . LEU A 1 404 ? 10.075 -0.906 7.319 1.00 86.31 404 LEU A O 1
ATOM 3090 N N . ALA A 1 405 ? 8.958 -2.210 5.898 1.00 78.94 405 ALA A N 1
ATOM 3091 C CA . ALA A 1 405 ? 9.800 -3.382 6.096 1.00 78.94 405 ALA A CA 1
ATOM 3092 C C . ALA A 1 405 ? 11.173 -3.312 5.409 1.00 78.94 405 ALA A C 1
ATOM 3094 O O . ALA A 1 405 ? 12.018 -4.171 5.641 1.00 78.94 405 ALA A O 1
ATOM 3095 N N . MET A 1 406 ? 11.413 -2.315 4.557 1.00 80.62 406 MET A N 1
ATOM 3096 C CA . MET A 1 406 ? 12.680 -2.136 3.846 1.00 80.62 406 MET A CA 1
ATOM 3097 C C . MET A 1 406 ? 13.689 -1.424 4.752 1.00 80.62 406 MET A C 1
ATOM 3099 O O . MET A 1 406 ? 13.935 -0.218 4.649 1.00 80.62 406 MET A O 1
ATOM 3103 N N . ARG A 1 407 ? 14.211 -2.170 5.724 1.00 78.00 407 ARG A N 1
ATOM 3104 C CA . ARG A 1 407 ? 15.033 -1.668 6.828 1.00 78.00 407 ARG A CA 1
ATOM 3105 C C . ARG A 1 407 ? 16.301 -0.974 6.366 1.00 78.00 407 ARG A C 1
ATOM 3107 O O . ARG A 1 407 ? 16.674 0.042 6.946 1.00 78.00 407 ARG A O 1
ATOM 3114 N N . ALA A 1 408 ? 16.971 -1.488 5.339 1.00 76.38 408 ALA A N 1
ATOM 3115 C CA . ALA A 1 408 ? 18.259 -0.937 4.926 1.00 76.38 408 ALA A CA 1
ATOM 3116 C C . ALA A 1 408 ? 18.117 0.473 4.330 1.00 76.38 408 ALA A C 1
ATOM 3118 O O . ALA A 1 408 ? 19.059 1.270 4.374 1.00 76.38 408 ALA A O 1
ATOM 3119 N N . VAL A 1 409 ? 16.943 0.792 3.779 1.00 79.88 409 VAL A N 1
ATOM 3120 C CA . VAL A 1 409 ? 16.755 1.998 2.970 1.00 79.88 409 VAL A CA 1
ATOM 3121 C C . VAL A 1 409 ? 15.723 2.963 3.539 1.00 79.88 409 VAL A C 1
ATOM 3123 O O . VAL A 1 409 ? 15.957 4.174 3.538 1.00 79.88 409 VAL A O 1
ATOM 3126 N N . VAL A 1 410 ? 14.600 2.4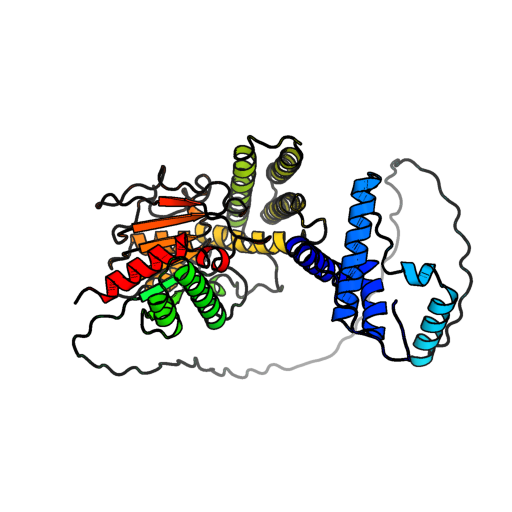57 4.045 1.00 84.56 410 VAL A N 1
ATOM 3127 C CA . VAL A 1 410 ? 13.494 3.284 4.544 1.00 84.56 410 VAL A CA 1
ATOM 3128 C C . VAL A 1 410 ? 13.776 3.772 5.965 1.00 84.56 410 VAL A C 1
ATOM 3130 O O . VAL A 1 410 ? 13.575 4.948 6.263 1.00 84.56 410 VAL A O 1
ATOM 3133 N N . TRP A 1 411 ? 14.331 2.930 6.835 1.00 83.81 411 TRP A N 1
ATOM 3134 C CA . TRP A 1 411 ? 14.499 3.256 8.257 1.00 83.81 411 TRP A CA 1
ATOM 3135 C C . TRP A 1 411 ? 15.461 4.401 8.554 1.00 83.81 411 TRP A C 1
ATOM 3137 O O . TRP A 1 411 ? 15.116 5.239 9.385 1.00 83.81 411 TRP A O 1
ATOM 3147 N N . PRO A 1 412 ? 16.618 4.528 7.871 1.00 86.12 412 PRO A N 1
ATOM 3148 C CA . PRO A 1 412 ? 17.499 5.676 8.075 1.00 86.12 412 PRO A CA 1
ATOM 3149 C C . PRO A 1 412 ? 16.850 7.018 7.698 1.00 86.12 412 PRO A C 1
ATOM 3151 O O . PRO A 1 412 ? 17.423 8.076 7.956 1.00 86.12 412 PRO A O 1
ATOM 3154 N N . LYS A 1 413 ? 15.694 6.986 7.021 1.00 88.56 413 LYS A N 1
ATOM 3155 C CA . LYS A 1 413 ? 14.989 8.157 6.495 1.00 88.56 413 LYS A CA 1
ATOM 3156 C C . LYS A 1 413 ? 13.638 8.409 7.165 1.00 88.56 413 LYS A C 1
ATOM 3158 O O . LYS A 1 413 ? 13.159 9.544 7.088 1.00 88.56 413 LYS A O 1
ATOM 3163 N N . VAL A 1 414 ? 13.047 7.403 7.808 1.00 88.12 414 VAL A N 1
ATOM 3164 C CA . VAL A 1 414 ? 11.774 7.510 8.534 1.00 88.12 414 VAL A CA 1
ATOM 3165 C C . VAL A 1 414 ? 11.952 8.236 9.865 1.00 88.12 414 VAL A C 1
ATOM 3167 O O . VAL A 1 414 ? 12.999 8.154 10.508 1.00 88.12 414 VAL A O 1
ATOM 3170 N N . ARG A 1 415 ? 10.921 8.979 10.269 1.00 88.25 415 ARG A N 1
ATOM 3171 C CA . ARG A 1 415 ? 10.870 9.737 11.519 1.00 88.25 415 ARG A CA 1
ATOM 3172 C C . ARG A 1 415 ? 9.644 9.329 12.350 1.00 88.25 415 ARG A C 1
ATOM 3174 O O . ARG A 1 415 ? 8.551 9.288 11.794 1.00 88.25 415 ARG A O 1
ATOM 3181 N N . PRO A 1 416 ? 9.796 9.093 13.668 1.00 88.50 416 PRO A N 1
ATOM 3182 C CA . PRO A 1 416 ? 11.030 9.158 14.453 1.00 88.50 416 PRO A CA 1
ATOM 3183 C C . PRO A 1 416 ? 11.966 7.966 14.185 1.00 88.50 416 PRO A C 1
ATOM 3185 O O . PRO A 1 416 ? 11.533 6.910 13.730 1.00 88.50 416 PRO A O 1
ATOM 3188 N N . ALA A 1 417 ? 13.254 8.145 14.494 1.00 85.00 417 ALA A N 1
ATOM 3189 C CA . ALA A 1 417 ? 14.281 7.108 14.405 1.00 85.00 417 ALA A CA 1
ATOM 3190 C C . ALA A 1 417 ? 14.906 6.852 15.797 1.00 85.00 417 ALA A C 1
ATOM 3192 O O . ALA A 1 417 ? 15.296 7.819 16.455 1.00 85.00 417 ALA A O 1
ATOM 3193 N N . PR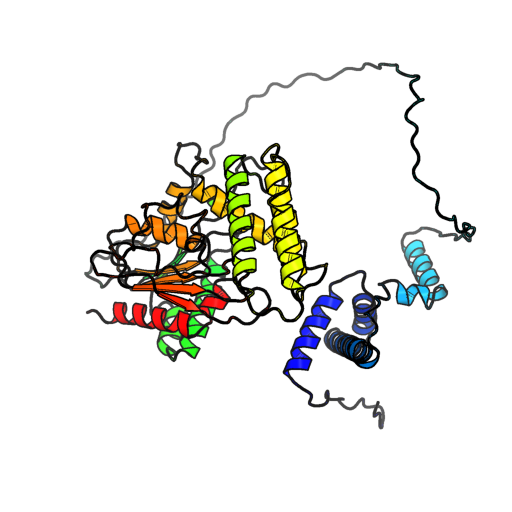O A 1 418 ? 15.041 5.590 16.256 1.00 84.75 418 PRO A N 1
ATOM 3194 C CA . PRO A 1 418 ? 14.517 4.384 15.618 1.00 84.75 418 PRO A CA 1
ATOM 3195 C C . PRO A 1 418 ? 12.979 4.347 15.633 1.00 84.75 418 PRO A C 1
ATOM 3197 O O . PRO A 1 418 ? 12.392 4.887 16.579 1.00 84.75 418 PRO A O 1
ATOM 3200 N N . PRO A 1 419 ? 12.341 3.708 14.629 1.00 90.69 419 PRO A N 1
ATOM 3201 C CA . PRO A 1 419 ? 10.890 3.596 14.553 1.00 90.69 419 PRO A CA 1
ATOM 3202 C C . PRO A 1 419 ? 10.291 3.049 15.851 1.00 90.69 419 PRO A C 1
ATOM 3204 O O . PRO A 1 419 ? 10.726 2.024 16.382 1.00 90.69 419 PRO A O 1
ATOM 3207 N N . THR A 1 420 ? 9.286 3.753 16.355 1.00 93.31 420 THR A N 1
ATOM 3208 C CA . THR A 1 420 ? 8.507 3.372 17.533 1.00 93.31 420 THR A CA 1
ATOM 3209 C C . THR A 1 420 ? 7.040 3.461 17.154 1.00 93.31 420 THR A C 1
ATOM 3211 O O . THR A 1 420 ? 6.647 4.436 16.510 1.00 93.31 420 THR A O 1
ATOM 3214 N N . THR A 1 421 ? 6.237 2.471 17.544 1.00 96.00 421 THR A N 1
ATOM 3215 C CA . THR A 1 421 ? 4.784 2.499 17.356 1.00 96.00 421 THR A CA 1
ATOM 3216 C C . THR A 1 421 ? 4.220 3.837 17.858 1.00 96.00 421 THR A C 1
ATOM 3218 O O . THR A 1 421 ? 4.573 4.264 18.963 1.00 96.00 421 THR A O 1
ATOM 3221 N N . PRO A 1 422 ? 3.366 4.531 17.082 1.00 96.62 422 PRO A N 1
ATOM 3222 C CA . PRO A 1 422 ? 2.759 5.778 17.532 1.00 96.62 422 PRO A CA 1
ATOM 3223 C C . PRO A 1 422 ? 1.968 5.610 18.839 1.00 96.62 422 PRO A C 1
ATOM 3225 O O . PRO A 1 422 ? 1.302 4.596 19.056 1.00 96.62 422 PRO A O 1
ATOM 3228 N N . GLY A 1 423 ? 2.027 6.613 19.721 1.00 96.56 423 GLY A N 1
ATOM 3229 C CA . GLY A 1 423 ? 1.381 6.557 21.040 1.00 96.56 423 GLY A CA 1
ATOM 3230 C C . GLY A 1 423 ? -0.146 6.478 20.982 1.00 96.56 423 GLY A C 1
ATOM 3231 O O . GLY A 1 423 ? -0.762 5.892 21.864 1.00 96.56 423 GLY A O 1
ATOM 3232 N N . CYS A 1 424 ? -0.746 7.014 19.919 1.00 95.44 424 CYS A N 1
ATOM 3233 C CA . CYS A 1 424 ? -2.186 6.987 19.684 1.00 95.44 424 CYS A CA 1
ATOM 3234 C C . CYS A 1 424 ? -2.717 5.644 19.154 1.00 95.44 424 CYS A C 1
ATOM 3236 O O . CYS A 1 424 ? -3.933 5.459 19.108 1.00 95.44 424 CYS A O 1
ATOM 3238 N N . VAL A 1 425 ? -1.841 4.717 18.748 1.00 97.75 425 VAL A N 1
ATOM 3239 C CA . VAL A 1 425 ? -2.233 3.453 18.111 1.00 97.75 425 VAL A CA 1
ATOM 3240 C C . VAL A 1 425 ? -2.499 2.371 19.160 1.00 97.75 425 VAL A C 1
ATOM 3242 O O . VAL A 1 425 ? -1.596 1.985 19.903 1.00 97.75 425 VAL A O 1
ATOM 3245 N N . GLY A 1 426 ? -3.735 1.862 19.189 1.00 96.94 426 GLY A N 1
ATOM 3246 C CA . GLY A 1 426 ? -4.166 0.776 20.081 1.00 96.94 426 GLY A CA 1
ATOM 3247 C C . GLY A 1 426 ? -3.808 -0.624 19.574 1.00 96.94 426 GLY A C 1
ATOM 3248 O O . GLY A 1 426 ? -3.483 -1.506 20.363 1.00 96.94 426 GLY A O 1
ATOM 3249 N N . GLN A 1 427 ? -3.813 -0.820 18.256 1.00 98.00 427 GLN A N 1
ATOM 3250 C CA . GLN A 1 427 ? -3.426 -2.066 17.600 1.00 98.00 427 GLN A CA 1
ATOM 3251 C C . GLN A 1 427 ? -2.830 -1.768 16.222 1.00 98.00 427 GLN A C 1
ATOM 3253 O O . GLN A 1 427 ? -3.345 -0.921 15.492 1.00 98.00 427 GLN A O 1
ATOM 3258 N N . TRP A 1 428 ? -1.771 -2.486 15.839 1.00 97.81 428 TRP A N 1
ATOM 3259 C CA . TRP A 1 428 ? -1.170 -2.372 14.510 1.00 97.81 428 TRP A CA 1
ATOM 3260 C C . TRP A 1 428 ? -1.083 -3.739 13.825 1.00 97.81 428 TRP A C 1
ATOM 3262 O O . TRP A 1 428 ? -0.302 -4.597 14.224 1.00 97.81 428 TRP A O 1
ATOM 3272 N N . LEU A 1 429 ? -1.866 -3.920 12.759 1.00 97.00 429 LEU A N 1
ATOM 3273 C CA . LEU A 1 429 ? -1.837 -5.102 11.896 1.00 97.00 429 LEU A CA 1
ATOM 3274 C C . LEU A 1 429 ? -1.135 -4.788 10.571 1.00 97.00 429 LEU A C 1
ATOM 3276 O O . LEU A 1 429 ? -1.516 -3.870 9.847 1.00 97.00 429 LEU A O 1
ATOM 3280 N N . ASN A 1 430 ? -0.111 -5.557 10.232 1.00 94.69 430 ASN A N 1
ATOM 3281 C CA . ASN A 1 430 ? 0.634 -5.441 8.989 1.00 94.69 430 ASN A CA 1
ATOM 3282 C C . ASN A 1 430 ? 0.368 -6.677 8.121 1.00 94.69 430 ASN A C 1
ATOM 3284 O O . ASN A 1 430 ? 0.552 -7.804 8.564 1.00 94.69 430 ASN A O 1
ATOM 3288 N N . TYR A 1 431 ? -0.058 -6.486 6.875 1.00 91.19 431 TYR A N 1
ATOM 3289 C CA . TYR A 1 431 ? -0.349 -7.586 5.959 1.00 91.19 431 TYR A CA 1
ATOM 3290 C C . TYR A 1 431 ? 0.534 -7.548 4.724 1.00 91.19 431 TYR A C 1
ATOM 3292 O O . TYR A 1 431 ? 0.762 -6.496 4.114 1.00 91.19 431 TYR A O 1
ATOM 3300 N N . TRP A 1 432 ? 0.976 -8.735 4.326 1.00 84.56 432 TRP A N 1
ATOM 3301 C CA . TRP A 1 432 ? 1.836 -8.942 3.170 1.00 84.56 432 TRP A CA 1
ATOM 3302 C C . TRP A 1 432 ? 1.484 -10.207 2.415 1.00 84.56 432 TRP A C 1
ATOM 3304 O O . TRP A 1 432 ? 0.829 -11.093 2.953 1.00 84.56 432 TRP A O 1
ATOM 3314 N N . ASP A 1 433 ? 1.923 -10.287 1.169 1.00 73.19 433 ASP A N 1
ATOM 3315 C CA . ASP A 1 433 ? 1.614 -11.399 0.286 1.00 73.19 433 ASP A CA 1
ATOM 3316 C C . ASP A 1 433 ? 2.899 -11.957 -0.325 1.00 73.19 433 ASP A C 1
ATOM 3318 O O . ASP A 1 433 ? 3.773 -11.204 -0.746 1.00 73.19 433 ASP A O 1
ATOM 3322 N N . ARG A 1 434 ? 3.041 -13.287 -0.355 1.00 62.59 434 ARG A N 1
ATOM 3323 C CA . ARG A 1 434 ? 4.252 -13.940 -0.881 1.00 62.59 434 ARG A CA 1
ATOM 3324 C C . ARG A 1 434 ? 4.476 -13.690 -2.368 1.00 62.59 434 ARG A C 1
ATOM 3326 O O . ARG A 1 434 ? 5.609 -13.730 -2.830 1.00 62.59 434 ARG A O 1
ATOM 3333 N N . ASP A 1 435 ? 3.393 -13.473 -3.110 1.00 58.84 435 ASP A N 1
ATOM 3334 C CA . ASP A 1 435 ? 3.431 -13.230 -4.545 1.00 58.84 435 ASP A CA 1
ATOM 3335 C C . ASP A 1 435 ? 3.598 -11.716 -4.814 1.00 58.84 435 ASP A C 1
ATOM 3337 O O . ASP A 1 435 ? 3.659 -11.275 -5.968 1.00 58.84 435 ASP A O 1
ATOM 3341 N N . ASP A 1 436 ? 3.694 -10.907 -3.747 1.00 65.81 436 ASP A N 1
ATOM 3342 C CA . ASP A 1 436 ? 4.009 -9.487 -3.789 1.00 65.81 436 ASP A CA 1
ATOM 3343 C C . ASP A 1 436 ? 5.520 -9.292 -3.850 1.00 65.81 436 ASP A C 1
ATOM 3345 O O . ASP A 1 436 ? 6.207 -9.083 -2.850 1.00 65.81 436 ASP A O 1
ATOM 3349 N N . ILE A 1 437 ? 6.030 -9.303 -5.080 1.00 57.91 437 ILE A N 1
ATOM 3350 C CA . ILE A 1 437 ? 7.445 -9.076 -5.402 1.00 57.91 437 ILE A CA 1
ATOM 3351 C C . ILE A 1 437 ? 7.999 -7.728 -4.905 1.00 57.91 437 ILE A C 1
ATOM 3353 O O . ILE A 1 437 ? 9.165 -7.411 -5.122 1.00 57.91 437 ILE A O 1
ATOM 3357 N N . ILE A 1 438 ? 7.163 -6.881 -4.310 1.00 61.19 438 ILE A N 1
ATOM 3358 C CA . ILE A 1 438 ? 7.520 -5.550 -3.814 1.00 61.19 438 ILE A CA 1
ATOM 3359 C C . ILE A 1 438 ? 7.922 -5.612 -2.354 1.00 61.19 438 ILE A C 1
ATOM 3361 O O . ILE A 1 438 ? 8.721 -4.793 -1.906 1.00 61.19 438 ILE A O 1
ATOM 3365 N N . VAL A 1 439 ? 7.403 -6.600 -1.625 1.00 63.09 439 VAL A N 1
ATOM 3366 C CA . VAL A 1 439 ? 7.589 -6.720 -0.184 1.00 63.09 439 VAL A CA 1
ATOM 3367 C C . VAL A 1 439 ? 7.951 -8.168 0.178 1.00 63.09 439 VAL A C 1
ATOM 3369 O O . VAL A 1 439 ? 7.150 -8.880 0.776 1.00 63.09 439 VAL A O 1
ATOM 3372 N N . PRO A 1 440 ? 9.166 -8.624 -0.178 1.00 52.59 440 PRO A N 1
ATOM 3373 C CA . PRO A 1 440 ? 9.573 -10.028 -0.049 1.00 52.59 440 PRO A CA 1
ATOM 3374 C C . PRO A 1 440 ? 9.627 -10.579 1.387 1.00 52.59 440 PRO A C 1
ATOM 3376 O O . PRO A 1 440 ? 9.523 -11.790 1.556 1.00 52.59 440 PRO A O 1
ATOM 3379 N N . ARG A 1 441 ? 9.777 -9.731 2.419 1.00 62.88 441 ARG A N 1
ATOM 3380 C CA . ARG A 1 441 ? 9.728 -10.120 3.847 1.00 62.88 441 ARG A CA 1
ATOM 3381 C C . ARG A 1 441 ? 9.410 -8.923 4.756 1.00 62.88 441 ARG A C 1
ATOM 3383 O O . ARG A 1 441 ? 10.331 -8.205 5.135 1.00 62.88 441 ARG A O 1
ATOM 3390 N N . PRO A 1 442 ? 8.147 -8.695 5.142 1.00 67.94 442 PRO A N 1
ATOM 3391 C CA . PRO A 1 442 ? 7.804 -7.609 6.048 1.00 67.94 442 PRO A CA 1
ATOM 3392 C C . PRO A 1 442 ? 7.384 -8.107 7.420 1.00 67.94 442 PRO A C 1
ATOM 3394 O O . PRO A 1 442 ? 6.209 -8.055 7.772 1.00 67.94 442 PRO A O 1
ATOM 3397 N N . VAL A 1 443 ? 8.365 -8.566 8.191 1.00 78.75 443 VAL A N 1
ATOM 3398 C CA . VAL A 1 443 ? 8.229 -8.696 9.644 1.00 78.75 443 VAL A CA 1
ATOM 3399 C C . VAL A 1 443 ? 8.682 -7.362 10.231 1.00 78.75 443 VAL A C 1
ATOM 3401 O O . VAL A 1 443 ? 9.798 -6.928 9.971 1.00 78.75 443 VAL A O 1
ATOM 3404 N N . LEU A 1 444 ? 7.786 -6.669 10.928 1.00 83.94 444 LEU A N 1
ATOM 3405 C CA . LEU A 1 444 ? 8.051 -5.368 11.556 1.00 83.94 444 LEU A CA 1
ATOM 3406 C C . LEU A 1 444 ? 8.270 -5.497 13.071 1.00 83.94 444 LEU A C 1
ATOM 3408 O O . LEU A 1 444 ? 8.805 -4.586 13.698 1.00 83.94 444 LEU A O 1
ATOM 3412 N N . GLU A 1 445 ? 7.842 -6.611 13.660 1.00 83.12 445 GLU A N 1
ATOM 3413 C CA . GLU A 1 445 ? 7.753 -6.848 15.105 1.00 83.12 445 GLU A CA 1
ATOM 3414 C C . GLU A 1 445 ? 9.106 -6.944 15.790 1.00 83.12 445 GLU A C 1
ATOM 3416 O O . GLU A 1 445 ? 9.239 -6.575 16.953 1.00 83.12 445 GLU A O 1
ATOM 3421 N N . GLU A 1 446 ? 10.115 -7.424 15.068 1.00 79.19 446 GLU A N 1
ATOM 3422 C CA . GLU A 1 446 ? 11.478 -7.555 15.586 1.00 79.19 446 GLU A CA 1
ATOM 3423 C C . GLU A 1 446 ? 12.164 -6.190 15.732 1.00 79.19 446 GLU A C 1
ATOM 3425 O O . GLU A 1 446 ? 13.196 -6.056 16.393 1.00 79.19 446 GLU A O 1
ATOM 3430 N N . ASP A 1 447 ? 11.585 -5.160 15.115 1.00 79.69 447 ASP A N 1
ATOM 3431 C CA . ASP A 1 447 ? 12.342 -3.985 14.729 1.00 79.69 447 ASP A CA 1
ATOM 3432 C C . ASP A 1 447 ? 11.703 -2.709 15.250 1.00 79.69 447 ASP A C 1
ATOM 3434 O O . ASP A 1 447 ? 12.396 -1.788 15.696 1.00 79.69 447 ASP A O 1
ATOM 3438 N N . VAL A 1 448 ? 10.380 -2.603 15.116 1.00 89.25 448 VAL A N 1
ATOM 3439 C CA . VAL A 1 448 ? 9.624 -1.434 15.549 1.00 89.25 448 VAL A CA 1
ATOM 3440 C C . VAL A 1 448 ? 9.419 -1.538 17.049 1.00 89.25 448 VAL A C 1
ATOM 3442 O O . VAL A 1 448 ? 8.828 -2.491 17.553 1.00 89.25 448 VAL A O 1
ATOM 3445 N N . ARG A 1 449 ? 9.888 -0.526 17.781 1.00 92.62 449 ARG A N 1
ATOM 3446 C CA . ARG A 1 449 ? 9.756 -0.511 19.239 1.00 92.62 449 ARG A CA 1
ATOM 3447 C C . ARG A 1 449 ? 8.303 -0.329 19.657 1.00 92.62 449 ARG A C 1
ATOM 3449 O O . ARG A 1 449 ? 7.569 0.445 19.043 1.00 92.62 449 ARG A O 1
ATOM 3456 N N . ALA A 1 450 ? 7.934 -0.978 20.756 1.00 95.44 450 ALA A N 1
ATOM 3457 C CA . ALA A 1 450 ? 6.627 -0.815 21.371 1.00 95.44 450 ALA A CA 1
ATOM 3458 C C . ALA A 1 450 ? 6.359 0.643 21.782 1.00 95.44 450 ALA A C 1
ATOM 3460 O O . ALA A 1 450 ? 7.281 1.363 22.181 1.00 95.44 450 ALA A O 1
ATOM 3461 N N . ASN A 1 451 ? 5.094 1.065 21.730 1.00 95.50 451 ASN A N 1
ATOM 3462 C CA . ASN A 1 451 ? 4.672 2.305 22.385 1.00 95.50 451 ASN A CA 1
ATOM 3463 C C . ASN A 1 451 ? 4.557 2.115 23.913 1.00 95.50 451 ASN A C 1
ATOM 3465 O O . ASN A 1 451 ? 4.785 1.026 24.440 1.00 95.50 451 ASN A O 1
ATOM 3469 N N . ALA A 1 452 ? 4.181 3.171 24.641 1.00 94.75 452 ALA A N 1
ATOM 3470 C CA . ALA A 1 452 ? 4.045 3.123 26.102 1.00 94.75 452 ALA A CA 1
ATOM 3471 C C . ALA A 1 452 ? 2.994 2.106 26.602 1.00 94.75 452 ALA A C 1
ATOM 3473 O O . ALA A 1 452 ? 3.085 1.653 27.739 1.00 94.75 452 ALA A O 1
ATOM 3474 N N . ALA A 1 453 ? 2.029 1.726 25.758 1.00 95.12 453 ALA A N 1
ATOM 3475 C CA . ALA A 1 453 ? 1.024 0.702 26.046 1.00 95.12 453 ALA A CA 1
ATOM 3476 C C . ALA A 1 453 ? 1.485 -0.723 25.670 1.00 95.12 453 ALA A C 1
ATOM 3478 O O . ALA A 1 453 ? 0.712 -1.669 25.788 1.00 95.12 453 ALA A O 1
ATOM 3479 N N . GLY A 1 454 ? 2.730 -0.895 25.213 1.00 96.19 454 GLY A N 1
ATOM 3480 C CA . GLY A 1 454 ? 3.274 -2.192 24.809 1.00 96.19 454 GLY A CA 1
ATOM 3481 C C . GLY A 1 454 ? 2.870 -2.638 23.400 1.00 96.19 454 GLY A C 1
ATOM 3482 O O . GLY A 1 454 ? 3.157 -3.772 23.024 1.00 96.19 454 GLY A O 1
ATOM 3483 N N . VAL A 1 455 ? 2.231 -1.774 22.603 1.00 96.69 455 VAL A N 1
ATOM 3484 C CA . VAL A 1 455 ? 1.766 -2.127 21.255 1.00 96.69 455 VAL A CA 1
ATOM 3485 C C . VAL A 1 455 ? 2.945 -2.178 20.287 1.00 96.69 455 VAL A C 1
ATOM 3487 O O . VAL A 1 455 ? 3.626 -1.175 20.053 1.00 96.69 455 VAL A O 1
ATOM 3490 N N . VAL A 1 456 ? 3.142 -3.344 19.682 1.00 95.38 456 VAL A N 1
ATOM 3491 C CA . VAL A 1 456 ? 4.037 -3.590 18.544 1.00 95.38 456 VAL A CA 1
ATOM 3492 C C . VAL A 1 456 ? 3.205 -3.935 17.302 1.00 95.38 456 VAL A C 1
ATOM 3494 O O . VAL A 1 456 ? 2.045 -4.333 17.451 1.00 95.38 456 VAL A O 1
ATOM 3497 N N . PRO A 1 457 ? 3.749 -3.779 16.080 1.00 94.56 457 PRO A N 1
ATOM 3498 C CA . PRO A 1 457 ? 3.115 -4.332 14.886 1.00 94.56 457 PRO A CA 1
ATOM 3499 C C . PRO A 1 457 ? 2.844 -5.834 15.043 1.00 94.56 457 PRO A C 1
ATOM 3501 O O . PRO A 1 457 ? 3.481 -6.504 15.848 1.00 94.56 457 PRO A O 1
ATOM 3504 N N . SER A 1 458 ? 1.929 -6.373 14.245 1.00 95.00 458 SER A N 1
ATOM 3505 C CA . SER A 1 458 ? 1.761 -7.813 14.049 1.00 95.00 458 SER A CA 1
ATOM 3506 C C . SER A 1 458 ? 1.607 -8.091 12.561 1.00 95.00 458 SER A C 1
ATOM 3508 O O . SER A 1 458 ? 0.661 -7.623 11.928 1.00 95.00 458 SER A O 1
ATOM 3510 N N . SER A 1 459 ? 2.566 -8.808 11.992 1.00 91.44 459 SER A N 1
ATOM 3511 C CA . SER A 1 459 ? 2.707 -9.072 10.570 1.00 91.44 459 SER A CA 1
ATOM 3512 C C . SER A 1 459 ? 2.139 -10.438 10.227 1.00 91.44 459 SER A C 1
ATOM 3514 O O . SER A 1 459 ? 2.611 -11.472 10.690 1.00 91.44 459 SER A O 1
ATOM 3516 N N . SER A 1 460 ? 1.133 -10.453 9.363 1.00 89.56 460 SER A N 1
ATOM 3517 C CA . SER A 1 460 ? 0.475 -11.672 8.904 1.00 89.56 460 SER A CA 1
ATOM 3518 C C . SER A 1 460 ? 0.531 -11.781 7.389 1.00 89.56 460 SER A C 1
ATOM 3520 O O . SER A 1 460 ? 0.341 -10.806 6.657 1.00 89.56 460 SER A O 1
ATOM 3522 N N . ARG A 1 461 ? 0.781 -12.996 6.906 1.00 84.00 461 ARG A N 1
ATOM 3523 C CA . ARG A 1 461 ? 0.740 -13.290 5.477 1.00 84.00 461 ARG A CA 1
ATOM 3524 C C . ARG A 1 461 ? -0.702 -13.492 5.023 1.00 84.00 461 ARG A C 1
ATOM 3526 O O . ARG A 1 461 ? -1.456 -14.218 5.661 1.00 84.00 461 ARG A O 1
ATOM 3533 N N . VAL A 1 462 ? -1.040 -12.930 3.871 1.00 80.00 462 VAL A N 1
ATOM 3534 C CA . VAL A 1 462 ? -2.259 -13.222 3.120 1.00 80.00 462 VAL A CA 1
ATOM 3535 C C . VAL A 1 462 ? -1.898 -13.732 1.731 1.00 80.00 462 VAL A C 1
ATOM 3537 O O . VAL A 1 462 ? -0.952 -13.258 1.117 1.00 80.00 462 VAL A O 1
ATOM 3540 N N . ASP A 1 463 ? -2.661 -14.697 1.223 1.00 67.88 463 ASP A N 1
ATOM 3541 C CA . ASP A 1 463 ? -2.437 -15.261 -0.112 1.00 67.88 463 ASP A CA 1
ATOM 3542 C C . ASP A 1 463 ? -3.507 -14.746 -1.080 1.00 67.88 463 ASP A C 1
ATOM 3544 O O . ASP A 1 463 ? -4.645 -15.230 -1.094 1.00 67.88 463 ASP A O 1
ATOM 3548 N N . SER A 1 464 ? -3.189 -13.729 -1.878 1.00 61.00 464 SER A N 1
ATOM 3549 C CA . SER A 1 464 ? -4.110 -13.098 -2.826 1.00 61.00 464 SER A CA 1
ATOM 3550 C C . SER A 1 464 ? -4.112 -13.772 -4.189 1.00 61.00 464 SER A C 1
ATOM 3552 O O . SER A 1 464 ? -3.085 -14.067 -4.785 1.00 61.00 464 SER A O 1
ATOM 3554 N N . ASP A 1 465 ? -5.307 -13.955 -4.753 1.00 45.78 465 ASP A N 1
ATOM 3555 C CA . ASP A 1 465 ? -5.445 -14.567 -6.071 1.00 45.78 465 ASP A CA 1
ATOM 3556 C C . ASP A 1 465 ? -5.176 -13.551 -7.187 1.00 45.78 465 ASP A C 1
ATOM 3558 O O . ASP A 1 465 ? -5.774 -12.466 -7.231 1.00 45.78 465 ASP A O 1
ATOM 3562 N N . GLY A 1 466 ? -4.382 -13.936 -8.182 1.00 39.06 466 GLY A N 1
ATOM 3563 C CA . GLY A 1 466 ? -4.145 -13.136 -9.379 1.00 39.06 466 GLY A CA 1
ATOM 3564 C C . GLY A 1 466 ? -2.677 -13.114 -9.758 1.00 39.06 466 GLY A C 1
ATOM 3565 O O . GLY A 1 466 ? -1.877 -13.839 -9.193 1.00 39.06 466 GLY A O 1
ATOM 3566 N N . VAL A 1 467 ? -2.331 -12.303 -10.758 1.00 35.44 467 VAL A N 1
ATOM 3567 C CA . VAL A 1 467 ? -0.936 -12.190 -11.218 1.00 35.44 467 VAL A CA 1
ATOM 3568 C C . VAL A 1 467 ? -0.308 -10.823 -10.937 1.00 35.44 467 VAL A C 1
ATOM 3570 O O . VAL A 1 467 ? 0.787 -10.525 -11.393 1.00 35.44 467 VAL A O 1
ATOM 3573 N N . TRP A 1 468 ? -1.029 -9.998 -10.183 1.00 48.62 468 TRP A N 1
ATOM 3574 C CA . TRP A 1 468 ? -0.545 -8.776 -9.560 1.00 48.62 468 TRP A CA 1
ATOM 3575 C C . TRP A 1 468 ? -1.289 -8.630 -8.236 1.00 48.62 468 TRP A C 1
ATOM 3577 O O . TRP A 1 468 ? -2.504 -8.409 -8.245 1.00 48.62 468 TRP A O 1
ATOM 3587 N N . VAL A 1 469 ? -0.589 -8.828 -7.124 1.00 52.94 469 VAL A N 1
ATOM 3588 C CA . VAL A 1 469 ? -1.193 -8.866 -5.782 1.00 52.94 469 VAL A CA 1
ATOM 3589 C C . VAL A 1 469 ? -1.006 -7.556 -5.008 1.00 52.94 469 VAL A C 1
ATOM 3591 O O . VAL A 1 469 ? -1.791 -7.280 -4.110 1.00 52.94 469 VAL A O 1
ATOM 3594 N N . HIS A 1 470 ? -0.102 -6.670 -5.454 1.00 56.84 470 HIS A N 1
ATOM 3595 C CA . HIS A 1 470 ? 0.214 -5.372 -4.826 1.00 56.84 470 HIS A CA 1
ATOM 3596 C C . HIS A 1 470 ? -0.883 -4.290 -4.966 1.00 56.84 470 HIS A C 1
ATOM 3598 O O . HIS A 1 470 ? -0.615 -3.092 -4.973 1.00 56.84 470 HIS A O 1
ATOM 3604 N N . THR A 1 471 ? -2.142 -4.657 -5.189 1.00 75.69 471 THR A N 1
ATOM 3605 C CA . THR A 1 471 ? -3.244 -3.684 -5.143 1.00 75.69 471 THR A CA 1
ATOM 3606 C C . THR A 1 471 ? -3.968 -3.820 -3.817 1.00 75.69 471 THR A C 1
ATOM 3608 O O . THR A 1 471 ? -4.424 -4.917 -3.508 1.00 75.69 471 THR A O 1
ATOM 3611 N N . ALA A 1 472 ? -4.183 -2.720 -3.094 1.00 83.62 472 ALA A N 1
ATOM 3612 C CA . ALA A 1 472 ? -4.895 -2.718 -1.812 1.00 83.62 472 ALA A CA 1
ATOM 3613 C C . ALA A 1 472 ? -6.223 -3.492 -1.828 1.00 83.62 472 ALA A C 1
ATOM 3615 O O . ALA A 1 472 ? -6.535 -4.210 -0.887 1.00 83.62 472 ALA A O 1
ATOM 3616 N N . THR A 1 473 ? -6.984 -3.421 -2.925 1.00 85.75 473 THR A N 1
ATOM 3617 C CA . THR A 1 473 ? -8.259 -4.144 -3.074 1.00 85.75 473 THR A CA 1
ATOM 3618 C C . THR A 1 473 ? -8.116 -5.666 -2.974 1.00 85.75 473 THR A C 1
ATOM 3620 O O . THR A 1 473 ? -9.070 -6.347 -2.609 1.00 85.75 473 THR A O 1
ATOM 3623 N N . LYS A 1 474 ? -6.940 -6.229 -3.273 1.00 81.75 474 LYS A N 1
ATOM 3624 C CA . LYS A 1 474 ? -6.661 -7.665 -3.126 1.00 81.75 474 LYS A CA 1
ATOM 3625 C C . LYS A 1 474 ? -6.498 -8.061 -1.669 1.00 81.75 474 LYS A C 1
ATOM 3627 O O . LYS A 1 474 ? -7.139 -9.022 -1.252 1.00 81.75 474 LYS A O 1
ATOM 3632 N N . TYR A 1 475 ? -5.733 -7.271 -0.924 1.00 86.19 475 TYR A N 1
ATOM 3633 C CA . TYR A 1 475 ? -5.579 -7.401 0.519 1.00 86.19 475 TYR A CA 1
ATOM 3634 C C . TYR A 1 475 ? -6.922 -7.223 1.239 1.00 86.19 475 TYR A C 1
ATOM 3636 O O . TYR A 1 475 ? -7.368 -8.114 1.952 1.00 86.19 475 TYR A O 1
ATOM 3644 N N . LEU A 1 476 ? -7.627 -6.120 0.968 1.00 92.44 476 LEU A N 1
ATOM 3645 C CA . LEU A 1 476 ? -8.918 -5.786 1.586 1.00 92.44 476 LEU A CA 1
ATOM 3646 C C . LEU A 1 476 ? -10.006 -6.839 1.349 1.00 92.44 476 LEU A C 1
ATOM 3648 O O . LEU A 1 476 ? -10.898 -7.016 2.171 1.00 92.44 476 LEU A O 1
ATOM 3652 N N . ALA A 1 477 ? -9.938 -7.563 0.231 1.00 90.94 477 ALA A N 1
ATOM 3653 C CA . ALA A 1 477 ? -10.883 -8.626 -0.080 1.00 90.94 477 ALA A CA 1
ATOM 3654 C C . ALA A 1 477 ? -10.702 -9.892 0.781 1.00 90.94 477 ALA A C 1
ATOM 3656 O O . ALA A 1 477 ? -11.518 -10.817 0.653 1.00 90.94 477 ALA A O 1
ATOM 3657 N N . LYS A 1 478 ? -9.660 -9.975 1.614 1.00 90.94 478 LYS A N 1
ATOM 3658 C CA . LYS A 1 478 ? -9.387 -11.120 2.490 1.00 90.94 478 LYS A CA 1
ATOM 3659 C C . LYS A 1 478 ? -10.120 -10.992 3.820 1.00 90.94 478 LYS A C 1
ATOM 3661 O O . LYS A 1 478 ? -10.240 -9.902 4.367 1.00 90.94 478 LYS A O 1
ATOM 3666 N N . ALA A 1 479 ? -10.617 -12.127 4.310 1.00 92.94 479 ALA A N 1
ATOM 3667 C CA . ALA A 1 479 ? -11.337 -12.199 5.578 1.00 92.94 479 ALA A CA 1
ATOM 3668 C C . ALA A 1 479 ? -10.444 -11.738 6.738 1.00 92.94 479 ALA A C 1
ATOM 3670 O O . ALA A 1 479 ? -10.854 -10.873 7.500 1.00 92.94 479 ALA A O 1
ATOM 3671 N N . ASP A 1 480 ? -9.201 -12.221 6.770 1.00 92.94 480 ASP A N 1
ATOM 3672 C CA . ASP A 1 480 ? -8.228 -11.920 7.826 1.00 92.94 480 ASP A CA 1
ATOM 3673 C C . ASP A 1 480 ? -7.894 -10.424 7.915 1.00 92.94 480 ASP A C 1
ATOM 3675 O O . ASP A 1 480 ? -7.660 -9.910 8.998 1.00 92.94 480 ASP A O 1
ATOM 3679 N N . VAL A 1 481 ? -7.938 -9.697 6.791 1.00 94.75 481 VAL A N 1
ATOM 3680 C CA . VAL A 1 481 ? -7.720 -8.240 6.764 1.00 94.75 481 VAL A CA 1
ATOM 3681 C C . VAL A 1 481 ? -8.987 -7.487 7.159 1.00 94.75 481 VAL A C 1
ATOM 3683 O O . VAL A 1 481 ? -8.937 -6.543 7.943 1.00 94.75 481 VAL A O 1
ATOM 3686 N N . ALA A 1 482 ? -10.128 -7.873 6.589 1.00 97.12 482 ALA A N 1
ATOM 3687 C CA . ALA A 1 482 ? -11.370 -7.128 6.736 1.00 97.12 482 ALA A CA 1
ATOM 3688 C C . ALA A 1 482 ? -12.063 -7.340 8.088 1.00 97.12 482 ALA A C 1
ATOM 3690 O O . ALA A 1 482 ? -12.703 -6.412 8.572 1.00 97.12 482 ALA A O 1
ATOM 3691 N N . GLY A 1 483 ? -11.952 -8.532 8.681 1.00 97.19 483 GLY A N 1
ATOM 3692 C CA . GLY A 1 483 ? -12.565 -8.879 9.968 1.00 97.19 483 GLY A CA 1
ATOM 3693 C C . GLY A 1 483 ? -12.159 -7.914 11.084 1.00 97.19 483 GLY A C 1
ATOM 3694 O O . GLY A 1 483 ? -13.025 -7.192 11.573 1.00 97.19 483 GLY A O 1
ATOM 3695 N N . PRO A 1 484 ? -10.854 -7.774 11.389 1.00 97.88 484 PRO A N 1
ATOM 3696 C CA . PRO A 1 484 ? -10.380 -6.844 12.415 1.00 97.88 484 PRO A CA 1
ATOM 3697 C C . PRO A 1 484 ? -10.785 -5.387 12.161 1.00 97.88 484 PRO A C 1
ATOM 3699 O O . PRO A 1 484 ? -11.074 -4.646 13.096 1.00 97.88 484 PRO A O 1
ATOM 3702 N N . VAL A 1 485 ? -10.858 -4.964 10.891 1.00 97.62 485 VAL A N 1
ATOM 3703 C CA . VAL A 1 485 ? -11.346 -3.619 10.538 1.00 97.62 485 VAL A CA 1
ATOM 3704 C C . VAL A 1 485 ? -12.822 -3.459 10.903 1.00 97.62 485 VAL A C 1
ATOM 3706 O O . VAL A 1 485 ? -13.195 -2.428 11.459 1.00 97.62 485 VAL A O 1
ATOM 3709 N N . MET A 1 486 ? -13.665 -4.460 10.626 1.00 96.69 486 MET A N 1
ATOM 3710 C CA . MET A 1 486 ? -15.076 -4.428 11.026 1.00 96.69 486 MET A CA 1
ATOM 3711 C C . MET A 1 486 ? -15.229 -4.431 12.545 1.00 96.69 486 MET A C 1
ATOM 3713 O O . MET A 1 486 ? -15.988 -3.624 13.070 1.00 96.69 486 MET A O 1
ATOM 3717 N N . GLU A 1 487 ? -14.490 -5.289 13.247 1.00 96.12 487 GLU A N 1
ATOM 3718 C CA . GLU A 1 487 ? -14.516 -5.382 14.711 1.00 96.12 487 GLU A CA 1
ATOM 3719 C C . GLU A 1 487 ? -14.137 -4.050 15.366 1.00 96.12 487 GLU A C 1
ATOM 3721 O O . GLU A 1 487 ? -14.844 -3.580 16.258 1.00 96.12 487 GLU A O 1
ATOM 3726 N N . ALA A 1 488 ? -13.082 -3.393 14.874 1.00 96.06 488 ALA A N 1
ATOM 3727 C CA . ALA A 1 488 ? -12.659 -2.087 15.370 1.00 96.06 488 ALA A CA 1
ATOM 3728 C C . ALA A 1 488 ? -13.725 -1.002 15.138 1.00 96.06 488 ALA A C 1
ATOM 3730 O O . ALA A 1 488 ? -14.023 -0.227 16.047 1.00 96.06 488 ALA A O 1
ATOM 3731 N N . LEU A 1 489 ? -14.340 -0.959 13.950 1.00 94.56 489 LEU A N 1
ATOM 3732 C CA . LEU A 1 489 ? -15.404 0.007 13.648 1.00 94.56 489 LEU A CA 1
ATOM 3733 C C . LEU A 1 489 ? -16.661 -0.233 14.495 1.00 94.56 489 LEU A C 1
ATOM 3735 O O . LEU A 1 489 ? -17.241 0.713 15.023 1.00 94.56 489 LEU A O 1
ATOM 3739 N N . GLN A 1 490 ? -17.058 -1.493 14.674 1.00 92.50 490 GLN A N 1
ATOM 3740 C CA . GLN A 1 490 ? -18.191 -1.857 15.526 1.00 92.50 490 GLN A CA 1
ATOM 3741 C C . GLN A 1 490 ? -17.914 -1.519 16.999 1.00 92.50 490 GLN A C 1
ATOM 3743 O O . GLN A 1 490 ? -18.796 -1.003 17.686 1.00 92.50 490 GLN A O 1
ATOM 3748 N N . GLY A 1 491 ? -16.682 -1.729 17.471 1.00 90.69 491 GLY A N 1
ATOM 3749 C CA . GLY A 1 491 ? -16.254 -1.329 18.812 1.00 90.69 491 GLY A CA 1
ATOM 3750 C C . GLY A 1 491 ? -16.404 0.173 19.059 1.00 90.69 491 GLY A C 1
ATOM 3751 O O . GLY A 1 491 ? -16.842 0.565 20.134 1.00 90.69 491 GLY A O 1
ATOM 3752 N N . LEU A 1 492 ? -16.137 1.007 18.048 1.00 87.75 492 LEU A N 1
ATOM 3753 C CA . LEU A 1 492 ? -16.338 2.458 18.126 1.00 87.75 492 LEU A CA 1
ATOM 3754 C C . LEU A 1 492 ? -17.816 2.871 18.139 1.00 87.75 492 LEU A C 1
ATOM 3756 O O . LEU A 1 492 ? -18.159 3.840 18.806 1.00 87.75 492 LEU A O 1
ATOM 3760 N N . THR A 1 493 ? -18.698 2.142 17.443 1.00 76.38 493 THR A N 1
ATOM 3761 C CA . THR A 1 493 ? -20.154 2.402 17.499 1.00 76.38 493 THR A CA 1
ATOM 3762 C C . THR A 1 493 ? -20.799 2.006 18.829 1.00 76.38 493 THR A C 1
ATOM 3764 O O . THR A 1 493 ? -21.888 2.478 19.141 1.00 76.38 493 THR A O 1
ATOM 3767 N N . ALA A 1 494 ? -20.167 1.106 19.589 1.00 63.38 494 ALA A N 1
ATOM 3768 C CA . ALA A 1 494 ? -20.742 0.501 20.790 1.00 63.38 494 ALA A CA 1
ATOM 3769 C C . ALA A 1 494 ? -20.418 1.256 22.093 1.00 63.38 494 ALA A C 1
ATOM 3771 O O . ALA A 1 494 ? -20.922 0.868 23.148 1.00 63.38 494 ALA A O 1
ATOM 3772 N N . VAL A 1 495 ? -19.586 2.304 22.042 1.00 52.12 495 VAL A N 1
ATOM 3773 C CA . VAL A 1 495 ? -19.279 3.158 23.200 1.00 52.12 495 VAL A CA 1
ATOM 3774 C C . VAL A 1 495 ? -20.372 4.237 23.312 1.00 52.12 495 VAL A C 1
ATOM 3776 O O . VAL A 1 495 ? -20.482 5.044 22.389 1.00 52.12 495 VAL A O 1
ATOM 3779 N N . PRO A 1 496 ? -21.208 4.221 24.371 1.00 39.94 496 PRO A N 1
ATOM 3780 C CA . PRO A 1 496 ? -22.348 5.128 24.525 1.00 39.94 496 PRO A CA 1
ATOM 3781 C C . PRO A 1 496 ? -21.966 6.583 24.812 1.00 39.94 496 PRO A C 1
ATOM 3783 O O . PRO A 1 496 ? -20.889 6.818 25.413 1.00 39.94 496 PRO A O 1
#

Foldseek 3Di:
DDDDDPDDPPPDPPDDDPVLVVVLLVVLVVQLPPCWFPSVLQLVVCCVPPNNVVSSVVSSVVVVVQVVCCVVVVDDDDTCINCNVCVVCVVVVVVVVCVVCVVVVHHDDDDDDDDDDDDDDDDDDDDDDDDDDDDDDDDDDDDDDDDDDDDDDDDDDDDPPPPPDDDDDPDPDQDAEAEEEFDAFDDDDPQVVVQLLLLVLLLLLCVVLVNNVLSVCSNVVNLHHYHYLYDNVLPDDPPPPDPQDLDDFQQLLVLLLLLLLLLLVLQCVLPPDDPPCPLVVLSVVLNCLSDPPDDDDTSVSSLVSQLVSLLSNVCPDPPHDPVSPPVSSSVSRRSSVVSQLLVQPDAPPVRHTSLNVSLVSVLVRQPAEAYAYAAAEVRLLSCQQSLLPDDYADAEYEYELYCVQSCVRRCVRGPPPPAEGRQRYNEAEYEDECLASSPNDRDFQVRHHYHPVRYGYDYDYDHFDDNHCRDSSRVSNHNVNSVVVSVSSVVSVPDD

Sequence (496 aa):
MNESAGVSKSARTRQGNANLKRILGVAAMTAIRQKDSYLSAFYRRIAARRGRHQAQFAVMRKIAVAIWHILKHKTGYQELGADYFARRDPERAMRRMIKEANRLGLTVRFEPARAAHRCSRVRVARSLKELHRNRRPRVGFGGSGGGGCHKVGNPCQTVLSTRSRWEDVSRGGSVAPRLVFVHGIGGPRRVEEDRERWIDALAAGARRAGHGEAARGLIDGSLAEVVFAYYGDLFQRPQAQGAGGINLDEDEAVLLNRLFTEIVQAHVQAHDEDPNGLIDATVERALAQLCPQGEAQGAGELVRRVINAGTTLLGSGPWGRAGQWAGGKLLIRDFAQVARYLARREQDGEGDPLDARIRAVVADALGSGPTVVVAHSLGSVVSFETLCGHETSVPLLVTLGSPLAMRAVVWPKVRPAPPTTPGCVGQWLNYWDRDDIIVPRPVLEEDVRANAAGVVPSSSRVDSDGVWVHTATKYLAKADVAGPVMEALQGLTAVP